Protein AF-A0A2N5TQH8-F1 (afdb_monomer_lite)

Structure (mmCIF, N/CA/C/O backbone):
data_AF-A0A2N5TQH8-F1
#
_entry.id   AF-A0A2N5TQH8-F1
#
loop_
_atom_site.group_PDB
_atom_site.id
_atom_site.type_symbol
_atom_site.label_atom_id
_atom_site.label_alt_id
_atom_site.label_comp_id
_atom_site.label_asym_id
_atom_site.label_entity_id
_atom_site.label_seq_id
_atom_site.pdbx_PDB_ins_code
_atom_site.Cartn_x
_atom_site.Cartn_y
_atom_site.Cartn_z
_atom_site.occupancy
_atom_site.B_iso_or_equiv
_atom_site.auth_seq_id
_atom_site.auth_comp_id
_atom_site.auth_asym_id
_atom_site.auth_atom_id
_atom_site.pdbx_PDB_model_num
ATOM 1 N N . MET A 1 1 ? -12.748 -29.447 11.097 1.00 27.64 1 MET A N 1
ATOM 2 C CA . MET A 1 1 ? -12.271 -29.000 9.772 1.00 27.64 1 MET A CA 1
ATOM 3 C C . MET A 1 1 ? -10.808 -28.635 9.933 1.00 27.64 1 MET A C 1
ATOM 5 O O . MET A 1 1 ? -10.509 -27.628 10.556 1.00 27.64 1 MET A O 1
ATOM 9 N N . THR A 1 2 ? -9.899 -29.509 9.515 1.00 21.77 2 THR A N 1
ATOM 10 C CA . THR A 1 2 ? -8.455 -29.304 9.691 1.00 21.77 2 THR A CA 1
ATOM 11 C C . THR A 1 2 ? -7.932 -28.654 8.417 1.00 21.77 2 THR A C 1
ATOM 13 O O . THR A 1 2 ? -7.816 -29.327 7.395 1.00 21.77 2 THR A O 1
ATOM 16 N N . PHE A 1 3 ? -7.688 -27.345 8.443 1.00 23.92 3 PHE A N 1
ATOM 17 C CA . PHE A 1 3 ? -7.080 -26.640 7.317 1.00 23.92 3 PHE A CA 1
ATOM 18 C C . PHE A 1 3 ? -5.614 -27.075 7.195 1.00 23.92 3 PHE A C 1
ATOM 20 O O . PHE A 1 3 ? -4.804 -26.807 8.079 1.00 23.92 3 PHE A O 1
ATOM 27 N N . LYS A 1 4 ? -5.272 -27.790 6.120 1.00 26.12 4 LYS A N 1
ATOM 28 C CA . LYS A 1 4 ? -3.881 -28.112 5.783 1.00 26.12 4 LYS A CA 1
ATOM 29 C C . LYS A 1 4 ? -3.313 -26.956 4.959 1.00 26.12 4 LYS A C 1
ATOM 31 O O . LYS A 1 4 ? -3.454 -26.944 3.743 1.00 26.12 4 LYS A O 1
ATOM 36 N N . TYR A 1 5 ? -2.706 -25.975 5.620 1.00 29.62 5 TYR A N 1
ATOM 37 C CA . TYR A 1 5 ? -1.911 -24.952 4.942 1.00 29.62 5 TYR A CA 1
ATOM 38 C C . TYR A 1 5 ? -0.502 -25.499 4.688 1.00 29.62 5 TYR A C 1
ATOM 40 O O . TYR A 1 5 ? 0.171 -25.925 5.626 1.00 29.62 5 TYR A O 1
ATOM 48 N N . LEU A 1 6 ? -0.044 -25.480 3.436 1.00 31.73 6 LEU A N 1
ATOM 49 C CA . LEU A 1 6 ? 1.379 -25.583 3.126 1.00 31.73 6 LEU A CA 1
ATOM 50 C C . LEU A 1 6 ? 1.940 -24.158 3.112 1.00 31.73 6 LEU A C 1
ATOM 52 O O . LEU A 1 6 ? 1.889 -23.470 2.098 1.00 31.73 6 LEU A O 1
ATOM 56 N N . VAL A 1 7 ? 2.448 -23.695 4.253 1.00 27.89 7 VAL A N 1
ATOM 57 C CA . VAL A 1 7 ? 3.193 -22.433 4.309 1.00 27.89 7 VAL A CA 1
ATOM 58 C C . VAL A 1 7 ? 4.603 -22.714 3.800 1.00 27.89 7 VAL A C 1
ATOM 60 O O . VAL A 1 7 ? 5.451 -23.210 4.539 1.00 27.89 7 VAL A O 1
ATOM 63 N N . ILE A 1 8 ? 4.860 -22.425 2.524 1.00 30.75 8 ILE A N 1
ATOM 64 C CA . ILE A 1 8 ? 6.228 -22.400 2.004 1.00 30.75 8 ILE A CA 1
ATOM 65 C C . ILE A 1 8 ? 6.832 -21.038 2.366 1.00 30.75 8 ILE A C 1
ATOM 67 O O . ILE A 1 8 ? 6.731 -20.073 1.613 1.00 30.75 8 ILE A O 1
ATOM 71 N N . LEU A 1 9 ? 7.483 -20.957 3.529 1.00 28.28 9 LEU A N 1
ATOM 72 C CA . LEU A 1 9 ? 8.478 -19.913 3.781 1.00 28.28 9 LEU A CA 1
ATOM 73 C C . LEU A 1 9 ? 9.666 -20.189 2.855 1.00 28.28 9 LEU A C 1
ATOM 75 O O . LEU A 1 9 ? 10.501 -21.047 3.141 1.00 28.28 9 LEU A O 1
ATOM 79 N N . ILE A 1 10 ? 9.730 -19.491 1.720 1.00 35.34 10 ILE A N 1
ATOM 80 C CA . ILE A 1 10 ? 10.870 -19.598 0.809 1.00 35.34 10 ILE A CA 1
ATOM 81 C C . ILE A 1 10 ? 12.054 -18.828 1.419 1.00 35.34 10 ILE A C 1
ATOM 83 O O . ILE A 1 10 ? 12.352 -17.697 1.040 1.00 35.34 10 ILE A O 1
ATOM 87 N N . PHE A 1 11 ? 12.769 -19.458 2.353 1.00 25.48 11 PHE A N 1
ATOM 88 C CA . PHE A 1 11 ? 14.185 -19.163 2.552 1.00 25.48 11 PHE A CA 1
ATOM 89 C C . PHE A 1 11 ? 14.932 -19.787 1.371 1.00 25.48 11 PHE A C 1
ATOM 91 O O . PHE A 1 11 ? 15.072 -21.005 1.283 1.00 25.48 11 PHE A O 1
ATOM 98 N N . LEU A 1 12 ? 15.354 -18.963 0.411 1.00 30.89 12 LEU A N 1
ATOM 99 C CA . LEU A 1 12 ? 16.097 -19.430 -0.759 1.00 30.89 12 LEU A CA 1
ATOM 100 C C . LEU A 1 12 ? 17.503 -19.901 -0.355 1.00 30.89 12 LEU A C 1
ATOM 102 O O . LEU A 1 12 ? 18.471 -19.152 -0.438 1.00 30.89 12 LEU A O 1
ATOM 106 N N . SER A 1 13 ? 17.623 -21.175 0.005 1.00 23.22 13 SER A N 1
ATOM 107 C CA . SER A 1 13 ? 18.826 -21.975 -0.228 1.00 23.22 13 SER A CA 1
ATOM 108 C C . SER A 1 13 ? 18.459 -23.174 -1.106 1.00 23.22 13 SER A C 1
ATOM 110 O O . SER A 1 13 ? 18.473 -24.328 -0.687 1.00 23.22 13 SER A O 1
ATOM 112 N N . PHE A 1 14 ? 18.112 -22.919 -2.371 1.00 29.08 14 PHE A N 1
ATOM 113 C CA . PHE A 1 14 ? 17.991 -24.009 -3.338 1.00 29.08 14 PHE A CA 1
ATOM 114 C C . PHE A 1 14 ? 19.387 -24.515 -3.707 1.00 29.08 14 PHE A C 1
ATOM 116 O O . PHE A 1 14 ? 20.001 -24.068 -4.674 1.00 29.08 14 PHE A O 1
ATOM 123 N N . GLN A 1 15 ? 19.871 -25.506 -2.963 1.00 23.19 15 GLN A N 1
ATOM 124 C CA . GLN A 1 15 ? 20.727 -26.516 -3.562 1.00 23.19 15 GLN A CA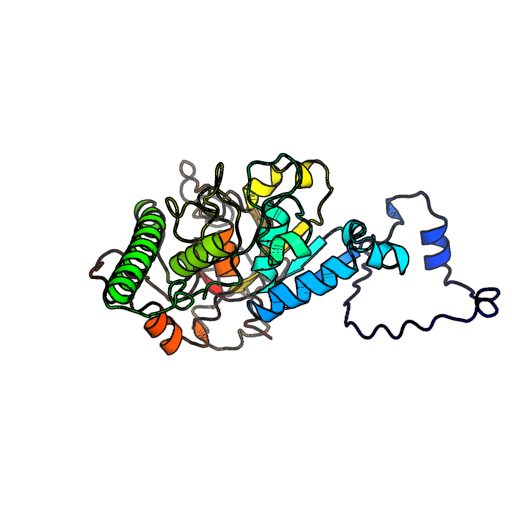 1
ATOM 125 C C . GLN A 1 15 ? 19.797 -27.378 -4.421 1.00 23.19 15 GLN A C 1
ATOM 127 O O . GLN A 1 15 ? 19.126 -28.281 -3.928 1.00 23.19 15 GLN A O 1
ATOM 132 N N . VAL A 1 16 ? 19.684 -27.048 -5.711 1.00 31.41 16 VAL A N 1
ATOM 133 C CA . VAL A 1 16 ? 19.071 -27.959 -6.683 1.00 31.41 16 VAL A CA 1
ATOM 134 C C . VAL A 1 16 ? 20.002 -29.162 -6.774 1.00 31.41 16 VAL A C 1
ATOM 136 O O . VAL A 1 16 ? 20.930 -29.190 -7.581 1.00 31.41 16 VAL A O 1
ATOM 139 N N . ILE A 1 17 ? 19.787 -30.152 -5.912 1.00 29.22 17 ILE A N 1
ATOM 140 C CA . ILE A 1 17 ? 20.290 -31.497 -6.146 1.00 29.22 17 ILE A CA 1
ATOM 141 C C . ILE A 1 17 ? 19.522 -31.954 -7.381 1.00 29.22 17 ILE A C 1
ATOM 143 O O . ILE A 1 17 ? 18.346 -32.281 -7.285 1.00 29.22 17 ILE A O 1
ATOM 147 N N . ARG A 1 18 ? 20.148 -31.882 -8.560 1.00 34.94 18 ARG A N 1
ATOM 148 C CA . ARG A 1 18 ? 19.704 -32.662 -9.717 1.00 34.94 18 ARG A CA 1
ATOM 149 C C . ARG A 1 18 ? 20.084 -34.104 -9.390 1.00 34.94 18 ARG A C 1
ATOM 151 O O . ARG A 1 18 ? 21.279 -34.399 -9.469 1.00 34.94 18 ARG A O 1
ATOM 158 N N . PRO A 1 19 ? 19.149 -34.992 -9.012 1.00 38.59 19 PRO A N 1
ATOM 159 C CA . PRO A 1 19 ? 19.483 -36.401 -8.956 1.00 38.59 19 PRO A CA 1
ATOM 160 C C . PRO A 1 19 ? 19.849 -36.796 -10.386 1.00 38.59 19 PRO A C 1
ATOM 162 O O . PRO A 1 19 ? 19.208 -36.361 -11.351 1.00 38.59 19 PRO A O 1
ATOM 165 N N . SER A 1 20 ? 20.913 -37.572 -10.544 1.00 39.97 20 SER A N 1
ATOM 166 C CA . SER A 1 20 ? 21.200 -38.194 -11.836 1.00 39.97 20 SER A CA 1
ATOM 167 C C . SER A 1 20 ? 19.965 -38.993 -12.288 1.00 39.97 20 SER A C 1
ATOM 169 O O . SER A 1 20 ? 19.213 -39.501 -11.457 1.00 39.97 20 SER A O 1
ATOM 171 N N . SER A 1 21 ? 19.716 -39.106 -13.596 1.00 49.19 21 SER A N 1
ATOM 172 C CA . SER A 1 21 ? 18.522 -39.776 -14.151 1.00 49.19 21 SER A CA 1
ATOM 173 C C . SER A 1 21 ? 18.320 -41.226 -13.674 1.00 49.19 21 SER A C 1
ATOM 175 O O . SER A 1 21 ? 17.241 -41.779 -13.856 1.00 49.19 21 SER A O 1
ATOM 177 N N . SER A 1 22 ? 19.332 -41.835 -13.050 1.00 45.16 22 SER A N 1
ATOM 178 C CA . SER A 1 22 ? 19.292 -43.155 -12.416 1.00 45.16 22 SER A CA 1
ATOM 179 C C . SER A 1 22 ? 18.755 -43.187 -10.974 1.00 45.16 22 SER A C 1
ATOM 181 O O . SER A 1 22 ? 18.489 -44.274 -10.477 1.00 45.16 22 SER A O 1
ATOM 183 N N . GLU A 1 23 ? 18.578 -42.051 -10.289 1.00 48.41 23 GLU A N 1
ATOM 184 C CA . GLU A 1 23 ? 18.057 -42.002 -8.903 1.00 48.41 23 GLU A CA 1
ATOM 185 C C . GLU A 1 23 ? 16.542 -41.735 -8.819 1.00 48.41 23 GLU A C 1
ATOM 187 O O . GLU A 1 23 ? 15.917 -41.993 -7.792 1.00 48.41 23 GLU A O 1
ATOM 192 N N . LEU A 1 24 ? 15.918 -41.268 -9.906 1.00 50.78 24 LEU A N 1
ATOM 193 C CA . LEU A 1 24 ? 14.482 -40.956 -9.953 1.00 50.78 24 LEU A CA 1
ATOM 194 C C . LEU A 1 24 ? 13.570 -42.187 -10.079 1.00 50.78 24 LEU A C 1
ATOM 196 O O . LEU A 1 24 ? 12.367 -42.068 -9.866 1.00 50.78 24 LEU A O 1
ATOM 200 N N . THR A 1 25 ? 14.106 -43.371 -10.385 1.00 53.91 25 THR A N 1
ATOM 201 C CA . THR A 1 25 ? 13.292 -44.587 -10.566 1.00 53.91 25 THR A CA 1
ATOM 202 C C . THR A 1 25 ? 12.786 -45.194 -9.254 1.00 53.91 25 THR A C 1
ATOM 204 O O . THR A 1 25 ? 11.878 -46.016 -9.298 1.00 53.91 25 THR A O 1
ATOM 207 N N . ASN A 1 26 ? 13.320 -44.774 -8.098 1.00 57.69 26 ASN A N 1
ATOM 208 C CA . ASN A 1 26 ? 12.944 -45.290 -6.772 1.00 57.69 26 ASN A CA 1
ATOM 209 C C . ASN A 1 26 ? 12.420 -44.208 -5.810 1.00 57.69 26 ASN A C 1
ATOM 211 O O . ASN A 1 26 ? 12.373 -44.432 -4.598 1.00 57.69 26 ASN A O 1
ATOM 215 N N . LEU A 1 27 ? 12.027 -43.033 -6.314 1.00 70.00 27 LEU A N 1
ATOM 216 C CA . LEU A 1 27 ? 11.471 -41.984 -5.461 1.00 70.00 27 LEU A CA 1
ATOM 217 C C . LEU A 1 27 ? 10.042 -42.358 -5.034 1.00 70.00 27 LEU A C 1
ATOM 219 O O . LEU A 1 27 ? 9.070 -42.078 -5.734 1.00 70.00 27 LEU A O 1
ATOM 223 N N . VAL A 1 28 ? 9.911 -42.994 -3.868 1.00 79.44 28 VAL A N 1
ATOM 224 C CA . VAL A 1 28 ? 8.609 -43.222 -3.230 1.00 79.44 28 VAL A CA 1
ATOM 225 C C . VAL A 1 28 ? 8.129 -41.893 -2.660 1.00 79.44 28 VAL A C 1
ATOM 227 O O . VAL A 1 28 ? 8.574 -41.447 -1.602 1.00 79.44 28 VAL A O 1
ATOM 230 N N . LEU A 1 29 ? 7.234 -41.237 -3.391 1.00 78.56 29 LEU A N 1
ATOM 231 C CA . LEU A 1 29 ? 6.599 -40.014 -2.928 1.00 78.56 29 LEU A CA 1
ATOM 232 C C . LEU A 1 29 ? 5.688 -40.324 -1.730 1.00 78.56 29 LEU A C 1
ATOM 234 O O . LEU A 1 29 ? 4.978 -41.335 -1.744 1.00 78.56 29 LEU A O 1
ATOM 238 N N . PRO A 1 30 ? 5.644 -39.454 -0.704 1.00 84.12 30 PRO A N 1
ATOM 239 C CA . PRO A 1 30 ? 4.644 -39.566 0.348 1.00 84.12 30 PRO A CA 1
ATOM 240 C C . PRO A 1 30 ? 3.230 -39.684 -0.238 1.00 84.12 30 PRO A C 1
ATOM 242 O O . PRO A 1 30 ? 2.920 -39.078 -1.268 1.00 84.12 30 PRO A O 1
ATOM 245 N N . SER A 1 31 ? 2.347 -40.433 0.428 1.00 80.19 31 SER A N 1
ATOM 246 C CA . SER A 1 31 ? 0.983 -40.692 -0.062 1.00 80.19 31 SER A CA 1
ATOM 247 C C . SER A 1 31 ? 0.202 -39.410 -0.357 1.00 80.19 31 SER A C 1
ATOM 249 O O . SER A 1 31 ? -0.517 -39.358 -1.348 1.00 80.19 31 SER A O 1
ATOM 251 N N . TYR A 1 32 ? 0.404 -38.350 0.433 1.00 77.62 32 TYR A N 1
ATOM 252 C CA . TYR A 1 32 ? -0.227 -37.051 0.188 1.00 77.62 32 TYR A CA 1
ATOM 253 C C . TYR A 1 32 ? 0.278 -36.377 -1.100 1.00 77.62 32 TYR A C 1
ATOM 255 O O . TYR A 1 32 ? -0.511 -35.748 -1.793 1.00 77.62 32 TYR A O 1
ATOM 263 N N . VAL A 1 33 ? 1.562 -36.522 -1.452 1.00 77.81 33 VAL A N 1
ATOM 264 C CA . VAL A 1 33 ? 2.118 -35.976 -2.703 1.00 77.81 33 VAL A CA 1
ATOM 265 C C . VAL A 1 33 ? 1.581 -36.767 -3.887 1.00 77.81 33 VAL A C 1
ATOM 267 O O . VAL A 1 33 ? 1.141 -36.181 -4.867 1.00 77.81 33 VAL A O 1
ATOM 270 N N . THR A 1 34 ? 1.549 -38.096 -3.774 1.00 79.75 34 THR A N 1
ATOM 271 C CA . THR A 1 34 ? 0.967 -38.968 -4.804 1.00 79.75 34 THR A CA 1
ATOM 272 C C . THR A 1 34 ? -0.514 -38.658 -5.015 1.00 79.75 34 THR A C 1
ATOM 274 O O . THR A 1 34 ? -0.967 -38.581 -6.154 1.00 79.75 34 THR A O 1
ATOM 277 N N . GLN A 1 35 ? -1.259 -38.416 -3.933 1.00 78.88 35 GLN A N 1
ATOM 278 C CA . GLN A 1 35 ? -2.653 -37.985 -3.989 1.00 78.88 35 GLN A CA 1
ATOM 279 C C . GLN A 1 35 ? -2.788 -36.636 -4.702 1.00 78.88 35 GLN A C 1
ATOM 281 O O . GLN A 1 35 ? -3.540 -36.554 -5.661 1.00 78.88 35 GLN A O 1
ATOM 286 N N . ILE A 1 36 ? -2.022 -35.612 -4.311 1.00 77.12 36 ILE A N 1
ATOM 287 C CA . ILE A 1 36 ? -2.039 -34.295 -4.972 1.00 77.12 36 ILE A CA 1
ATOM 288 C C . ILE A 1 36 ? -1.736 -34.420 -6.472 1.00 77.12 36 ILE A C 1
ATOM 290 O O . ILE A 1 36 ? -2.463 -33.872 -7.291 1.00 77.12 36 ILE A O 1
ATOM 294 N N . LEU A 1 37 ? -0.684 -35.157 -6.841 1.00 77.19 37 LEU A N 1
ATOM 295 C CA . LEU A 1 37 ? -0.236 -35.278 -8.232 1.00 77.19 37 LEU A CA 1
ATOM 296 C C . LEU A 1 37 ? -1.181 -36.105 -9.115 1.00 77.19 37 LEU A C 1
ATOM 298 O O . LEU A 1 37 ? -1.149 -35.960 -10.334 1.00 77.19 37 LEU A O 1
ATOM 302 N N . SER A 1 38 ? -1.988 -36.988 -8.521 1.00 80.88 38 SER A N 1
ATOM 303 C CA . SER A 1 38 ? -2.973 -37.810 -9.240 1.00 80.88 38 SER A CA 1
ATOM 304 C C . SER A 1 38 ? -4.394 -37.251 -9.177 1.00 80.88 38 SER A C 1
ATOM 306 O O . SER A 1 38 ? -5.272 -37.744 -9.887 1.00 80.88 38 SER A O 1
ATOM 308 N N . SER A 1 39 ? -4.635 -36.231 -8.349 1.00 77.50 39 SER A N 1
ATOM 309 C CA . SER A 1 39 ? -5.962 -35.668 -8.152 1.00 77.50 39 SER A CA 1
ATOM 310 C C . SER A 1 39 ? -6.319 -34.675 -9.251 1.00 77.50 39 SER A C 1
ATOM 312 O O . SER A 1 39 ? -5.563 -33.767 -9.581 1.00 77.50 39 SER A O 1
ATOM 314 N N . THR A 1 40 ? -7.526 -34.816 -9.794 1.00 78.06 40 THR A N 1
ATOM 315 C CA . THR A 1 40 ? -8.175 -33.793 -10.627 1.00 78.06 40 THR A CA 1
ATOM 316 C C . THR A 1 40 ? -9.131 -32.925 -9.808 1.00 78.06 40 THR A C 1
ATOM 318 O O . THR A 1 40 ? -9.822 -32.067 -10.359 1.00 78.06 40 THR A O 1
ATOM 321 N N . ASN A 1 41 ? -9.227 -33.176 -8.499 1.00 79.62 41 ASN A N 1
ATOM 322 C CA . ASN A 1 41 ? -10.098 -32.443 -7.602 1.00 79.62 41 ASN A CA 1
ATOM 323 C C . ASN A 1 41 ? -9.415 -31.143 -7.165 1.00 79.62 41 ASN A C 1
ATOM 325 O O . ASN A 1 41 ? -8.433 -31.159 -6.425 1.00 79.62 41 ASN A O 1
ATOM 329 N N . GLN A 1 42 ? -9.969 -30.003 -7.574 1.00 72.25 42 GLN A N 1
ATOM 330 C CA . GLN A 1 42 ? -9.424 -28.687 -7.231 1.00 72.25 42 GLN A CA 1
ATOM 331 C C . GLN A 1 42 ? -9.338 -28.450 -5.715 1.00 72.25 42 GLN A C 1
ATOM 333 O O . GLN A 1 42 ? -8.461 -27.719 -5.271 1.00 72.25 42 GLN A O 1
ATOM 338 N N . THR A 1 43 ? -10.186 -29.094 -4.903 1.00 77.75 43 THR A N 1
ATOM 339 C CA . THR A 1 43 ? -10.127 -28.959 -3.435 1.00 77.75 43 THR A CA 1
ATOM 340 C C . THR A 1 43 ? -8.970 -29.728 -2.795 1.00 77.75 43 THR A C 1
ATOM 342 O O . THR A 1 43 ? -8.689 -29.537 -1.615 1.00 77.75 43 THR A O 1
ATOM 345 N N . GLU A 1 44 ? -8.336 -30.637 -3.536 1.00 75.38 44 GLU A N 1
ATOM 346 C CA . GLU A 1 44 ? -7.169 -31.409 -3.089 1.00 75.38 44 GLU A CA 1
ATOM 347 C C . GLU A 1 44 ? -5.849 -30.778 -3.547 1.00 75.38 44 GLU A C 1
ATOM 349 O O . GLU A 1 44 ? -4.783 -31.190 -3.087 1.00 75.38 44 GLU A O 1
ATOM 354 N N . MET A 1 45 ? -5.915 -29.762 -4.414 1.00 77.38 45 MET A N 1
ATOM 355 C CA . MET A 1 45 ? -4.742 -29.033 -4.878 1.00 77.38 45 MET A CA 1
ATOM 356 C C . MET A 1 45 ? -4.161 -28.172 -3.747 1.00 77.38 45 MET A C 1
ATOM 358 O O . MET A 1 45 ? -4.911 -27.541 -2.995 1.00 77.38 45 MET A O 1
ATOM 362 N N . PRO A 1 46 ? -2.825 -28.129 -3.598 1.00 81.75 46 PRO A N 1
ATOM 363 C CA . PRO A 1 46 ? -2.187 -27.291 -2.598 1.00 81.75 46 PRO A CA 1
ATOM 364 C C . PRO A 1 46 ? -2.424 -25.820 -2.928 1.00 81.75 46 PRO A C 1
ATOM 366 O O . PRO A 1 46 ? -2.327 -25.413 -4.084 1.00 81.75 46 PRO A O 1
ATOM 369 N N . ARG A 1 47 ? -2.675 -25.025 -1.888 1.00 84.94 47 ARG A N 1
ATOM 370 C CA . ARG A 1 47 ? -2.681 -23.568 -1.999 1.00 84.94 47 ARG A CA 1
ATOM 371 C C . ARG A 1 47 ? -1.277 -23.037 -1.782 1.00 84.94 47 ARG A C 1
ATOM 373 O O . ARG A 1 47 ? -0.627 -23.426 -0.807 1.00 84.94 47 ARG A O 1
ATOM 380 N N . LEU A 1 48 ? -0.820 -22.165 -2.672 1.00 89.38 48 LEU A N 1
ATOM 381 C CA . LEU A 1 48 ? 0.493 -21.535 -2.574 1.00 89.38 48 LEU A CA 1
ATOM 382 C C . LEU A 1 48 ? 0.321 -20.070 -2.188 1.00 89.38 48 LEU A C 1
ATOM 384 O O . LEU A 1 48 ? -0.338 -19.306 -2.886 1.00 89.38 48 LEU A O 1
ATOM 388 N N . SER A 1 49 ? 0.987 -19.660 -1.115 1.00 93.69 49 SER A N 1
ATOM 389 C CA . SER A 1 49 ? 1.086 -18.254 -0.729 1.00 93.69 49 SER A CA 1
ATOM 390 C C . SER A 1 49 ? 2.542 -17.820 -0.740 1.00 93.69 49 SER A C 1
ATOM 392 O O . SER A 1 49 ? 3.423 -18.569 -0.315 1.00 93.69 49 SER A O 1
ATOM 394 N N . ILE A 1 50 ? 2.791 -16.596 -1.192 1.00 95.56 50 ILE A N 1
ATOM 395 C CA . ILE A 1 50 ? 4.119 -15.987 -1.203 1.00 95.56 50 ILE A CA 1
ATOM 396 C C . ILE A 1 50 ? 4.153 -14.875 -0.156 1.00 95.56 50 ILE A C 1
ATOM 398 O O . ILE A 1 50 ? 3.304 -13.992 -0.165 1.00 95.56 50 ILE A O 1
ATOM 402 N N . ALA A 1 51 ? 5.149 -14.888 0.726 1.00 96.06 51 ALA A N 1
ATOM 403 C CA . ALA A 1 51 ? 5.392 -13.810 1.680 1.00 96.06 51 ALA A CA 1
ATOM 404 C C . ALA A 1 51 ? 6.739 -13.145 1.384 1.00 96.06 51 ALA A C 1
ATOM 406 O O . ALA A 1 51 ? 7.748 -13.826 1.192 1.00 96.06 51 ALA A O 1
ATOM 407 N N . VAL A 1 52 ? 6.756 -11.815 1.349 1.00 94.62 52 VAL A N 1
ATOM 408 C CA . VAL A 1 52 ? 7.920 -11.027 0.950 1.00 94.62 52 VAL A CA 1
ATOM 409 C C . VAL A 1 52 ? 8.300 -10.048 2.056 1.00 94.62 52 VAL A C 1
ATOM 411 O O . VAL A 1 52 ? 7.527 -9.158 2.408 1.00 94.62 52 VAL A O 1
ATOM 414 N N . GLY A 1 53 ? 9.522 -10.174 2.572 1.00 91.88 53 GLY A N 1
ATOM 415 C CA . GLY A 1 53 ? 10.050 -9.282 3.606 1.00 91.88 53 GLY A CA 1
ATOM 416 C C . GLY A 1 53 ? 10.235 -7.830 3.149 1.00 91.88 53 GLY A C 1
ATOM 417 O O . GLY A 1 53 ? 10.308 -7.529 1.957 1.00 91.88 53 GLY A O 1
ATOM 418 N N . GLY A 1 54 ? 10.339 -6.930 4.128 1.00 91.81 54 GLY A N 1
ATOM 419 C CA . GLY A 1 54 ? 10.567 -5.503 3.913 1.00 91.81 54 GLY A CA 1
ATOM 420 C C . GLY A 1 54 ? 11.994 -5.126 3.504 1.00 91.81 54 GLY A C 1
ATOM 421 O O . GLY A 1 54 ? 12.823 -5.961 3.149 1.00 91.81 54 GLY A O 1
ATOM 422 N N . GLY A 1 55 ? 12.302 -3.827 3.588 1.00 90.50 55 GLY A N 1
ATOM 423 C CA . GLY A 1 55 ? 13.645 -3.300 3.306 1.00 90.50 55 GLY A CA 1
ATOM 424 C C . GLY A 1 55 ? 13.707 -2.244 2.205 1.00 90.50 55 GLY A C 1
ATOM 425 O O . GLY A 1 55 ? 14.680 -2.222 1.446 1.00 90.50 55 GLY A O 1
ATOM 426 N N . ALA A 1 56 ? 12.694 -1.376 2.116 1.00 90.56 56 ALA A N 1
ATOM 427 C CA . ALA A 1 56 ? 12.625 -0.282 1.143 1.00 90.56 56 ALA A CA 1
ATOM 428 C C . ALA A 1 56 ? 12.947 -0.751 -0.298 1.00 90.56 56 ALA A C 1
ATOM 430 O O . ALA A 1 56 ? 12.558 -1.852 -0.693 1.00 90.56 56 ALA A O 1
ATOM 431 N N . TYR A 1 57 ? 13.701 0.040 -1.075 1.00 90.19 57 TYR A N 1
ATOM 432 C CA . TYR A 1 57 ? 14.100 -0.313 -2.444 1.00 90.19 57 TYR A CA 1
ATOM 433 C C . TYR A 1 57 ? 14.804 -1.666 -2.538 1.00 90.19 57 TYR A C 1
ATOM 435 O O . TYR A 1 57 ? 14.565 -2.412 -3.483 1.00 90.19 57 TYR A O 1
ATOM 443 N N . ARG A 1 58 ? 15.666 -1.994 -1.566 1.00 92.38 58 ARG A N 1
ATOM 444 C CA . ARG A 1 58 ? 16.398 -3.265 -1.569 1.00 92.38 58 ARG A CA 1
ATOM 445 C C . ARG A 1 58 ? 15.424 -4.434 -1.488 1.00 92.38 58 ARG A C 1
ATOM 447 O O . ARG A 1 58 ? 15.534 -5.347 -2.294 1.00 92.38 58 ARG A O 1
ATOM 454 N N . GLY A 1 59 ? 14.478 -4.380 -0.550 1.00 92.38 59 GLY A N 1
ATOM 455 C CA . GLY A 1 59 ? 13.437 -5.397 -0.396 1.00 92.38 59 GLY A CA 1
ATOM 456 C C . GLY A 1 59 ? 12.578 -5.517 -1.653 1.00 92.38 59 GLY A C 1
ATOM 457 O O . GLY A 1 59 ? 12.431 -6.613 -2.185 1.00 92.38 59 GLY A O 1
ATOM 458 N N . ALA A 1 60 ? 12.105 -4.386 -2.186 1.00 94.75 60 ALA A N 1
ATOM 459 C CA . ALA A 1 60 ? 11.283 -4.341 -3.395 1.00 94.75 60 ALA A CA 1
ATOM 460 C C . ALA A 1 60 ? 11.986 -4.964 -4.617 1.00 94.75 60 ALA A C 1
ATOM 462 O O . ALA A 1 60 ? 11.447 -5.864 -5.255 1.00 94.75 60 ALA A O 1
ATOM 463 N N . ILE A 1 61 ? 13.208 -4.523 -4.933 1.00 94.50 61 ILE A N 1
ATOM 464 C CA . ILE A 1 61 ? 13.952 -4.973 -6.122 1.00 94.50 61 ILE A CA 1
ATOM 465 C C . ILE A 1 61 ? 14.416 -6.425 -5.964 1.00 94.50 61 ILE A C 1
ATOM 467 O O . ILE A 1 61 ? 14.326 -7.210 -6.908 1.00 94.50 61 ILE A O 1
ATOM 471 N N . PHE A 1 62 ? 14.889 -6.804 -4.773 1.00 95.06 62 PHE A N 1
ATOM 472 C CA . PHE A 1 62 ? 15.310 -8.178 -4.499 1.00 95.06 62 PHE A CA 1
ATOM 473 C C . PHE A 1 62 ? 14.143 -9.155 -4.659 1.00 95.06 62 PHE A C 1
ATOM 475 O O . PHE A 1 62 ? 14.267 -10.164 -5.354 1.00 95.06 62 PHE A O 1
ATOM 482 N N . ALA A 1 63 ? 12.989 -8.815 -4.086 1.00 95.88 63 ALA A N 1
ATOM 483 C CA . ALA A 1 63 ? 11.776 -9.595 -4.243 1.00 95.88 63 ALA A CA 1
ATOM 484 C C . ALA A 1 63 ? 11.329 -9.686 -5.703 1.00 95.88 63 ALA A C 1
ATOM 486 O O . ALA A 1 63 ? 11.035 -10.781 -6.173 1.00 95.88 63 ALA A O 1
ATOM 487 N N . ALA A 1 64 ? 11.349 -8.579 -6.450 1.00 95.75 64 ALA A N 1
ATOM 488 C CA . ALA A 1 64 ? 11.006 -8.585 -7.869 1.00 95.75 64 ALA A CA 1
ATOM 489 C C . ALA A 1 64 ? 11.908 -9.537 -8.675 1.00 95.75 64 ALA A C 1
ATOM 491 O O . ALA A 1 64 ? 11.416 -10.276 -9.524 1.00 95.75 64 ALA A O 1
ATOM 492 N N . GLY A 1 65 ? 13.211 -9.585 -8.375 1.00 95.06 65 GLY A N 1
ATOM 493 C CA . GLY A 1 65 ? 14.141 -10.534 -8.996 1.00 95.06 65 GLY A CA 1
ATOM 494 C C . GLY A 1 65 ? 13.812 -12.000 -8.685 1.00 95.06 65 GLY A C 1
ATOM 495 O O . GLY A 1 65 ? 13.840 -12.847 -9.584 1.00 95.06 65 GLY A O 1
ATOM 496 N N . ILE A 1 66 ? 13.444 -12.301 -7.435 1.00 95.19 66 ILE A N 1
ATOM 497 C CA . ILE A 1 66 ? 12.996 -13.643 -7.031 1.00 95.19 66 ILE A CA 1
ATOM 498 C C . ILE A 1 66 ? 11.709 -14.014 -7.763 1.00 95.19 66 ILE A C 1
ATOM 500 O O . ILE A 1 66 ? 11.641 -15.066 -8.393 1.00 95.19 66 ILE A O 1
ATOM 504 N N . LEU A 1 67 ? 10.700 -13.146 -7.733 1.00 96.00 67 LEU A N 1
ATOM 505 C CA . LEU A 1 67 ? 9.423 -13.407 -8.389 1.00 96.00 67 LEU A CA 1
ATOM 506 C C . LEU A 1 67 ? 9.596 -13.551 -9.911 1.00 96.00 67 LEU A C 1
ATOM 508 O O . LEU A 1 67 ? 8.998 -14.440 -10.506 1.00 96.00 67 LEU A O 1
ATOM 512 N N . ASN A 1 68 ? 10.498 -12.786 -10.536 1.00 95.31 68 ASN A N 1
ATOM 513 C CA . ASN A 1 68 ? 10.842 -12.925 -11.956 1.00 95.31 68 ASN A CA 1
ATOM 514 C C . ASN A 1 68 ? 11.491 -14.283 -12.280 1.00 95.31 68 ASN A C 1
ATOM 516 O O . ASN A 1 68 ? 11.430 -14.764 -13.413 1.00 95.31 68 ASN A O 1
ATOM 520 N N . THR A 1 69 ? 12.124 -14.911 -11.288 1.00 94.81 69 THR A N 1
ATOM 521 C CA . THR A 1 69 ? 12.663 -16.270 -11.401 1.00 94.81 69 THR A CA 1
ATOM 522 C C . THR A 1 69 ? 11.548 -17.319 -11.336 1.00 94.81 69 THR A C 1
ATOM 524 O O . THR A 1 69 ? 11.654 -18.356 -11.977 1.00 94.81 69 THR A O 1
ATOM 527 N N . LEU A 1 70 ? 10.455 -17.044 -10.623 1.00 95.25 70 LEU A N 1
ATOM 528 C CA . LEU A 1 70 ? 9.284 -17.925 -10.530 1.00 95.25 70 LEU A CA 1
ATOM 529 C C . LEU A 1 70 ? 8.263 -17.695 -11.659 1.00 95.25 70 LEU A C 1
ATOM 531 O O . LEU A 1 70 ? 7.366 -18.514 -11.861 1.00 95.25 70 LEU A O 1
ATOM 535 N N . ASP A 1 71 ? 8.379 -16.591 -12.396 1.00 94.44 71 ASP A N 1
ATOM 536 C CA . ASP A 1 71 ? 7.457 -16.210 -13.464 1.00 94.44 71 ASP A CA 1
ATOM 537 C C . ASP A 1 71 ? 7.613 -17.111 -14.702 1.00 94.44 71 ASP A C 1
ATOM 539 O O . ASP A 1 71 ? 8.683 -17.199 -15.306 1.00 94.44 71 ASP A O 1
ATOM 543 N N . GLY A 1 72 ? 6.527 -17.769 -15.116 1.00 93.94 72 GLY A N 1
ATOM 544 C CA . GLY A 1 72 ? 6.488 -18.615 -16.314 1.00 93.94 72 GLY A CA 1
ATOM 545 C C . GLY A 1 72 ? 6.674 -17.861 -17.633 1.00 93.94 72 GLY A C 1
ATOM 546 O O . GLY A 1 72 ? 7.032 -18.470 -18.640 1.00 93.94 72 GLY A O 1
ATOM 547 N N . ARG A 1 73 ? 6.491 -16.536 -17.637 1.00 92.31 73 ARG A N 1
ATOM 548 C CA . ARG A 1 73 ? 6.753 -15.676 -18.804 1.00 92.31 73 ARG A CA 1
ATOM 549 C C . ARG A 1 73 ? 8.248 -15.445 -19.027 1.00 92.31 73 ARG A C 1
ATOM 551 O O . ARG A 1 73 ? 8.655 -15.066 -20.121 1.00 92.31 73 ARG A O 1
ATOM 558 N N . ASN A 1 74 ? 9.082 -15.712 -18.021 1.00 92.75 74 ASN A N 1
ATOM 559 C CA . ASN A 1 74 ? 10.528 -15.708 -18.171 1.00 92.75 74 ASN A CA 1
ATOM 560 C C . ASN A 1 74 ? 10.990 -17.023 -18.818 1.00 92.75 74 ASN A C 1
ATOM 562 O O . ASN A 1 74 ? 11.045 -18.077 -18.182 1.00 92.75 74 ASN A O 1
ATOM 566 N N . HIS A 1 75 ? 11.379 -16.955 -20.093 1.00 92.38 75 HIS A N 1
ATOM 567 C CA . HIS A 1 75 ? 11.804 -18.126 -20.862 1.00 92.38 75 HIS A CA 1
ATOM 568 C C . HIS A 1 75 ? 12.999 -18.877 -20.263 1.00 92.38 75 HIS A C 1
ATOM 570 O O . HIS A 1 75 ? 13.095 -20.092 -20.442 1.00 92.38 75 HIS A O 1
ATOM 576 N N . THR A 1 76 ? 13.909 -18.183 -19.574 1.00 92.62 76 THR A N 1
ATOM 577 C CA . THR A 1 76 ? 15.057 -18.821 -18.916 1.00 92.62 76 THR A CA 1
ATOM 578 C C . THR A 1 76 ? 14.588 -19.635 -17.715 1.00 92.62 76 THR A C 1
ATOM 580 O O . THR A 1 76 ? 14.971 -20.795 -17.588 1.00 92.62 76 THR A O 1
ATOM 583 N N . SER A 1 77 ? 13.698 -19.069 -16.895 1.00 93.31 77 SER A N 1
ATOM 584 C CA . SER A 1 77 ? 13.087 -19.747 -15.745 1.00 93.31 77 SER A CA 1
ATOM 585 C C . SER A 1 77 ? 12.219 -20.938 -16.149 1.00 93.31 77 SER A C 1
ATOM 587 O O . SER A 1 77 ? 12.265 -21.996 -15.522 1.00 93.31 77 SER A O 1
ATOM 589 N N . ALA A 1 78 ? 11.439 -20.794 -17.223 1.00 92.12 78 ALA A N 1
ATOM 590 C CA . ALA A 1 78 ? 10.637 -21.886 -17.765 1.00 92.12 78 ALA A CA 1
ATOM 591 C C . ALA A 1 78 ? 11.532 -23.051 -18.228 1.00 92.12 78 ALA A C 1
ATOM 593 O O . ALA A 1 78 ? 11.253 -24.209 -17.927 1.00 92.12 78 ALA A O 1
ATOM 594 N N . ARG A 1 79 ? 12.664 -22.756 -18.888 1.00 93.12 79 ARG A N 1
ATOM 595 C CA . ARG A 1 79 ? 13.636 -23.775 -19.325 1.00 93.12 79 ARG A CA 1
ATOM 596 C C . ARG A 1 79 ? 14.322 -24.508 -18.173 1.00 93.12 79 ARG A C 1
ATOM 598 O O . ARG A 1 79 ? 14.734 -25.650 -18.357 1.00 93.12 79 ARG A O 1
ATOM 605 N N . THR A 1 80 ? 14.476 -23.870 -17.015 1.00 90.94 80 THR A N 1
ATOM 606 C CA . THR A 1 80 ? 15.057 -24.497 -15.818 1.00 90.94 80 THR A CA 1
ATOM 607 C C . THR A 1 80 ? 14.025 -25.230 -14.958 1.00 90.94 80 THR A C 1
ATOM 609 O O . THR A 1 80 ? 14.418 -25.883 -13.994 1.00 90.94 80 THR A O 1
ATOM 612 N N . GLY A 1 81 ? 12.736 -25.170 -15.318 1.00 88.44 81 GLY A N 1
ATOM 613 C CA . GLY A 1 81 ? 11.649 -25.903 -14.662 1.00 88.44 81 GLY A CA 1
ATOM 614 C C . GLY A 1 81 ? 11.059 -25.228 -13.422 1.00 88.44 81 GLY A C 1
ATOM 615 O O . GLY A 1 81 ? 10.245 -25.842 -12.743 1.00 88.44 81 GLY A O 1
ATOM 616 N N . ILE A 1 82 ? 11.457 -23.988 -13.117 1.00 88.00 82 ILE A N 1
ATOM 617 C CA . ILE A 1 82 ? 10.947 -23.220 -11.960 1.00 88.00 82 ILE A CA 1
ATOM 618 C C . ILE A 1 82 ? 10.011 -22.074 -12.367 1.00 88.00 82 ILE A C 1
ATOM 620 O O . ILE A 1 82 ? 9.264 -21.561 -11.535 1.00 88.00 82 ILE A O 1
ATOM 624 N N . GLY A 1 83 ? 10.035 -21.677 -13.642 1.00 92.50 83 GLY A N 1
ATOM 625 C CA . GLY A 1 83 ? 9.073 -20.730 -14.196 1.00 92.50 83 GLY A CA 1
ATOM 626 C C . GLY A 1 83 ? 7.672 -21.339 -14.217 1.00 92.50 83 GLY A C 1
ATOM 627 O O . GLY A 1 83 ? 7.496 -22.479 -14.638 1.00 92.50 83 GLY A O 1
ATOM 628 N N . GLY A 1 84 ? 6.681 -20.574 -13.769 1.00 90.81 84 GLY A N 1
ATOM 629 C CA . GLY A 1 84 ? 5.286 -21.002 -13.651 1.00 90.81 84 GLY A CA 1
ATOM 630 C C . GLY A 1 84 ? 4.816 -21.072 -12.201 1.00 90.81 84 GLY A C 1
ATOM 631 O O . GLY A 1 84 ? 3.621 -20.963 -11.948 1.00 90.81 84 GLY A O 1
ATOM 632 N N . LEU A 1 85 ? 5.741 -21.183 -11.238 1.00 91.38 85 LEU A N 1
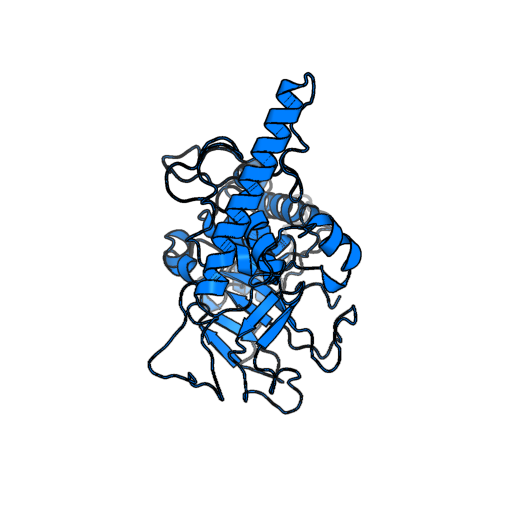ATOM 633 C CA . LEU A 1 85 ? 5.407 -21.213 -9.811 1.00 91.38 85 LEU A CA 1
ATOM 634 C C . LEU A 1 85 ? 4.692 -19.933 -9.362 1.00 91.38 85 LEU A C 1
ATOM 636 O O . LEU A 1 85 ? 3.762 -20.008 -8.563 1.00 91.38 85 LEU A O 1
ATOM 640 N N . LEU A 1 86 ? 5.055 -18.770 -9.913 1.00 93.00 86 LEU A N 1
ATOM 641 C CA . LEU A 1 86 ? 4.366 -17.515 -9.599 1.00 93.00 86 LEU A CA 1
ATOM 642 C C . LEU A 1 86 ? 2.883 -17.557 -9.999 1.00 93.00 86 LEU A C 1
ATOM 644 O O . LEU A 1 86 ? 2.035 -17.094 -9.246 1.00 93.00 86 LEU A O 1
ATOM 648 N N . GLN A 1 87 ? 2.567 -18.149 -11.154 1.00 92.06 87 GLN A N 1
ATOM 649 C CA . GLN A 1 87 ? 1.196 -18.297 -11.650 1.00 92.06 87 GLN A CA 1
ATOM 650 C C . GLN A 1 87 ? 0.350 -19.264 -10.809 1.00 92.06 87 GLN A C 1
ATOM 652 O O . GLN A 1 87 ? -0.869 -19.260 -10.933 1.00 92.06 87 GLN A O 1
ATOM 657 N N . THR A 1 88 ? 0.979 -20.087 -9.964 1.00 90.62 88 THR A N 1
ATOM 658 C CA . THR A 1 88 ? 0.270 -20.998 -9.048 1.00 90.62 88 THR A CA 1
ATOM 659 C C . THR A 1 88 ? -0.059 -20.371 -7.694 1.00 90.62 88 THR A C 1
ATOM 661 O O . THR A 1 88 ? -0.729 -21.007 -6.889 1.00 90.62 88 THR A O 1
ATOM 664 N N . ALA A 1 89 ? 0.415 -19.152 -7.413 1.00 93.62 89 ALA A N 1
ATOM 665 C CA . ALA A 1 89 ? 0.191 -18.507 -6.126 1.00 93.62 89 ALA A CA 1
ATOM 666 C C . ALA A 1 89 ? -1.239 -17.955 -6.001 1.00 93.62 89 ALA A C 1
ATOM 668 O O . ALA A 1 89 ? -1.682 -17.144 -6.810 1.00 93.62 89 ALA A O 1
ATOM 669 N N . ASP A 1 90 ? -1.928 -18.351 -4.933 1.00 93.19 90 ASP A N 1
ATOM 670 C CA . ASP A 1 90 ? -3.230 -17.826 -4.527 1.00 93.19 90 ASP A CA 1
ATOM 671 C C . ASP A 1 90 ? -3.115 -16.435 -3.895 1.00 93.19 90 ASP A C 1
ATOM 673 O O . ASP A 1 90 ? -3.973 -15.579 -4.101 1.00 93.19 90 ASP A O 1
ATOM 677 N N . TYR A 1 91 ? -2.068 -16.222 -3.093 1.00 96.25 91 TYR A N 1
ATOM 678 C CA . TYR A 1 91 ? -1.870 -15.015 -2.291 1.00 96.25 91 TYR A CA 1
ATOM 679 C C . TYR A 1 91 ? -0.435 -14.522 -2.380 1.00 96.25 91 TYR A C 1
ATOM 681 O O . TYR A 1 91 ? 0.512 -15.312 -2.450 1.00 96.25 91 TYR A O 1
ATOM 689 N N . ILE A 1 92 ? -0.273 -13.208 -2.275 1.00 97.56 92 ILE A N 1
ATOM 690 C CA . ILE A 1 92 ? 1.020 -12.574 -2.061 1.00 97.56 92 ILE A CA 1
ATOM 691 C C . ILE A 1 92 ? 0.914 -11.531 -0.950 1.00 97.56 92 ILE A C 1
ATOM 693 O O . ILE A 1 92 ? 0.093 -10.623 -1.014 1.00 97.56 92 ILE A O 1
ATOM 697 N N . ALA A 1 93 ? 1.746 -11.670 0.079 1.00 97.56 93 ALA A N 1
ATOM 698 C CA . ALA A 1 93 ? 1.769 -10.793 1.239 1.00 97.56 93 ALA A CA 1
ATOM 699 C C . ALA A 1 93 ? 3.120 -10.087 1.376 1.00 97.56 93 ALA A C 1
ATOM 701 O O . ALA A 1 93 ? 4.173 -10.680 1.122 1.00 97.56 93 ALA A O 1
ATOM 702 N N . GLY A 1 94 ? 3.112 -8.830 1.811 1.00 96.12 94 GLY A N 1
ATOM 703 C CA . GLY A 1 94 ? 4.339 -8.082 2.061 1.00 96.12 94 GLY A CA 1
ATOM 704 C C . GLY A 1 94 ? 4.149 -6.882 2.974 1.00 96.12 94 GLY A C 1
ATOM 705 O O . GLY A 1 94 ? 3.041 -6.522 3.356 1.00 96.12 94 GLY A O 1
ATOM 706 N N . LEU A 1 95 ? 5.261 -6.267 3.346 1.00 94.56 95 LEU A N 1
ATOM 707 C CA . LEU A 1 95 ? 5.311 -5.126 4.249 1.00 94.56 95 LEU A CA 1
ATOM 708 C C . LEU A 1 95 ? 6.459 -4.208 3.851 1.00 94.56 95 LEU A C 1
ATOM 710 O O . LEU A 1 95 ? 7.410 -4.628 3.183 1.00 94.56 95 LEU A O 1
ATOM 714 N N . SER A 1 96 ? 6.420 -2.951 4.280 1.00 95.00 96 SER A N 1
ATOM 715 C CA . SER A 1 96 ? 7.493 -2.003 3.995 1.00 95.00 96 SER A CA 1
ATOM 716 C C . SER A 1 96 ? 7.775 -1.897 2.486 1.00 95.00 96 SER A C 1
ATOM 718 O O . SER A 1 96 ? 6.864 -1.779 1.674 1.00 95.00 96 SER A O 1
ATOM 720 N N . GLY A 1 97 ? 9.043 -1.975 2.080 1.00 94.12 97 GLY A N 1
ATOM 721 C CA . GLY A 1 97 ? 9.455 -1.965 0.676 1.00 94.12 97 GLY A CA 1
ATOM 722 C C . GLY A 1 97 ? 8.743 -2.981 -0.226 1.00 94.12 97 GLY A C 1
ATOM 723 O O . GLY A 1 97 ? 8.466 -2.665 -1.381 1.00 94.12 97 GLY A O 1
ATOM 724 N N . SER A 1 98 ? 8.402 -4.180 0.264 1.00 95.12 98 SER A N 1
ATOM 725 C CA . SER A 1 98 ? 7.696 -5.162 -0.571 1.00 95.12 98 SER A CA 1
ATOM 726 C C . SER A 1 98 ? 6.224 -4.810 -0.788 1.00 95.12 98 SER A C 1
ATOM 728 O O . SER A 1 98 ? 5.668 -5.212 -1.807 1.00 95.12 98 SER A O 1
ATOM 730 N N . ALA A 1 99 ? 5.618 -3.979 0.068 1.00 97.06 99 ALA A N 1
ATOM 731 C CA . ALA A 1 99 ? 4.303 -3.402 -0.205 1.00 97.06 99 ALA A CA 1
ATOM 732 C C . ALA A 1 99 ? 4.332 -2.528 -1.469 1.00 97.06 99 ALA A C 1
ATOM 734 O O . ALA A 1 99 ? 3.375 -2.531 -2.239 1.00 97.06 99 ALA A O 1
ATOM 735 N N . TRP A 1 100 ? 5.446 -1.835 -1.743 1.00 96.19 100 TRP A N 1
ATOM 736 C CA . TRP A 1 100 ? 5.588 -1.041 -2.968 1.00 96.19 100 TRP A CA 1
ATOM 737 C C . TRP A 1 100 ? 5.562 -1.926 -4.208 1.00 96.19 100 TRP A C 1
ATOM 739 O O . TRP A 1 100 ? 4.889 -1.605 -5.187 1.00 96.19 100 TRP A O 1
ATOM 749 N N . LEU A 1 101 ? 6.264 -3.061 -4.137 1.00 96.25 101 LEU A N 1
ATOM 750 C CA . LEU A 1 101 ? 6.268 -4.065 -5.190 1.00 96.25 101 LEU A CA 1
ATOM 751 C C . LEU A 1 101 ? 4.876 -4.648 -5.407 1.00 96.25 101 LEU A C 1
ATOM 753 O O . LEU A 1 101 ? 4.381 -4.619 -6.524 1.00 96.25 101 LEU A O 1
ATOM 757 N N . ILE A 1 102 ? 4.251 -5.163 -4.351 1.00 96.38 102 ILE A N 1
ATOM 758 C CA . ILE A 1 102 ? 2.974 -5.872 -4.454 1.00 96.38 102 ILE A CA 1
ATOM 759 C C . ILE A 1 102 ? 1.886 -4.950 -5.000 1.00 96.38 102 ILE A C 1
ATOM 761 O O . ILE A 1 102 ? 1.186 -5.327 -5.936 1.00 96.38 102 ILE A O 1
ATOM 765 N N . VAL A 1 103 ? 1.774 -3.731 -4.464 1.00 96.38 103 VAL A N 1
ATOM 766 C CA . VAL A 1 103 ? 0.741 -2.781 -4.892 1.00 96.38 103 VAL A CA 1
ATOM 767 C C . VAL A 1 103 ? 0.972 -2.335 -6.338 1.00 96.38 103 VAL A C 1
ATOM 769 O O . VAL A 1 103 ? 0.032 -2.366 -7.125 1.00 96.38 103 VAL A O 1
ATOM 772 N N . SER A 1 104 ? 2.202 -1.974 -6.722 1.00 94.50 104 SER A N 1
ATOM 773 C CA . SER A 1 104 ? 2.491 -1.555 -8.107 1.00 94.50 104 SER A CA 1
ATOM 774 C C . SER A 1 104 ? 2.362 -2.689 -9.126 1.00 94.50 104 SER A C 1
ATOM 776 O O . SER A 1 104 ? 1.874 -2.486 -10.236 1.00 94.50 104 SER A O 1
ATOM 778 N N . TRP A 1 105 ? 2.768 -3.904 -8.763 1.00 93.31 105 TRP A N 1
ATOM 779 C CA . TRP A 1 105 ? 2.655 -5.070 -9.632 1.00 93.31 105 TRP A CA 1
ATOM 780 C C . TRP A 1 105 ? 1.195 -5.482 -9.848 1.00 93.31 105 TRP A C 1
ATOM 782 O O . TRP A 1 105 ? 0.803 -5.777 -10.976 1.00 93.31 105 TRP A O 1
ATOM 792 N N . ALA A 1 106 ? 0.380 -5.432 -8.791 1.00 94.00 106 ALA A N 1
ATOM 793 C CA . ALA A 1 106 ? -1.052 -5.690 -8.880 1.00 94.00 106 ALA A CA 1
ATOM 794 C C . ALA A 1 106 ? -1.787 -4.620 -9.708 1.00 94.00 106 ALA A C 1
ATOM 796 O O . ALA A 1 106 ? -2.604 -4.966 -10.563 1.00 94.00 106 ALA A O 1
ATOM 797 N N . GLU A 1 107 ? -1.461 -3.339 -9.492 1.00 92.06 107 GLU A N 1
ATOM 798 C CA . GLU A 1 107 ? -2.020 -2.195 -10.232 1.00 92.06 107 GLU A CA 1
ATOM 799 C C . GLU A 1 107 ? -1.695 -2.261 -11.726 1.00 92.06 107 GLU A C 1
ATOM 801 O O . GLU A 1 107 ? -2.564 -2.053 -12.568 1.00 92.06 107 GLU A O 1
ATOM 806 N N . SER A 1 108 ? -0.456 -2.627 -12.059 1.00 89.56 108 SER A N 1
ATOM 807 C CA . SER A 1 108 ? 0.025 -2.744 -13.440 1.00 89.56 108 SER A CA 1
ATOM 808 C C . SER A 1 108 ? -0.485 -3.975 -14.199 1.00 89.56 108 SER A C 1
ATOM 810 O O . SER A 1 108 ? 0.029 -4.289 -15.273 1.00 89.56 108 SER A O 1
ATOM 812 N N . GLU A 1 109 ? -1.472 -4.689 -13.651 1.00 89.69 109 GLU A N 1
ATOM 813 C CA . GLU A 1 109 ? -2.028 -5.919 -14.216 1.00 89.69 109 GLU A CA 1
ATOM 814 C C . GLU A 1 109 ? -0.963 -6.986 -14.495 1.00 89.69 109 GLU A C 1
ATOM 816 O O . GLU A 1 109 ? -0.941 -7.634 -15.544 1.00 89.69 109 GLU A O 1
ATOM 821 N N . LEU A 1 110 ? -0.082 -7.183 -13.510 1.00 88.75 110 LEU A N 1
ATOM 822 C CA . LEU A 1 110 ? 1.013 -8.142 -13.551 1.00 88.75 110 LEU A CA 1
ATOM 823 C C . LEU A 1 110 ? 2.039 -7.863 -14.638 1.00 88.75 110 LEU A C 1
ATOM 825 O O . LEU A 1 110 ? 2.529 -8.815 -15.254 1.00 88.75 110 LEU A O 1
ATOM 829 N N . ALA A 1 111 ? 2.417 -6.608 -14.873 1.00 88.75 111 ALA A N 1
ATOM 830 C CA . ALA A 1 111 ? 3.521 -6.306 -15.778 1.00 88.75 111 ALA A CA 1
ATOM 831 C C . ALA A 1 111 ? 4.734 -7.227 -15.507 1.00 88.75 111 ALA A C 1
ATOM 833 O O . ALA A 1 111 ? 5.002 -7.568 -14.342 1.00 88.75 111 ALA A O 1
ATOM 834 N N . PRO A 1 112 ? 5.449 -7.701 -16.550 1.00 89.94 112 PRO A N 1
ATOM 835 C CA . PRO A 1 112 ? 6.657 -8.489 -16.351 1.00 89.94 112 PRO A CA 1
ATOM 836 C C . PRO A 1 112 ? 7.589 -7.765 -15.380 1.00 89.94 112 PRO A C 1
ATOM 838 O O . PRO A 1 112 ? 7.925 -6.602 -15.584 1.00 89.94 112 PRO A O 1
ATOM 841 N N . LEU A 1 113 ? 7.996 -8.441 -14.307 1.00 91.19 113 LEU A N 1
ATOM 842 C CA . LEU A 1 113 ? 8.681 -7.799 -13.178 1.00 91.19 113 LEU A CA 1
ATOM 843 C C . LEU A 1 113 ? 9.970 -7.084 -13.589 1.00 91.19 113 LEU A C 1
ATOM 845 O O . LEU A 1 113 ? 10.307 -6.039 -13.042 1.00 91.19 113 LEU A O 1
ATOM 849 N N . PHE A 1 114 ? 10.673 -7.627 -14.582 1.00 88.12 114 PHE A N 1
ATOM 850 C CA . PHE A 1 114 ? 11.838 -6.984 -15.177 1.00 88.12 114 PHE A CA 1
ATOM 851 C C . PHE A 1 114 ? 11.495 -5.639 -15.843 1.00 88.12 114 PHE A C 1
ATOM 853 O O . PHE A 1 114 ? 12.198 -4.655 -15.625 1.00 88.12 114 PHE A O 1
ATOM 860 N N . GLU A 1 115 ? 10.405 -5.572 -16.611 1.00 86.31 115 GLU A N 1
ATOM 861 C CA . GLU A 1 115 ? 9.940 -4.335 -17.254 1.00 86.31 115 GLU A CA 1
ATOM 862 C C . GLU A 1 115 ? 9.427 -3.326 -16.223 1.00 86.31 115 GLU A C 1
ATOM 864 O O . GLU A 1 115 ? 9.761 -2.141 -16.308 1.00 86.31 115 GLU A O 1
ATOM 869 N N . LEU A 1 116 ? 8.692 -3.819 -15.217 1.00 89.25 116 LEU A N 1
ATOM 870 C CA . LEU A 1 116 ? 8.190 -3.029 -14.097 1.00 89.25 116 LEU A CA 1
ATOM 871 C C . LEU A 1 116 ? 9.337 -2.328 -13.369 1.00 89.25 116 LEU A C 1
ATOM 873 O O . LEU A 1 116 ? 9.313 -1.112 -13.216 1.00 89.25 116 LEU A O 1
ATOM 877 N N . VAL A 1 117 ? 10.378 -3.063 -12.975 1.00 90.50 117 VAL A N 1
ATOM 878 C CA . VAL A 1 117 ? 11.514 -2.489 -12.238 1.00 90.50 117 VAL A CA 1
ATOM 879 C C . VAL A 1 117 ? 12.342 -1.535 -13.102 1.00 90.50 117 VAL A C 1
ATOM 881 O O . VAL A 1 117 ? 12.800 -0.513 -12.598 1.00 90.50 117 VAL A O 1
ATOM 884 N N . LEU A 1 118 ? 12.549 -1.845 -14.387 1.00 86.19 118 LEU A N 1
ATOM 885 C CA . LEU A 1 118 ? 13.395 -1.032 -15.270 1.00 86.19 118 LEU A CA 1
ATOM 886 C C . LEU A 1 118 ? 12.695 0.184 -15.886 1.00 86.19 118 LEU A C 1
ATOM 888 O O . LEU A 1 118 ? 13.356 0.986 -16.547 1.00 86.19 118 LEU A O 1
ATOM 892 N N . GLY A 1 119 ? 11.385 0.336 -15.701 1.00 78.00 119 GLY A N 1
ATOM 893 C CA . GLY A 1 119 ? 10.682 1.523 -16.178 1.00 78.00 119 GLY A CA 1
ATOM 894 C C . GLY A 1 119 ? 10.364 1.516 -17.677 1.00 78.00 119 GLY A C 1
ATOM 895 O O . GLY A 1 119 ? 10.175 2.587 -18.261 1.00 78.00 119 GLY A O 1
ATOM 896 N N . GLN A 1 120 ? 10.334 0.348 -18.332 1.00 65.06 120 GLN A N 1
ATOM 897 C CA . GLN A 1 120 ? 10.106 0.284 -19.780 1.00 65.06 120 GLN A CA 1
ATOM 898 C C . GLN A 1 120 ? 8.645 0.595 -20.145 1.00 65.06 120 GLN A C 1
ATOM 900 O O . GLN A 1 120 ? 7.703 0.278 -19.421 1.00 65.06 120 GLN A O 1
ATOM 905 N N . VAL A 1 121 ? 8.454 1.272 -21.282 1.00 55.75 121 VAL A N 1
ATOM 906 C CA . VAL A 1 121 ? 7.124 1.509 -21.861 1.00 55.75 121 VAL A CA 1
ATOM 907 C C . VAL A 1 121 ? 6.598 0.166 -22.352 1.00 55.75 121 VAL A C 1
ATOM 909 O O . VAL A 1 121 ? 7.308 -0.512 -23.092 1.00 55.75 121 VAL A O 1
ATOM 912 N N . GLY A 1 122 ? 5.383 -0.206 -21.938 1.00 51.97 122 GLY A N 1
ATOM 913 C CA . GLY A 1 122 ? 4.772 -1.485 -22.293 1.00 51.97 122 GLY A CA 1
ATOM 914 C C . GLY A 1 122 ? 4.903 -1.766 -23.790 1.00 51.97 122 GLY A C 1
ATOM 915 O O . GLY A 1 122 ? 4.508 -0.956 -24.628 1.00 51.97 122 GLY A O 1
ATOM 916 N N . THR A 1 123 ? 5.484 -2.913 -24.129 1.00 44.22 123 THR A N 1
ATOM 917 C CA . THR A 1 123 ? 5.740 -3.321 -25.520 1.00 44.22 123 THR A CA 1
ATOM 918 C C . THR A 1 123 ? 4.479 -3.818 -26.240 1.00 44.22 123 THR A C 1
ATOM 920 O O . THR A 1 123 ? 4.523 -4.114 -27.433 1.00 44.22 123 THR A O 1
ATOM 923 N N . GLY A 1 124 ? 3.332 -3.869 -25.553 1.00 44.41 124 GLY A N 1
ATOM 924 C CA . GLY A 1 124 ? 2.076 -4.390 -26.084 1.00 44.41 124 GLY A CA 1
ATOM 925 C C . GLY A 1 124 ? 0.905 -3.439 -25.886 1.00 44.41 124 GLY A C 1
ATOM 926 O O . GLY A 1 124 ? 0.220 -3.543 -24.880 1.00 44.41 124 GLY A O 1
ATOM 927 N N . GLY A 1 125 ? 0.656 -2.550 -26.854 1.00 42.88 125 GLY A N 1
ATOM 928 C CA . GLY A 1 125 ? -0.641 -1.899 -27.129 1.00 42.88 125 GLY A CA 1
ATOM 929 C C . GLY A 1 125 ? -1.334 -1.081 -26.024 1.00 42.88 125 GLY A C 1
ATOM 930 O O . GLY A 1 125 ? -2.303 -0.389 -26.330 1.00 42.88 125 GLY A O 1
ATOM 931 N N . SER A 1 126 ? -0.879 -1.121 -24.771 1.00 49.19 126 SER A N 1
ATOM 932 C CA . SER A 1 126 ? -1.450 -0.388 -23.649 1.00 49.19 126 SER A CA 1
ATOM 933 C C . SER A 1 126 ? -0.815 0.999 -23.556 1.00 49.19 126 SER A C 1
ATOM 935 O O . SER A 1 126 ? 0.398 1.183 -23.617 1.00 49.19 126 SER A O 1
ATOM 937 N N . SER A 1 127 ? -1.655 2.023 -23.420 1.00 51.09 127 SER A N 1
ATOM 938 C CA . SER A 1 127 ? -1.230 3.416 -23.235 1.00 51.09 127 SER A CA 1
ATOM 939 C C . SER A 1 127 ? -0.833 3.746 -21.789 1.00 51.09 127 SER A C 1
ATOM 941 O O . SER A 1 127 ? -0.506 4.901 -21.502 1.00 51.09 127 SER A O 1
ATOM 943 N N . ARG A 1 128 ? -0.880 2.765 -20.875 1.00 57.72 128 ARG A N 1
ATOM 944 C CA . ARG A 1 128 ? -0.448 2.892 -19.477 1.00 57.72 128 ARG A CA 1
ATOM 945 C C . ARG A 1 128 ? 1.004 2.438 -19.346 1.00 57.72 128 ARG A C 1
ATOM 947 O O . ARG A 1 128 ? 1.343 1.305 -19.667 1.00 57.72 128 ARG A O 1
ATOM 954 N N . ARG A 1 129 ? 1.866 3.329 -18.853 1.00 64.19 129 ARG A N 1
ATOM 955 C CA . ARG A 1 129 ? 3.212 2.959 -18.397 1.00 64.19 129 ARG A CA 1
ATOM 956 C C . ARG A 1 129 ? 3.076 2.144 -17.120 1.00 64.19 129 ARG A C 1
ATOM 958 O O . ARG A 1 129 ? 2.512 2.657 -16.165 1.00 64.19 129 ARG A O 1
ATOM 965 N N . ALA A 1 130 ? 3.689 0.972 -17.103 1.00 64.75 130 ALA A N 1
ATOM 966 C CA . ALA A 1 130 ? 3.721 0.057 -15.971 1.00 64.75 130 ALA A CA 1
ATOM 967 C C . ALA A 1 130 ? 5.135 -0.044 -15.371 1.00 64.75 130 ALA A C 1
ATOM 969 O O . ALA A 1 130 ? 5.615 -1.139 -15.123 1.00 64.75 130 ALA A O 1
ATOM 970 N N . GLY A 1 131 ? 5.854 1.075 -15.235 1.00 79.75 131 GLY A N 1
ATOM 971 C CA . GLY A 1 131 ? 7.295 1.073 -14.980 1.00 79.75 131 GLY A CA 1
ATOM 972 C C . GLY A 1 131 ? 7.724 2.023 -13.865 1.00 79.75 131 GLY A C 1
ATOM 973 O O . GLY A 1 131 ? 7.234 3.150 -13.791 1.00 79.75 131 GLY A O 1
ATOM 974 N N . TRP A 1 132 ? 8.657 1.570 -13.029 1.00 89.81 132 TRP A N 1
ATOM 975 C CA . TRP A 1 132 ? 9.207 2.313 -11.902 1.00 89.81 132 TRP A CA 1
ATOM 976 C C . TRP A 1 132 ? 10.252 3.344 -12.325 1.00 89.81 132 TRP A C 1
ATOM 978 O O . TRP A 1 132 ? 10.926 3.218 -13.346 1.00 89.81 132 TRP A O 1
ATOM 988 N N . PHE A 1 133 ? 10.441 4.340 -11.466 1.00 87.50 133 PHE A N 1
ATOM 989 C CA . PHE A 1 133 ? 11.442 5.392 -11.619 1.00 87.50 133 PHE A CA 1
ATOM 990 C C . PHE A 1 133 ? 12.623 5.216 -10.656 1.00 87.50 133 PHE A C 1
ATOM 992 O O . PHE A 1 133 ? 12.987 6.122 -9.905 1.00 87.50 133 PHE A O 1
ATOM 999 N N . THR A 1 134 ? 13.238 4.032 -10.664 1.00 88.19 134 THR A N 1
ATOM 1000 C CA . THR A 1 134 ? 14.310 3.668 -9.719 1.00 88.19 134 THR A CA 1
ATOM 1001 C C . THR A 1 134 ? 15.595 4.481 -9.897 1.00 88.19 134 THR A C 1
ATOM 1003 O O . THR A 1 134 ? 16.434 4.510 -9.000 1.00 88.19 134 THR A O 1
ATOM 1006 N N . GLN A 1 135 ? 15.773 5.135 -11.048 1.00 85.25 135 GLN A N 1
ATOM 1007 C CA . GLN A 1 135 ? 16.902 6.023 -11.335 1.00 85.25 135 GLN A CA 1
ATOM 1008 C C . GLN A 1 135 ? 16.802 7.384 -10.628 1.00 85.25 135 GLN A C 1
ATOM 1010 O O . GLN A 1 135 ? 17.785 8.128 -10.582 1.00 85.25 135 GLN A O 1
ATOM 1015 N N . TYR A 1 136 ? 15.632 7.726 -10.084 1.00 87.75 136 TYR A N 1
ATOM 1016 C CA . TYR A 1 136 ? 15.410 8.961 -9.342 1.00 87.75 136 TYR A CA 1
ATOM 1017 C C . TYR A 1 136 ? 15.413 8.693 -7.834 1.00 87.75 136 TYR A C 1
ATOM 1019 O O . TYR A 1 136 ? 14.932 7.673 -7.339 1.00 87.75 136 TYR A O 1
ATOM 1027 N N . ASN A 1 137 ? 16.001 9.621 -7.081 1.00 88.69 137 ASN A N 1
ATOM 1028 C CA . ASN A 1 137 ? 16.005 9.545 -5.626 1.00 88.69 137 ASN A CA 1
ATOM 1029 C C . ASN A 1 137 ? 14.613 9.906 -5.080 1.00 88.69 137 ASN A C 1
ATOM 1031 O O . ASN A 1 137 ? 14.022 10.899 -5.492 1.00 88.69 137 ASN A O 1
ATOM 1035 N N . LEU A 1 138 ? 14.131 9.130 -4.106 1.00 88.00 138 LEU A N 1
ATOM 1036 C CA . LEU A 1 138 ? 12.796 9.301 -3.521 1.00 88.00 138 LEU A CA 1
ATOM 1037 C C . LEU A 1 138 ? 12.589 10.673 -2.859 1.00 88.00 138 LEU A C 1
ATOM 1039 O O . LEU A 1 138 ? 11.498 11.233 -2.929 1.00 88.00 138 LEU A O 1
ATOM 1043 N N . PHE A 1 139 ? 13.620 11.222 -2.214 1.00 81.69 139 PHE A N 1
ATOM 1044 C CA . PHE A 1 139 ? 13.531 12.477 -1.459 1.00 81.69 139 PHE A CA 1
ATOM 1045 C C . PHE A 1 139 ? 13.910 13.701 -2.301 1.00 81.69 139 PHE A C 1
ATOM 1047 O O . PHE A 1 139 ? 13.275 14.749 -2.194 1.00 81.69 139 PHE A O 1
ATOM 1054 N N . ASP A 1 140 ? 14.927 13.576 -3.156 1.00 84.50 140 ASP A N 1
ATOM 1055 C CA . ASP A 1 140 ? 15.309 14.611 -4.119 1.00 84.50 140 ASP A CA 1
ATOM 1056 C C . ASP A 1 140 ? 15.462 14.007 -5.519 1.00 84.50 140 ASP A C 1
ATOM 1058 O O . ASP A 1 140 ? 16.581 13.698 -5.938 1.00 84.50 140 ASP A O 1
ATOM 1062 N N . PRO A 1 141 ? 14.373 13.878 -6.295 1.00 85.50 141 PRO A N 1
ATOM 1063 C CA . PRO A 1 141 ? 14.453 13.301 -7.632 1.00 85.50 141 PRO A CA 1
ATOM 1064 C C . PRO A 1 141 ? 15.337 14.138 -8.564 1.00 85.50 141 PRO A C 1
ATOM 1066 O O . PRO A 1 141 ? 15.809 13.650 -9.580 1.00 85.50 141 PRO A O 1
ATOM 1069 N N . THR A 1 142 ? 15.628 15.400 -8.233 1.00 86.19 142 THR A N 1
ATOM 1070 C CA . THR A 1 142 ? 16.527 16.226 -9.043 1.00 86.19 142 THR A CA 1
ATOM 1071 C C . THR A 1 142 ? 18.009 15.942 -8.776 1.00 86.19 142 THR A C 1
ATOM 1073 O O . THR A 1 142 ? 18.876 16.457 -9.485 1.00 86.19 142 THR A O 1
ATOM 1076 N N . ALA A 1 143 ? 18.332 15.122 -7.767 1.00 85.62 143 ALA A N 1
ATOM 1077 C CA . ALA A 1 143 ? 19.699 14.756 -7.406 1.00 85.62 143 ALA A CA 1
ATOM 1078 C C . ALA A 1 143 ? 20.454 14.066 -8.550 1.00 85.62 143 ALA A C 1
ATOM 1080 O O . ALA A 1 143 ? 21.648 14.307 -8.701 1.00 85.62 143 ALA A O 1
ATOM 1081 N N . SER A 1 144 ? 19.754 13.280 -9.375 1.00 79.06 144 SER A N 1
ATOM 1082 C CA . SER A 1 144 ? 20.315 12.581 -10.539 1.00 79.06 144 SER A CA 1
ATOM 1083 C C . SER A 1 144 ? 20.621 13.500 -11.727 1.00 79.06 144 SER A C 1
ATOM 1085 O O . SER A 1 144 ? 21.324 13.094 -12.650 1.00 79.06 144 SER A O 1
ATOM 1087 N N . LEU A 1 145 ? 20.125 14.743 -11.718 1.00 84.12 145 LEU A N 1
ATOM 1088 C CA . LEU A 1 145 ? 20.401 15.714 -12.773 1.00 84.12 145 LEU A CA 1
ATOM 1089 C C . LEU A 1 145 ? 21.811 16.293 -12.594 1.00 84.12 145 LEU A C 1
ATOM 1091 O O . LEU A 1 145 ? 22.122 16.880 -11.550 1.00 84.12 145 LEU A O 1
ATOM 1095 N N . GLY A 1 146 ? 22.641 16.136 -13.628 1.00 81.44 146 GLY A N 1
ATOM 1096 C CA . GLY A 1 146 ? 23.985 16.704 -13.697 1.00 81.44 146 GLY A CA 1
ATOM 1097 C C . GLY A 1 146 ? 23.975 18.231 -13.628 1.00 81.44 146 GLY A C 1
ATOM 1098 O O . GLY A 1 146 ? 23.030 18.888 -14.065 1.00 81.44 146 GLY A O 1
ATOM 1099 N N . ILE A 1 147 ? 25.036 18.794 -13.055 1.00 83.38 147 ILE A N 1
ATOM 1100 C CA . ILE A 1 147 ? 25.204 20.234 -12.880 1.00 83.38 147 ILE A CA 1
ATOM 1101 C C . ILE A 1 147 ? 26.480 20.651 -13.607 1.00 83.38 147 ILE A C 1
ATOM 1103 O O . ILE A 1 147 ? 27.581 20.364 -13.138 1.00 83.38 147 ILE A O 1
ATOM 1107 N N . HIS A 1 148 ? 26.330 21.337 -14.740 1.00 90.62 148 HIS A N 1
ATOM 1108 C CA . HIS A 1 148 ? 27.459 21.806 -15.550 1.00 90.62 148 HIS A CA 1
ATOM 1109 C C . HIS A 1 148 ? 27.448 23.327 -15.754 1.00 90.62 148 HIS A C 1
ATOM 1111 O O . HIS A 1 148 ? 28.450 23.907 -16.164 1.00 90.62 148 HIS A O 1
ATOM 1117 N N . SER A 1 149 ? 26.335 23.990 -15.432 1.00 92.12 149 SER A N 1
ATOM 1118 C CA . SER A 1 149 ? 26.143 25.428 -15.600 1.00 92.12 149 SER A CA 1
ATOM 1119 C C . SER A 1 149 ? 25.261 26.043 -14.501 1.00 92.12 149 SER A C 1
ATOM 1121 O O . SER A 1 149 ? 24.611 25.351 -13.711 1.00 92.12 149 SER A O 1
ATOM 1123 N N . PHE A 1 150 ? 25.199 27.377 -14.454 1.00 90.81 150 PHE A N 1
ATOM 1124 C CA . PHE A 1 150 ? 24.224 28.095 -13.623 1.00 90.81 150 PHE A CA 1
ATOM 1125 C C . PHE A 1 150 ? 22.774 27.813 -14.058 1.00 90.81 150 PHE A C 1
ATOM 1127 O O . PHE A 1 150 ? 21.885 27.688 -13.217 1.00 90.81 150 PHE A O 1
ATOM 1134 N N . ALA A 1 151 ? 22.536 27.654 -15.365 1.00 91.38 151 ALA A N 1
ATOM 1135 C CA . ALA A 1 151 ? 21.217 27.307 -15.886 1.00 91.38 151 ALA A CA 1
ATOM 1136 C C . ALA A 1 151 ? 20.735 25.947 -15.349 1.00 91.38 151 ALA A C 1
ATOM 1138 O O . ALA A 1 151 ? 19.564 25.816 -14.991 1.00 91.38 151 ALA A O 1
ATOM 1139 N N . ASP A 1 152 ? 21.639 24.973 -15.194 1.00 89.81 152 ASP A N 1
ATOM 1140 C CA . ASP A 1 152 ? 21.311 23.665 -14.609 1.00 89.81 152 ASP A CA 1
ATOM 1141 C C . ASP A 1 152 ? 20.922 23.781 -13.133 1.00 89.81 152 ASP A C 1
ATOM 1143 O O . ASP A 1 152 ? 19.959 23.148 -12.699 1.00 89.81 152 ASP A O 1
ATOM 1147 N N . HIS A 1 153 ? 21.606 24.639 -12.366 1.00 87.75 153 HIS A N 1
ATOM 1148 C CA . HIS A 1 153 ? 21.230 24.921 -10.977 1.00 87.75 153 HIS A CA 1
ATOM 1149 C C . HIS A 1 153 ? 19.817 25.505 -10.883 1.00 87.75 153 HIS A C 1
ATOM 1151 O O . HIS A 1 153 ? 19.015 25.054 -10.061 1.00 87.75 153 HIS A O 1
ATOM 1157 N N . LEU A 1 154 ? 19.495 26.483 -11.736 1.00 89.81 154 LEU A N 1
ATOM 1158 C CA . LEU A 1 154 ? 18.172 27.099 -11.758 1.00 89.81 154 LEU A CA 1
ATOM 1159 C C . LEU A 1 154 ? 17.097 26.092 -12.185 1.00 89.81 154 LEU A C 1
ATOM 1161 O O . LEU A 1 154 ? 16.060 25.988 -11.531 1.00 89.81 154 LEU A O 1
ATOM 1165 N N . LYS A 1 155 ? 17.360 25.290 -13.225 1.00 89.19 155 LYS A N 1
ATOM 1166 C CA . LYS A 1 155 ? 16.463 24.215 -13.671 1.00 89.19 155 LYS A CA 1
ATOM 1167 C C . LYS A 1 155 ? 16.201 23.214 -12.545 1.00 89.19 155 LYS A C 1
ATOM 1169 O O . LYS A 1 155 ? 15.045 22.903 -12.268 1.00 89.19 155 LYS A O 1
ATOM 1174 N N . LYS A 1 156 ? 17.251 22.759 -11.855 1.00 88.69 156 LYS A N 1
ATOM 1175 C CA . LYS A 1 156 ? 17.161 21.844 -10.709 1.00 88.69 156 LYS A CA 1
ATOM 1176 C C . LYS A 1 156 ? 16.292 22.424 -9.591 1.00 88.69 156 LYS A C 1
ATOM 1178 O O . LYS A 1 156 ? 15.381 21.756 -9.104 1.00 88.69 156 LYS A O 1
ATOM 1183 N N . PHE A 1 157 ? 16.517 23.688 -9.232 1.00 86.75 157 PHE A N 1
ATOM 1184 C CA . PHE A 1 157 ? 15.721 24.392 -8.228 1.00 86.75 157 PHE A CA 1
ATOM 1185 C C . PHE A 1 157 ? 14.236 24.494 -8.619 1.00 86.75 157 PHE A C 1
ATOM 1187 O O . PHE A 1 157 ? 13.364 24.180 -7.802 1.00 86.75 157 PHE A O 1
ATOM 1194 N N . LEU A 1 158 ? 13.939 24.875 -9.866 1.00 88.50 158 LEU A N 1
ATOM 1195 C CA . LEU A 1 158 ? 12.569 25.019 -10.369 1.00 88.50 158 LEU A CA 1
ATOM 1196 C C . LEU A 1 158 ? 11.833 23.675 -10.426 1.00 88.50 158 LEU A C 1
ATOM 1198 O O . LEU A 1 158 ? 10.691 23.593 -9.979 1.00 88.50 158 LEU A O 1
ATOM 1202 N N . LEU A 1 159 ? 12.485 22.614 -10.912 1.00 88.69 159 LEU A N 1
ATOM 1203 C CA . LEU A 1 159 ? 11.904 21.268 -10.963 1.00 88.69 159 LEU A CA 1
ATOM 1204 C C . LEU A 1 159 ? 11.587 20.733 -9.566 1.00 88.69 159 LEU A C 1
ATOM 1206 O O . LEU A 1 159 ? 10.481 20.245 -9.336 1.00 88.69 159 LEU A O 1
ATOM 1210 N N . ARG A 1 160 ? 12.518 20.888 -8.617 1.00 86.31 160 ARG A N 1
ATOM 1211 C CA . ARG A 1 160 ? 12.307 20.481 -7.222 1.00 86.31 160 ARG A CA 1
ATOM 1212 C C . ARG A 1 160 ? 11.148 21.244 -6.586 1.00 86.31 160 ARG A C 1
ATOM 1214 O O . ARG A 1 160 ? 10.308 20.644 -5.921 1.00 86.31 160 ARG A O 1
ATOM 1221 N N . THR A 1 161 ? 11.081 22.554 -6.819 1.00 85.19 161 THR A N 1
ATOM 1222 C CA . THR A 1 161 ? 9.997 23.407 -6.310 1.00 85.19 161 THR A CA 1
ATOM 1223 C C . THR A 1 161 ? 8.649 23.006 -6.907 1.00 85.19 161 THR A C 1
ATOM 1225 O O . THR A 1 161 ? 7.681 22.841 -6.170 1.00 85.19 161 THR A O 1
ATOM 1228 N N . LYS A 1 162 ? 8.590 22.778 -8.227 1.00 86.69 162 LYS A N 1
ATOM 1229 C CA . LYS A 1 162 ? 7.383 22.314 -8.925 1.00 86.69 162 LYS A CA 1
ATOM 1230 C C . LYS A 1 162 ? 6.903 20.968 -8.367 1.00 86.69 162 LYS A C 1
ATOM 1232 O O . LYS A 1 162 ? 5.719 20.833 -8.076 1.00 86.69 162 LYS A O 1
ATOM 1237 N N . TYR A 1 163 ? 7.812 20.007 -8.192 1.00 86.12 163 TYR A N 1
ATOM 1238 C CA . TYR A 1 163 ? 7.512 18.670 -7.667 1.00 86.12 163 TYR A CA 1
ATOM 1239 C C . TYR A 1 163 ? 6.879 18.730 -6.270 1.00 86.12 163 TYR A C 1
ATOM 1241 O O . TYR A 1 163 ? 5.765 18.245 -6.067 1.00 86.12 163 TYR A O 1
ATOM 1249 N N . TRP A 1 164 ? 7.541 19.399 -5.322 1.00 85.25 164 TRP A N 1
ATOM 1250 C CA . TRP A 1 164 ? 7.038 19.496 -3.951 1.00 85.25 164 TRP A CA 1
ATOM 1251 C C . TRP A 1 164 ? 5.772 20.345 -3.838 1.00 85.25 164 TRP A C 1
ATOM 1253 O O . TRP A 1 164 ? 4.861 19.962 -3.109 1.00 85.25 164 TRP A O 1
ATOM 1263 N N . SER A 1 165 ? 5.659 21.438 -4.601 1.00 86.44 165 SER A N 1
ATOM 1264 C CA . SER A 1 165 ? 4.422 22.229 -4.661 1.00 86.44 165 SER A CA 1
ATOM 1265 C C . SER A 1 165 ? 3.232 21.369 -5.087 1.00 86.44 165 SER A C 1
ATOM 1267 O O . SER A 1 165 ? 2.169 21.464 -4.483 1.00 86.44 165 SER A O 1
ATOM 1269 N N . LYS A 1 166 ? 3.406 20.490 -6.083 1.00 87.81 166 LYS A N 1
ATOM 1270 C CA . LYS A 1 166 ? 2.328 19.611 -6.554 1.00 87.81 166 LYS A CA 1
ATOM 1271 C C . LYS A 1 166 ? 1.966 18.515 -5.560 1.00 87.81 166 LYS A C 1
ATOM 1273 O O . LYS A 1 166 ? 0.781 18.249 -5.384 1.00 87.81 166 LYS A O 1
ATOM 1278 N N . ILE A 1 167 ? 2.948 17.927 -4.877 1.00 88.25 167 ILE A N 1
ATOM 1279 C CA . ILE A 1 167 ? 2.688 16.999 -3.765 1.00 88.25 167 ILE A CA 1
ATOM 1280 C C . ILE A 1 167 ? 1.830 17.670 -2.688 1.00 88.25 167 ILE A C 1
ATOM 1282 O O . ILE A 1 167 ? 0.839 17.093 -2.242 1.00 88.25 167 ILE A O 1
ATOM 1286 N N . LEU A 1 168 ? 2.189 18.891 -2.289 1.00 87.56 168 LEU A N 1
ATOM 1287 C CA . LEU A 1 168 ? 1.472 19.626 -1.248 1.00 87.56 168 LEU A CA 1
ATOM 1288 C C . LEU A 1 168 ? 0.041 19.953 -1.671 1.00 87.56 168 LEU A C 1
ATOM 1290 O O . LEU A 1 168 ? -0.882 19.671 -0.910 1.00 87.56 168 LEU A O 1
ATOM 1294 N N . ASP A 1 169 ? -0.155 20.475 -2.887 1.00 88.81 169 ASP A N 1
ATOM 1295 C CA . ASP A 1 169 ? -1.484 20.793 -3.428 1.00 88.81 169 ASP A CA 1
ATOM 1296 C C . ASP A 1 169 ? -2.432 19.582 -3.371 1.00 88.81 169 ASP A C 1
ATOM 1298 O O . ASP A 1 169 ? -3.615 19.718 -3.051 1.00 88.81 169 ASP A O 1
ATOM 1302 N N . GLN A 1 170 ? -1.907 18.389 -3.665 1.00 91.06 170 GLN A N 1
ATOM 1303 C CA . GLN A 1 170 ? -2.665 17.136 -3.657 1.00 91.06 170 GLN A CA 1
ATOM 1304 C C . GLN A 1 170 ? -2.987 16.662 -2.243 1.00 91.06 170 GLN A C 1
ATOM 1306 O O . GLN A 1 170 ? -4.123 16.291 -1.962 1.00 91.06 170 GLN A O 1
ATOM 1311 N N . VAL A 1 171 ? -2.012 16.702 -1.334 1.00 91.06 171 VAL A N 1
ATOM 1312 C CA . VAL A 1 171 ? -2.213 16.281 0.059 1.00 91.06 171 VAL A CA 1
ATOM 1313 C C . VAL A 1 171 ? -3.165 17.225 0.799 1.00 91.06 171 VAL A C 1
ATOM 1315 O O . VAL A 1 171 ? -3.973 16.773 1.610 1.00 91.06 171 VAL A O 1
ATOM 1318 N N . ILE A 1 172 ? -3.160 18.522 0.472 1.00 90.56 172 ILE A N 1
ATOM 1319 C CA . ILE A 1 172 ? -4.115 19.494 1.025 1.00 90.56 172 ILE A CA 1
ATOM 1320 C C . ILE A 1 172 ? -5.570 19.088 0.741 1.00 90.56 172 ILE A C 1
ATOM 1322 O O . ILE A 1 172 ? -6.430 19.341 1.584 1.00 90.56 172 ILE A O 1
ATOM 1326 N N . GLN A 1 173 ? -5.860 18.391 -0.367 1.00 91.75 173 GLN A N 1
ATOM 1327 C CA . GLN A 1 173 ? -7.218 17.912 -0.668 1.00 91.75 173 GLN A CA 1
ATOM 1328 C C . GLN A 1 173 ? -7.757 16.956 0.406 1.00 91.75 173 GLN A C 1
ATOM 1330 O O . GLN A 1 173 ? -8.938 17.027 0.743 1.00 91.75 173 GLN A O 1
ATOM 1335 N N . LYS A 1 174 ? -6.899 16.129 1.021 1.00 93.06 174 LYS A N 1
ATOM 1336 C CA . LYS A 1 174 ? -7.277 15.281 2.166 1.00 93.06 174 LYS A CA 1
ATOM 1337 C C . LYS A 1 174 ? -7.691 16.128 3.376 1.00 93.06 174 LYS A C 1
ATOM 1339 O O . LYS A 1 174 ? -8.709 15.849 4.009 1.00 93.06 174 LYS A O 1
ATOM 1344 N N . GLY A 1 175 ? -6.945 17.201 3.648 1.00 91.12 175 GLY A N 1
ATOM 1345 C CA . GLY A 1 175 ? -7.275 18.186 4.683 1.00 91.12 175 GLY A CA 1
ATOM 1346 C C . GLY A 1 175 ? -8.598 18.905 4.424 1.00 91.12 175 GLY A C 1
ATOM 1347 O O . GLY A 1 175 ? -9.412 19.050 5.334 1.00 91.12 175 GLY A O 1
ATOM 1348 N N . LEU A 1 176 ? -8.841 19.311 3.175 1.00 92.31 176 LEU A N 1
ATOM 1349 C CA . LEU A 1 176 ? -10.101 19.929 2.749 1.00 92.31 176 LEU A CA 1
ATOM 1350 C C . LEU A 1 176 ? -11.293 18.964 2.852 1.00 92.31 176 LEU A C 1
ATOM 1352 O O . LEU A 1 176 ? -12.401 19.405 3.144 1.00 92.31 176 LEU A O 1
ATOM 1356 N N . ALA A 1 177 ? -11.061 17.659 2.688 1.00 92.88 177 ALA A N 1
ATOM 1357 C CA . ALA A 1 177 ? -12.056 16.610 2.913 1.00 92.88 177 ALA A CA 1
ATOM 1358 C C . ALA A 1 177 ? -12.325 16.312 4.406 1.00 92.88 177 ALA A C 1
ATOM 1360 O O . ALA A 1 177 ? -13.192 15.499 4.720 1.00 92.88 177 ALA A O 1
ATOM 1361 N N . GLY A 1 178 ? -11.623 16.976 5.334 1.00 92.06 178 GLY A N 1
ATOM 1362 C CA . GLY A 1 178 ? -11.839 16.852 6.780 1.00 92.06 178 GLY A CA 1
ATOM 1363 C C . GLY A 1 178 ? -10.982 15.791 7.475 1.00 92.06 178 GLY A C 1
ATOM 1364 O O . GLY A 1 178 ? -11.228 15.481 8.642 1.00 92.06 178 GLY A O 1
ATOM 1365 N N . PHE A 1 179 ? -9.974 15.246 6.791 1.00 93.00 179 PHE A N 1
ATOM 1366 C CA . PHE A 1 179 ? -9.045 14.270 7.360 1.00 93.00 179 PHE A CA 1
ATOM 1367 C C . PHE A 1 179 ? -7.715 14.921 7.759 1.00 93.00 179 PHE A C 1
ATOM 1369 O O . PHE A 1 179 ? -7.274 15.880 7.123 1.00 93.00 179 PHE A O 1
ATOM 1376 N N . PRO A 1 180 ? -7.035 14.418 8.801 1.00 90.19 180 PRO A N 1
ATOM 1377 C CA . PRO A 1 180 ? -5.722 14.921 9.169 1.00 90.19 180 PRO A CA 1
ATOM 1378 C C . PRO A 1 180 ? -4.692 14.622 8.075 1.00 90.19 180 PRO A C 1
ATOM 1380 O O . PRO A 1 180 ? -4.646 13.526 7.515 1.00 90.19 180 PRO A O 1
ATOM 1383 N N . ILE A 1 181 ? -3.847 15.615 7.808 1.00 89.88 181 ILE A N 1
ATOM 1384 C CA . ILE A 1 181 ? -2.662 15.471 6.965 1.00 89.88 181 ILE A CA 1
ATOM 1385 C C . ILE A 1 181 ? -1.490 15.061 7.853 1.00 89.88 181 ILE A C 1
ATOM 1387 O O . ILE A 1 181 ? -1.292 15.628 8.934 1.00 89.88 181 ILE A O 1
ATOM 1391 N N . THR A 1 182 ? -0.697 14.103 7.390 1.00 88.75 182 THR A N 1
ATOM 1392 C CA . THR A 1 182 ? 0.521 13.634 8.048 1.00 88.75 182 THR A CA 1
ATOM 1393 C C . THR A 1 182 ? 1.692 13.569 7.070 1.00 88.75 182 THR A C 1
ATOM 1395 O O . THR A 1 182 ? 1.542 13.773 5.863 1.00 88.75 182 THR A O 1
ATOM 1398 N N . LEU A 1 183 ? 2.894 13.289 7.582 1.00 87.81 183 LEU A N 1
ATOM 1399 C CA . LEU A 1 183 ? 4.069 13.090 6.728 1.00 87.81 183 LEU A CA 1
ATOM 1400 C C . LEU A 1 183 ? 3.883 11.914 5.759 1.00 87.81 183 LEU A C 1
ATOM 1402 O O . LEU A 1 183 ? 4.422 11.924 4.654 1.00 87.81 183 LEU A O 1
ATOM 1406 N N . VAL A 1 184 ? 3.083 10.924 6.157 1.00 92.44 184 VAL A N 1
ATOM 1407 C CA . VAL A 1 184 ? 2.801 9.743 5.340 1.00 92.44 184 VAL A CA 1
ATOM 1408 C C . VAL A 1 184 ? 1.962 10.083 4.120 1.00 92.44 184 VAL A C 1
ATOM 1410 O O . VAL A 1 184 ? 2.110 9.429 3.097 1.00 92.44 184 VAL A O 1
ATOM 1413 N N . ASP A 1 185 ? 1.154 11.141 4.165 1.00 93.88 185 ASP A N 1
ATOM 1414 C CA . ASP A 1 185 ? 0.448 11.605 2.973 1.00 93.88 185 ASP A CA 1
ATOM 1415 C C . ASP A 1 185 ? 1.432 12.117 1.911 1.00 93.88 185 ASP A C 1
ATOM 1417 O O . ASP A 1 185 ? 1.330 11.754 0.740 1.00 93.88 185 ASP A O 1
ATOM 1421 N N . LEU A 1 186 ? 2.446 12.890 2.320 1.00 91.12 186 LEU A N 1
ATOM 1422 C CA . LEU A 1 186 ? 3.512 13.347 1.418 1.00 91.12 186 LEU A CA 1
ATOM 1423 C C . LEU A 1 186 ? 4.322 12.161 0.890 1.00 91.12 186 LEU A C 1
ATOM 1425 O O . LEU A 1 186 ? 4.587 12.063 -0.307 1.00 91.12 186 LEU A O 1
ATOM 1429 N N . TRP A 1 187 ? 4.677 11.239 1.784 1.00 93.06 187 TRP A N 1
ATOM 1430 C CA . TRP A 1 187 ? 5.396 10.017 1.449 1.00 93.06 187 TRP A CA 1
ATOM 1431 C C . TRP A 1 187 ? 4.624 9.121 0.473 1.00 93.06 187 TRP A C 1
ATOM 1433 O O . TRP A 1 187 ? 5.188 8.659 -0.513 1.00 93.06 187 TRP A O 1
ATOM 1443 N N . GLY A 1 188 ? 3.322 8.937 0.679 1.00 95.12 188 GLY A N 1
ATOM 1444 C CA . GLY A 1 188 ? 2.467 8.159 -0.210 1.00 95.12 188 GLY A CA 1
ATOM 1445 C C . GLY A 1 188 ? 2.377 8.764 -1.609 1.00 95.12 188 GLY A C 1
ATOM 1446 O O . GLY A 1 188 ? 2.356 8.032 -2.600 1.00 95.12 188 GLY A O 1
ATOM 1447 N N . ARG A 1 189 ? 2.418 10.101 -1.731 1.00 93.31 189 ARG A N 1
ATOM 1448 C CA . ARG A 1 189 ? 2.541 10.767 -3.039 1.00 93.31 189 ARG A CA 1
ATOM 1449 C C . ARG A 1 189 ? 3.912 10.547 -3.671 1.00 93.31 189 ARG A C 1
ATOM 1451 O O . ARG A 1 189 ? 3.962 10.217 -4.851 1.00 93.31 189 ARG A O 1
ATOM 1458 N N . VAL A 1 190 ? 5.002 10.653 -2.904 1.00 92.25 190 VAL A N 1
ATOM 1459 C CA . VAL A 1 190 ? 6.355 10.302 -3.381 1.00 92.25 190 VAL A CA 1
ATOM 1460 C C . VAL A 1 190 ? 6.376 8.875 -3.938 1.00 92.25 190 VAL A C 1
ATOM 1462 O O . VAL A 1 190 ? 6.844 8.667 -5.056 1.00 92.25 190 VAL A O 1
ATOM 1465 N N . LEU A 1 191 ? 5.820 7.910 -3.202 1.00 94.75 191 LEU A N 1
ATOM 1466 C CA . LEU A 1 191 ? 5.711 6.518 -3.638 1.00 94.75 191 LEU A CA 1
ATOM 1467 C C . LEU A 1 191 ? 4.845 6.369 -4.892 1.00 94.75 191 LEU A C 1
ATOM 1469 O O . LEU A 1 191 ? 5.247 5.688 -5.831 1.00 94.75 191 LEU A O 1
ATOM 1473 N N . SER A 1 192 ? 3.702 7.057 -4.949 1.00 92.81 192 SER A N 1
ATOM 1474 C CA . SER A 1 192 ? 2.830 7.045 -6.131 1.00 92.81 192 SER A CA 1
ATOM 1475 C C . SER A 1 192 ? 3.589 7.444 -7.394 1.00 92.81 192 SER A C 1
ATOM 1477 O O . SER A 1 192 ? 3.452 6.783 -8.416 1.00 92.81 192 SER A O 1
ATOM 1479 N N . TYR A 1 193 ? 4.431 8.482 -7.321 1.00 89.25 193 TYR A N 1
ATOM 1480 C CA . TYR A 1 193 ? 5.225 8.922 -8.471 1.00 89.25 193 TYR A CA 1
ATOM 1481 C C . TYR A 1 193 ? 6.254 7.920 -8.934 1.00 89.25 193 TYR A C 1
ATOM 1483 O O . TYR A 1 193 ? 6.520 7.858 -10.128 1.00 89.25 193 TYR A O 1
ATOM 1491 N N . HIS A 1 194 ? 6.850 7.180 -8.006 1.00 90.25 194 HIS A N 1
ATOM 1492 C CA . HIS A 1 194 ? 7.933 6.268 -8.339 1.00 90.25 194 HIS A CA 1
ATOM 1493 C C . HIS A 1 194 ? 7.436 4.909 -8.812 1.00 90.25 194 HIS A C 1
ATOM 1495 O O . HIS A 1 194 ? 8.143 4.273 -9.588 1.00 90.25 194 HIS A O 1
ATOM 1501 N N . PHE A 1 195 ? 6.269 4.466 -8.339 1.00 91.75 195 PHE A N 1
ATOM 1502 C CA . PHE A 1 195 ? 5.866 3.066 -8.446 1.00 91.75 195 PHE A CA 1
ATOM 1503 C C . PHE A 1 195 ? 4.525 2.832 -9.138 1.00 91.75 195 PHE A C 1
ATOM 1505 O O . PHE A 1 195 ? 4.338 1.747 -9.677 1.00 91.75 195 PHE A O 1
ATOM 1512 N N . LEU A 1 196 ? 3.594 3.791 -9.119 1.00 89.94 196 LEU A N 1
ATOM 1513 C CA . LEU A 1 196 ? 2.250 3.577 -9.658 1.00 89.94 196 LEU A CA 1
ATOM 1514 C C . LEU A 1 196 ? 2.105 4.140 -11.064 1.00 89.94 196 LEU A C 1
ATOM 1516 O O . LEU A 1 196 ? 2.649 5.197 -11.403 1.00 89.94 196 LEU A O 1
ATOM 1520 N N . SER A 1 197 ? 1.295 3.456 -11.864 1.00 76.62 197 SER A N 1
ATOM 1521 C CA . SER A 1 197 ? 0.904 3.948 -13.173 1.00 76.62 197 SER A CA 1
ATOM 1522 C C . SER A 1 197 ? 0.022 5.193 -12.993 1.00 76.62 197 SER A C 1
ATOM 1524 O O . SER A 1 197 ? -0.785 5.317 -12.069 1.00 76.62 197 SER A O 1
ATOM 1526 N N . GLY A 1 198 ? 0.232 6.206 -13.832 1.00 62.84 198 GLY A N 1
ATOM 1527 C CA . GLY A 1 198 ? -0.661 7.363 -13.900 1.00 62.84 198 GLY A CA 1
ATOM 1528 C C . GLY A 1 198 ? -1.806 7.148 -14.877 1.00 62.84 198 GLY A C 1
ATOM 1529 O O . GLY A 1 198 ? -1.778 6.233 -15.698 1.00 62.84 198 GLY A O 1
ATOM 1530 N N . LEU A 1 199 ? -2.788 8.048 -14.828 1.00 52.94 199 LEU A N 1
ATOM 1531 C CA . LEU A 1 199 ? -3.818 8.137 -15.862 1.00 52.94 199 LEU A CA 1
ATOM 1532 C C . LEU A 1 199 ? -3.194 8.512 -17.216 1.00 52.94 199 LEU A C 1
ATOM 1534 O O . LEU A 1 199 ? -2.221 9.262 -17.251 1.00 52.94 199 LEU A O 1
ATOM 1538 N N . ASP A 1 200 ? -3.788 7.982 -18.288 1.00 52.31 200 ASP A N 1
ATOM 1539 C CA . ASP A 1 200 ? -3.631 8.299 -19.716 1.00 52.31 200 ASP A CA 1
ATOM 1540 C C . ASP A 1 200 ? -2.309 8.919 -20.189 1.00 52.31 200 ASP A C 1
ATOM 1542 O O . ASP A 1 200 ? -2.014 10.089 -19.951 1.00 52.31 200 ASP A O 1
ATOM 1546 N N . LYS A 1 201 ? -1.567 8.131 -20.986 1.00 55.84 201 LYS A N 1
ATOM 1547 C CA . LYS A 1 201 ? -0.301 8.506 -21.642 1.00 55.84 201 LYS A CA 1
ATOM 1548 C C . LYS A 1 201 ? 0.624 9.262 -20.682 1.00 55.84 201 LYS A C 1
ATOM 1550 O O . LYS A 1 201 ? 0.979 10.414 -20.958 1.00 55.84 201 LYS A O 1
ATOM 1555 N N . PRO A 1 202 ? 0.997 8.639 -19.548 1.00 55.22 202 PRO A N 1
ATOM 1556 C CA . PRO A 1 202 ? 1.892 9.270 -18.605 1.00 55.22 202 PRO A CA 1
ATOM 1557 C C . PRO A 1 202 ? 3.168 9.702 -19.342 1.00 55.22 202 PRO A C 1
ATOM 1559 O O . PRO A 1 202 ? 3.669 8.975 -20.206 1.00 55.22 202 PRO A O 1
ATOM 1562 N N . PRO A 1 203 ? 3.671 10.901 -19.039 1.00 57.38 203 PRO A N 1
ATOM 1563 C CA . PRO A 1 203 ? 4.852 11.455 -19.679 1.00 57.38 203 PRO A CA 1
ATOM 1564 C C . PRO A 1 203 ? 6.019 10.483 -19.538 1.00 57.38 203 PRO A C 1
ATOM 1566 O O . PRO A 1 203 ? 6.202 9.866 -18.487 1.00 57.38 203 PRO A O 1
ATOM 1569 N N . LEU A 1 204 ? 6.794 10.337 -20.616 1.00 60.38 204 LEU A N 1
ATOM 1570 C CA . LEU A 1 204 ? 7.917 9.403 -20.662 1.00 60.38 204 LEU A CA 1
ATOM 1571 C C . LEU A 1 204 ? 9.015 9.762 -19.646 1.00 60.38 204 LEU A C 1
ATOM 1573 O O . LEU A 1 204 ? 9.737 8.886 -19.179 1.00 60.38 204 LEU A O 1
ATOM 1577 N N . GLU A 1 205 ? 9.078 11.010 -19.208 1.00 70.88 205 GLU A N 1
ATOM 1578 C CA . GLU A 1 205 ? 10.066 11.493 -18.248 1.00 70.88 205 GLU A CA 1
ATOM 1579 C C . GLU A 1 205 ? 9.419 11.823 -16.898 1.00 70.88 205 GLU A C 1
ATOM 1581 O O . GLU A 1 205 ? 8.279 12.281 -16.835 1.00 70.88 205 GLU A O 1
ATOM 1586 N N . PHE A 1 206 ? 10.166 11.632 -15.807 1.00 78.19 206 PHE A N 1
ATOM 1587 C CA . PHE A 1 206 ? 9.687 11.823 -14.428 1.00 78.19 206 PHE A CA 1
ATOM 1588 C C . PHE A 1 206 ? 9.151 13.239 -14.147 1.00 78.19 206 PHE A C 1
ATOM 1590 O O . PHE A 1 206 ? 8.224 13.420 -13.360 1.00 78.19 206 PHE A O 1
ATOM 1597 N N . PHE A 1 207 ? 9.750 14.254 -14.776 1.00 80.25 207 PHE A N 1
ATOM 1598 C CA . PHE A 1 207 ? 9.430 15.668 -14.544 1.00 80.25 207 PHE A CA 1
ATOM 1599 C C . PHE A 1 207 ? 8.494 16.288 -15.580 1.00 80.25 207 PHE A C 1
ATOM 1601 O O . PHE A 1 207 ? 7.997 17.407 -15.372 1.00 80.25 207 PHE A O 1
ATOM 1608 N N . ASP A 1 208 ? 8.266 15.585 -16.685 1.00 69.62 208 ASP A N 1
ATOM 1609 C CA . ASP A 1 208 ? 7.333 16.032 -17.701 1.00 69.62 208 ASP A CA 1
ATOM 1610 C C . ASP A 1 208 ? 5.913 15.742 -17.192 1.00 69.62 208 ASP A C 1
ATOM 1612 O O . ASP A 1 208 ? 5.685 14.791 -16.457 1.00 69.62 208 ASP A O 1
ATOM 1616 N N . GLY A 1 209 ? 4.953 16.623 -17.475 1.00 67.31 209 GLY A N 1
ATOM 1617 C CA . GLY A 1 209 ? 3.554 16.505 -17.039 1.00 67.31 209 GLY A CA 1
ATOM 1618 C C . GLY A 1 209 ? 3.188 17.056 -15.651 1.00 67.31 209 GLY A C 1
ATOM 1619 O O . GLY A 1 209 ? 3.851 17.941 -15.092 1.00 67.31 209 GLY A O 1
ATOM 1620 N N . ASN A 1 210 ? 2.027 16.597 -15.166 1.00 71.00 210 ASN A N 1
ATOM 1621 C CA . ASN A 1 210 ? 1.268 17.204 -14.063 1.00 71.00 210 ASN A CA 1
ATOM 1622 C C . ASN A 1 210 ? 1.423 16.493 -12.718 1.00 71.00 210 ASN A C 1
ATOM 1624 O O . ASN A 1 210 ? 0.745 16.883 -11.768 1.00 71.00 210 ASN A O 1
ATOM 1628 N N . PHE A 1 211 ? 2.302 15.489 -12.631 1.00 77.56 211 PHE A N 1
ATOM 1629 C CA . PHE A 1 211 ? 2.459 14.672 -11.432 1.00 77.56 211 PHE A CA 1
ATOM 1630 C C . PHE A 1 211 ? 1.103 14.058 -11.023 1.00 77.56 211 PHE A C 1
ATOM 1632 O O . PHE A 1 211 ? 0.591 14.297 -9.939 1.00 77.56 211 PHE A O 1
ATOM 1639 N N . SER A 1 212 ? 0.470 13.283 -11.903 1.00 79.81 212 SER A N 1
ATOM 1640 C CA . SER A 1 212 ? -0.846 12.666 -11.650 1.00 79.81 212 SER A CA 1
ATOM 1641 C C . SER A 1 212 ? -0.790 11.177 -11.292 1.00 79.81 212 SER A C 1
ATOM 1643 O O . SER A 1 212 ? -1.833 10.567 -11.057 1.00 79.81 212 SER A O 1
ATOM 1645 N N . GLN A 1 213 ? 0.405 10.585 -11.250 1.00 84.00 213 GLN A N 1
ATOM 1646 C CA . GLN A 1 213 ? 0.619 9.157 -11.017 1.00 84.00 213 GLN A CA 1
ATOM 1647 C C . GLN A 1 213 ? -0.049 8.697 -9.720 1.00 84.00 213 GLN A C 1
ATOM 1649 O O . GLN A 1 213 ? 0.093 9.349 -8.681 1.00 84.00 213 GLN A O 1
ATOM 1654 N N . GLY A 1 214 ? -0.825 7.614 -9.785 1.00 87.38 214 GLY A N 1
ATOM 1655 C CA . GLY A 1 214 ? -1.520 7.063 -8.626 1.00 87.38 214 GLY A CA 1
ATOM 1656 C C . GLY A 1 214 ? -2.526 7.995 -7.937 1.00 87.38 214 GLY A C 1
ATOM 1657 O O . GLY A 1 214 ? -2.839 7.746 -6.781 1.00 87.38 214 GLY A O 1
ATOM 1658 N N . LEU A 1 215 ? -2.991 9.103 -8.540 1.00 88.38 215 LEU A N 1
ATOM 1659 C CA . LEU A 1 215 ? -3.980 9.988 -7.886 1.00 88.38 215 LEU A CA 1
ATOM 1660 C C . LEU A 1 215 ? -5.348 9.322 -7.722 1.00 88.38 215 LEU A C 1
ATOM 1662 O O . LEU A 1 215 ? -5.957 9.421 -6.660 1.00 88.38 215 LEU A O 1
ATOM 1666 N N . ASN A 1 216 ? -5.804 8.642 -8.771 1.00 88.00 216 ASN A N 1
ATOM 1667 C CA . ASN A 1 216 ? -7.119 8.002 -8.815 1.00 88.00 216 ASN A CA 1
ATOM 1668 C C . ASN A 1 216 ? -7.039 6.484 -8.613 1.00 88.00 216 ASN A C 1
ATOM 1670 O O . ASN A 1 216 ? -8.052 5.804 -8.738 1.00 88.00 216 ASN A O 1
ATOM 1674 N N . GLU A 1 217 ? -5.854 5.965 -8.295 1.00 91.31 217 GLU A N 1
ATOM 1675 C CA . GLU A 1 217 ? -5.657 4.545 -8.035 1.00 91.31 217 GLU A CA 1
ATOM 1676 C C . GLU A 1 217 ? -5.933 4.274 -6.553 1.00 91.31 217 GLU A C 1
ATOM 1678 O O . GLU A 1 217 ? -5.187 4.711 -5.670 1.00 91.31 217 GLU A O 1
ATOM 1683 N N . SER A 1 218 ? -7.042 3.592 -6.276 1.00 95.06 218 SER A N 1
ATOM 1684 C CA . SER A 1 218 ? -7.400 3.100 -4.946 1.00 95.06 218 SER A CA 1
ATOM 1685 C C . SER A 1 218 ? -7.151 1.599 -4.861 1.00 95.06 218 SER A C 1
ATOM 1687 O O . SER A 1 218 ? -7.282 0.881 -5.852 1.00 95.06 218 SER A O 1
ATOM 1689 N N . PHE A 1 219 ? -6.801 1.103 -3.676 1.00 96.75 219 PHE A N 1
ATOM 1690 C CA . PHE A 1 219 ? -6.500 -0.317 -3.514 1.00 96.75 219 PHE A CA 1
ATOM 1691 C C . PHE A 1 219 ? -7.755 -1.184 -3.674 1.00 96.75 219 PHE A C 1
ATOM 1693 O O . PHE A 1 219 ? -7.696 -2.245 -4.289 1.00 96.75 219 PHE A O 1
ATOM 1700 N N . SER A 1 220 ? -8.919 -0.700 -3.224 1.00 97.44 220 SER A N 1
ATOM 1701 C CA . SER A 1 220 ? -10.211 -1.343 -3.507 1.00 97.44 220 SER A CA 1
ATOM 1702 C C . SER A 1 220 ? -10.618 -1.275 -4.980 1.00 97.44 220 SER A C 1
ATOM 1704 O O . SER A 1 220 ? -11.356 -2.139 -5.452 1.00 97.44 220 SER A O 1
ATOM 1706 N N . GLY A 1 221 ? -10.103 -0.299 -5.733 1.00 95.56 221 GLY A N 1
ATOM 1707 C CA . GLY A 1 221 ? -10.303 -0.193 -7.177 1.00 95.56 221 GLY A CA 1
ATOM 1708 C C . GLY A 1 221 ? -9.673 -1.346 -7.957 1.00 95.56 221 GLY A C 1
ATOM 1709 O O . GLY A 1 221 ? -10.102 -1.632 -9.072 1.00 95.56 221 GLY A O 1
ATOM 1710 N N . PHE A 1 222 ? -8.718 -2.070 -7.363 1.00 94.94 222 PHE A N 1
ATOM 1711 C CA . PHE A 1 222 ? -8.060 -3.194 -8.027 1.00 94.94 222 PHE A CA 1
ATOM 1712 C C . PHE A 1 222 ? -9.032 -4.328 -8.367 1.00 94.94 222 PHE A C 1
ATOM 1714 O O . PHE A 1 222 ? -8.814 -5.043 -9.338 1.00 94.94 222 PHE A O 1
ATOM 1721 N N . LEU A 1 223 ? -10.150 -4.440 -7.643 1.00 95.50 223 LEU A N 1
ATOM 1722 C CA . LEU A 1 223 ? -11.225 -5.395 -7.937 1.00 95.50 223 LEU A CA 1
ATOM 1723 C C . LEU A 1 223 ? -11.836 -5.209 -9.335 1.00 95.50 223 LEU A C 1
ATOM 1725 O O . LEU A 1 223 ? -12.419 -6.139 -9.891 1.00 95.50 223 LEU A O 1
ATOM 1729 N N . GLU A 1 224 ? -11.697 -4.018 -9.915 1.00 94.19 224 GLU A N 1
ATOM 1730 C CA . GLU A 1 224 ? -12.193 -3.696 -11.251 1.00 94.19 224 GLU A CA 1
ATOM 1731 C C . GLU A 1 224 ? -11.184 -4.031 -12.360 1.00 94.19 224 GLU A C 1
ATOM 1733 O O . GLU A 1 224 ? -11.552 -4.038 -13.538 1.00 94.19 224 GLU A O 1
ATOM 1738 N N . LEU A 1 225 ? -9.930 -4.339 -12.007 1.00 91.50 225 LEU A N 1
ATOM 1739 C CA . LEU A 1 225 ? -8.896 -4.686 -12.977 1.00 91.50 225 LEU A CA 1
ATOM 1740 C C . LEU A 1 225 ? -9.210 -6.042 -13.633 1.00 91.50 225 LEU A C 1
ATOM 1742 O O . LEU A 1 225 ? -9.562 -7.000 -12.932 1.00 91.50 225 LEU A O 1
ATOM 1746 N N . PRO A 1 226 ? -9.050 -6.173 -14.963 1.00 92.94 226 PRO A N 1
ATOM 1747 C CA . PRO A 1 226 ? -9.202 -7.443 -15.671 1.00 92.94 226 PRO A CA 1
ATOM 1748 C C . PRO A 1 226 ? -8.428 -8.596 -15.030 1.00 92.94 226 PRO A C 1
ATOM 1750 O O . PRO A 1 226 ? -8.967 -9.692 -14.878 1.00 92.94 226 PRO A O 1
ATOM 1753 N N . SER A 1 227 ? -7.191 -8.343 -14.606 1.00 91.50 227 SER A N 1
ATOM 1754 C CA . SER A 1 227 ? -6.353 -9.344 -13.937 1.00 91.50 227 SER A CA 1
ATOM 1755 C C . SER A 1 227 ? -6.939 -9.873 -12.614 1.00 91.50 227 SER A C 1
ATOM 1757 O O . SER A 1 227 ? -6.802 -11.059 -12.313 1.00 91.50 227 SER A O 1
ATOM 1759 N N . PHE A 1 228 ? -7.651 -9.041 -11.846 1.00 93.75 228 PHE A N 1
ATOM 1760 C CA . PHE A 1 228 ? -8.390 -9.477 -10.652 1.00 93.75 228 PHE A CA 1
ATOM 1761 C C . PHE A 1 228 ? -9.673 -10.218 -11.002 1.00 93.75 228 PHE A C 1
ATOM 1763 O O . PHE A 1 228 ? -9.921 -11.303 -10.480 1.00 93.75 228 PHE A O 1
ATOM 1770 N N . ARG A 1 229 ? -10.482 -9.652 -11.904 1.00 94.12 229 ARG A N 1
ATOM 1771 C CA . ARG A 1 229 ? -11.766 -10.240 -12.319 1.00 94.12 229 ARG A CA 1
ATOM 1772 C C . ARG A 1 229 ? -11.604 -11.629 -12.932 1.00 94.12 229 ARG A C 1
ATOM 1774 O O . ARG A 1 229 ? -12.478 -12.473 -12.774 1.00 94.12 229 ARG A O 1
ATOM 1781 N N . ASN A 1 230 ? -10.481 -11.859 -13.608 1.00 94.75 230 ASN A N 1
ATOM 1782 C CA . ASN A 1 230 ? -10.144 -13.137 -14.225 1.00 94.75 230 ASN A CA 1
ATOM 1783 C C . ASN A 1 230 ? -9.347 -14.072 -13.303 1.00 94.75 230 ASN A C 1
ATOM 1785 O O . ASN A 1 230 ? -8.917 -15.125 -13.768 1.00 94.75 230 ASN A O 1
ATOM 1789 N N . TYR A 1 231 ? -9.125 -13.706 -12.033 1.00 91.69 231 TYR A N 1
ATOM 1790 C CA . TYR A 1 231 ? -8.328 -14.482 -11.074 1.00 91.69 231 TYR A CA 1
ATOM 1791 C C . TYR A 1 231 ? -6.921 -14.824 -11.592 1.00 91.69 231 TYR A C 1
ATOM 1793 O O 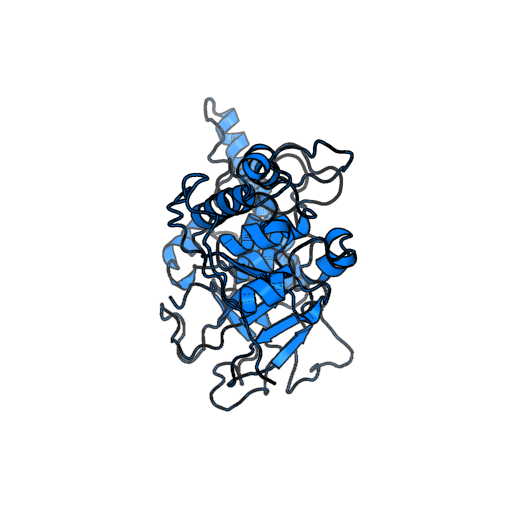. TYR A 1 231 ? -6.369 -15.875 -11.279 1.00 91.69 231 TYR A O 1
ATOM 1801 N N . SER A 1 232 ? -6.342 -13.955 -12.427 1.00 90.88 232 SER A N 1
ATOM 1802 C CA . SER A 1 232 ? -5.047 -14.214 -13.057 1.00 90.88 232 SER A CA 1
ATOM 1803 C C . SER A 1 232 ? -3.871 -13.734 -12.213 1.00 90.88 232 SER A C 1
ATOM 1805 O O . SER A 1 232 ? -2.731 -14.042 -12.555 1.00 90.88 232 SER A O 1
ATOM 1807 N N . GLN A 1 233 ? -4.134 -12.954 -11.158 1.00 91.38 233 GLN A N 1
ATOM 1808 C CA . GLN A 1 233 ? -3.130 -12.488 -10.209 1.00 91.38 233 GLN A CA 1
ATOM 1809 C C . GLN A 1 233 ? -3.316 -13.068 -8.806 1.00 91.38 233 GLN A C 1
ATOM 1811 O O . GLN A 1 233 ? -4.461 -13.209 -8.372 1.00 91.38 233 GLN A O 1
ATOM 1816 N N . PRO A 1 234 ? -2.215 -13.346 -8.076 1.00 94.94 234 PRO A N 1
ATOM 1817 C CA . PRO A 1 234 ? -2.290 -13.682 -6.661 1.00 94.94 234 PRO A CA 1
ATOM 1818 C C . PRO A 1 234 ? -2.940 -12.541 -5.881 1.00 94.94 234 PRO A C 1
ATOM 1820 O O . PRO A 1 234 ? -2.683 -11.369 -6.153 1.00 94.94 234 PRO A O 1
ATOM 1823 N N . TYR A 1 235 ? -3.747 -12.875 -4.879 1.00 96.75 235 TYR A N 1
ATOM 1824 C CA . TYR A 1 235 ? -4.438 -11.892 -4.058 1.00 96.75 235 TYR A CA 1
ATOM 1825 C C . TYR A 1 235 ? -3.437 -11.088 -3.204 1.00 96.75 235 TYR A C 1
ATOM 1827 O O . TYR A 1 235 ? -2.753 -11.687 -2.364 1.00 96.75 235 TYR A O 1
ATOM 1835 N N . PRO A 1 236 ? -3.316 -9.760 -3.400 1.00 97.62 236 PRO A N 1
ATOM 1836 C CA . PRO A 1 236 ? -2.317 -8.954 -2.722 1.00 97.62 236 PRO A CA 1
ATOM 1837 C C . PRO A 1 236 ? -2.781 -8.539 -1.330 1.00 97.62 236 PRO A C 1
ATOM 1839 O O . PRO A 1 236 ? -3.886 -8.027 -1.137 1.00 97.62 236 PRO A O 1
ATOM 1842 N N . ILE A 1 237 ? -1.880 -8.708 -0.371 1.00 98.44 237 ILE A N 1
ATOM 1843 C CA . ILE A 1 237 ? -2.048 -8.320 1.023 1.00 98.44 237 ILE A CA 1
ATOM 1844 C C . ILE A 1 237 ? -0.822 -7.498 1.420 1.00 98.44 237 ILE A C 1
ATOM 1846 O O . ILE A 1 237 ? 0.319 -7.890 1.171 1.00 98.44 237 ILE A O 1
ATOM 1850 N N . ILE A 1 238 ? -1.044 -6.349 2.046 1.00 98.25 238 ILE A N 1
ATOM 1851 C CA . ILE A 1 238 ? 0.020 -5.592 2.708 1.00 98.25 238 ILE A CA 1
ATOM 1852 C C . ILE A 1 238 ? -0.294 -5.459 4.189 1.00 98.25 238 ILE A C 1
ATOM 1854 O O . ILE A 1 238 ? -1.460 -5.483 4.574 1.00 98.25 238 ILE A O 1
ATOM 1858 N N . THR A 1 239 ? 0.727 -5.327 5.030 1.00 96.88 239 THR A N 1
ATOM 1859 C CA . THR A 1 239 ? 0.524 -5.291 6.483 1.00 96.88 239 THR A CA 1
ATOM 1860 C C . THR A 1 239 ? 1.006 -3.985 7.111 1.00 96.88 239 THR A C 1
ATOM 1862 O O . THR A 1 239 ? 1.868 -3.285 6.573 1.00 96.88 239 THR A O 1
ATOM 1865 N N . THR A 1 240 ? 0.417 -3.622 8.247 1.00 95.44 240 THR A N 1
ATOM 1866 C CA . THR A 1 240 ? 0.780 -2.435 9.038 1.00 95.44 240 THR A CA 1
ATOM 1867 C C . THR A 1 240 ? 0.510 -2.688 10.516 1.00 95.44 240 THR A C 1
ATOM 1869 O O . THR A 1 240 ? -0.360 -3.488 10.864 1.00 95.44 240 THR A O 1
ATOM 1872 N N . LEU A 1 241 ? 1.265 -2.025 11.385 1.00 92.31 241 LEU A N 1
ATOM 1873 C CA . LEU A 1 241 ? 1.116 -2.134 12.833 1.00 92.31 241 LEU A CA 1
ATOM 1874 C C . LEU A 1 241 ? 0.582 -0.822 13.411 1.00 92.31 241 LEU A C 1
ATOM 1876 O O . LEU A 1 241 ? 0.921 0.244 12.900 1.00 92.31 241 LEU A O 1
ATOM 1880 N N . PRO A 1 242 ? -0.227 -0.854 14.477 1.00 88.81 242 PRO A N 1
ATOM 1881 C CA . PRO A 1 242 ? -0.561 0.348 15.214 1.00 88.81 242 PRO A CA 1
ATOM 1882 C C . PRO A 1 242 ? 0.574 0.770 16.146 1.00 88.81 242 PRO A C 1
ATOM 1884 O O . PRO A 1 242 ? 1.331 -0.050 16.667 1.00 88.81 242 PRO A O 1
ATOM 1887 N N . LEU A 1 243 ? 0.606 2.064 16.438 1.00 81.69 243 LEU A N 1
ATOM 1888 C CA . LEU A 1 243 ? 1.124 2.585 17.693 1.00 81.69 243 LEU A CA 1
ATOM 1889 C C . LEU A 1 243 ? -0.057 2.786 18.642 1.00 81.69 243 LEU A C 1
ATOM 1891 O O . LEU A 1 243 ? -1.103 3.298 18.249 1.00 81.69 243 LEU A O 1
ATOM 1895 N N . SER A 1 244 ? 0.093 2.366 19.896 1.00 66.00 244 SER A N 1
ATOM 1896 C CA . SER A 1 244 ? -0.886 2.696 20.932 1.00 66.00 244 SER A CA 1
ATOM 1897 C C . SER A 1 244 ? -0.498 3.993 21.629 1.00 66.00 244 SER A C 1
ATOM 1899 O O . SER A 1 244 ? 0.684 4.248 21.858 1.00 66.00 244 SER A O 1
ATOM 1901 N N . VAL A 1 245 ? -1.499 4.769 22.048 1.00 59.81 245 VAL A N 1
ATOM 1902 C CA . VAL A 1 245 ? -1.325 5.926 22.938 1.00 59.81 245 VAL A CA 1
ATOM 1903 C C . VAL A 1 245 ? -0.698 5.517 24.279 1.00 59.81 245 VAL A C 1
ATOM 1905 O O . VAL A 1 245 ? -0.053 6.345 24.919 1.00 59.81 245 VAL A O 1
ATOM 1908 N N . SER A 1 246 ? -0.831 4.248 24.693 1.00 54.44 246 SER A N 1
ATOM 1909 C CA . SER A 1 246 ? -0.162 3.725 25.889 1.00 54.44 246 SER A CA 1
ATOM 1910 C C . SER A 1 246 ? 1.330 3.442 25.677 1.00 54.44 246 SER A C 1
ATOM 1912 O O . SER A 1 246 ? 2.079 3.524 26.643 1.00 54.44 246 SER A O 1
ATOM 1914 N N . ASN A 1 247 ? 1.765 3.187 24.432 1.00 55.59 247 ASN A N 1
ATOM 1915 C CA . ASN A 1 247 ? 3.170 2.980 24.038 1.00 55.59 247 ASN A CA 1
ATOM 1916 C C . ASN A 1 247 ? 3.554 3.883 22.841 1.00 55.59 247 ASN A C 1
ATOM 1918 O O . ASN A 1 247 ? 3.888 3.386 21.757 1.00 55.59 247 ASN A O 1
ATOM 1922 N N . PRO A 1 248 ? 3.483 5.220 22.979 1.00 57.91 248 PRO A N 1
ATOM 1923 C CA . PRO A 1 248 ? 3.690 6.116 21.855 1.00 57.91 248 PRO A CA 1
ATOM 1924 C C . PRO A 1 248 ? 5.173 6.148 21.470 1.00 57.91 248 PRO A C 1
ATOM 1926 O O . PRO A 1 248 ? 6.004 6.739 22.157 1.00 57.91 248 PRO A O 1
ATOM 1929 N N . GLY A 1 249 ? 5.499 5.561 20.317 1.00 56.81 249 GLY A N 1
ATOM 1930 C CA . GLY A 1 249 ? 6.819 5.686 19.697 1.00 56.81 249 GLY A CA 1
ATOM 1931 C C . GLY A 1 249 ? 7.915 4.779 20.262 1.00 56.81 249 GLY A C 1
ATOM 1932 O O . GLY A 1 249 ? 9.088 5.059 20.014 1.00 56.81 249 GLY A O 1
ATOM 1933 N N . GLU A 1 250 ? 7.567 3.705 20.976 1.00 61.19 250 GLU A N 1
ATOM 1934 C CA . GLU A 1 250 ? 8.528 2.643 21.288 1.00 61.19 250 GLU A CA 1
ATOM 1935 C C . GLU A 1 250 ? 8.736 1.746 20.058 1.00 61.19 250 GLU A C 1
ATOM 1937 O O . GLU A 1 250 ? 7.787 1.204 19.497 1.00 61.19 250 GLU A O 1
ATOM 1942 N N . PHE A 1 251 ? 9.991 1.645 19.611 1.00 64.56 251 PHE A N 1
ATOM 1943 C CA . PHE A 1 251 ? 10.444 0.675 18.614 1.00 64.56 251 PHE A CA 1
ATOM 1944 C C . PHE A 1 251 ? 11.271 -0.407 19.321 1.00 64.56 251 PHE A C 1
ATOM 1946 O O . PHE A 1 251 ? 12.200 -0.042 20.052 1.00 64.56 251 PHE A O 1
ATOM 1953 N N . PRO A 1 252 ? 11.021 -1.701 19.067 1.00 70.00 252 PRO A N 1
ATOM 1954 C CA . PRO A 1 252 ? 9.954 -2.242 18.218 1.00 70.00 252 PRO A CA 1
ATOM 1955 C C . PRO A 1 252 ? 8.562 -2.113 18.858 1.00 70.00 252 PRO A C 1
ATOM 1957 O O . PRO A 1 252 ? 8.448 -2.002 20.079 1.00 70.00 252 PRO A O 1
ATOM 1960 N N . SER A 1 253 ? 7.502 -2.162 18.039 1.00 73.38 253 SER A N 1
ATOM 1961 C CA . SER A 1 253 ? 6.135 -2.331 18.562 1.00 73.38 253 SER A CA 1
ATOM 1962 C C . SER A 1 253 ? 6.063 -3.606 19.417 1.00 73.38 253 SER A C 1
ATOM 1964 O O . SER A 1 253 ? 6.670 -4.614 19.042 1.00 73.38 253 SER A O 1
ATOM 1966 N N . PRO A 1 254 ? 5.327 -3.617 20.545 1.00 76.88 254 PRO A N 1
ATOM 1967 C CA . PRO A 1 254 ? 5.258 -4.800 21.393 1.00 76.88 254 PRO A CA 1
ATOM 1968 C C . PRO A 1 254 ? 4.606 -5.973 20.639 1.00 76.88 254 PRO A C 1
ATOM 1970 O O . PRO A 1 254 ? 3.701 -5.734 19.834 1.00 76.88 254 PRO A O 1
ATOM 1973 N N . PRO A 1 255 ? 4.972 -7.235 20.943 1.00 78.56 255 PRO A N 1
ATOM 1974 C CA . PRO A 1 255 ? 4.389 -8.421 20.302 1.00 78.56 255 PRO A CA 1
ATOM 1975 C C . PRO A 1 255 ? 2.872 -8.562 20.479 1.00 78.56 255 PRO A C 1
ATOM 1977 O O . PRO A 1 255 ? 2.234 -9.313 19.754 1.00 78.56 255 PRO A O 1
ATOM 1980 N N . THR A 1 256 ? 2.297 -7.854 21.452 1.00 79.88 256 THR A N 1
ATOM 1981 C CA . THR A 1 256 ? 0.854 -7.787 21.713 1.00 79.88 256 THR A CA 1
ATOM 1982 C C . THR A 1 256 ? 0.120 -6.800 20.802 1.00 79.88 256 THR A C 1
ATOM 1984 O O . THR A 1 256 ? -1.086 -6.618 20.943 1.00 79.88 256 THR A O 1
ATOM 1987 N N . SER A 1 257 ? 0.827 -6.110 19.903 1.00 85.56 257 SER A N 1
ATOM 1988 C CA . SER A 1 257 ? 0.207 -5.176 18.964 1.00 85.56 257 SER A CA 1
ATOM 1989 C C . SER A 1 257 ? -0.615 -5.935 17.931 1.00 85.56 257 SER A C 1
ATOM 1991 O O . SER A 1 257 ? -0.097 -6.809 17.240 1.00 85.56 257 SER A O 1
ATOM 1993 N N . THR A 1 258 ? -1.873 -5.536 17.766 1.00 90.62 258 THR A N 1
ATOM 1994 C CA . THR A 1 258 ? -2.763 -6.094 16.748 1.00 90.62 258 THR A CA 1
ATOM 1995 C C . THR A 1 258 ? -2.209 -5.836 15.347 1.00 90.62 258 THR A C 1
ATOM 1997 O O . THR A 1 258 ? -2.180 -4.699 14.879 1.00 90.62 258 THR A O 1
ATOM 2000 N N . GLN A 1 259 ? -1.781 -6.891 14.656 1.00 92.19 259 GLN A N 1
ATOM 2001 C CA . GLN A 1 259 ? -1.333 -6.806 13.267 1.00 92.19 259 GLN A CA 1
ATOM 2002 C C . GLN A 1 259 ? -2.526 -6.557 12.345 1.00 92.19 259 GLN A C 1
ATOM 2004 O O . GLN A 1 259 ? -3.464 -7.354 12.325 1.00 92.19 259 GLN A O 1
ATOM 2009 N N . TYR A 1 260 ? -2.476 -5.494 11.540 1.00 96.62 260 TYR A N 1
ATOM 2010 C CA . TYR A 1 260 ? -3.478 -5.264 10.503 1.00 96.62 260 TYR A CA 1
ATOM 2011 C C . TYR A 1 260 ? -3.025 -5.805 9.153 1.00 96.62 260 TYR A C 1
ATOM 2013 O O . TYR A 1 260 ? -1.861 -5.655 8.760 1.00 96.62 260 TYR A O 1
ATOM 2021 N N . GLU A 1 261 ? -3.988 -6.364 8.430 1.00 97.62 261 GLU A N 1
ATOM 2022 C CA . GLU A 1 261 ? -3.912 -6.702 7.018 1.00 97.62 261 GLU A CA 1
ATOM 2023 C C . GLU A 1 261 ? -4.733 -5.694 6.213 1.00 97.62 261 GLU A C 1
ATOM 2025 O O . GLU A 1 261 ? -5.830 -5.287 6.606 1.00 97.62 261 GLU A O 1
ATOM 2030 N N . ILE A 1 262 ? -4.186 -5.286 5.073 1.00 98.50 262 ILE A N 1
ATOM 2031 C CA . ILE A 1 262 ? -4.842 -4.435 4.092 1.00 98.50 262 ILE A CA 1
ATOM 2032 C C . ILE A 1 262 ? -4.868 -5.197 2.775 1.00 98.50 262 ILE A C 1
ATOM 2034 O O . ILE A 1 262 ? -3.828 -5.612 2.262 1.00 98.50 262 ILE A O 1
ATOM 2038 N N . SER A 1 263 ? -6.055 -5.350 2.208 1.00 98.19 263 SER A N 1
ATOM 2039 C CA . SER A 1 263 ? -6.274 -5.989 0.914 1.00 98.19 263 SER A CA 1
ATOM 2040 C C . SER A 1 263 ? -7.285 -5.186 0.086 1.00 98.19 263 SER A C 1
ATOM 2042 O O . SER A 1 263 ? -7.929 -4.282 0.628 1.00 98.19 263 SER A O 1
ATOM 2044 N N . PRO A 1 264 ? -7.484 -5.489 -1.209 1.00 98.06 264 PRO A N 1
ATOM 2045 C CA . PRO A 1 264 ? -8.496 -4.807 -2.015 1.00 98.06 264 PRO A CA 1
ATOM 2046 C C . PRO A 1 264 ? -9.919 -4.902 -1.442 1.00 98.06 264 PRO A C 1
ATOM 2048 O O . PRO A 1 264 ? -10.680 -3.938 -1.527 1.00 98.06 264 PRO A O 1
ATOM 2051 N N . HIS A 1 265 ? -10.291 -6.031 -0.827 1.00 98.06 265 HIS A N 1
ATOM 2052 C CA . HIS A 1 265 ? -11.629 -6.186 -0.246 1.00 98.06 265 HIS A CA 1
ATOM 2053 C C . HIS A 1 265 ? -11.749 -5.533 1.127 1.00 98.06 265 HIS A C 1
ATOM 2055 O O . HIS A 1 265 ? -12.733 -4.834 1.385 1.00 98.06 265 HIS A O 1
ATOM 2061 N N . GLU A 1 266 ? -10.773 -5.764 2.002 1.00 98.12 266 GLU A N 1
ATOM 2062 C CA . GLU A 1 266 ? -10.915 -5.486 3.427 1.00 98.12 266 GLU A CA 1
ATOM 2063 C C . GLU A 1 266 ? -9.622 -5.053 4.120 1.00 98.12 266 GLU A C 1
ATOM 2065 O O . GLU A 1 266 ? -8.510 -5.416 3.723 1.00 98.12 266 GLU A O 1
ATOM 2070 N N . PHE A 1 267 ? -9.821 -4.274 5.178 1.00 98.56 267 PHE A N 1
ATOM 2071 C CA . PHE A 1 267 ? -8.833 -3.834 6.146 1.00 98.56 267 PHE A CA 1
ATOM 2072 C C . PHE A 1 267 ? -9.264 -4.326 7.525 1.00 98.56 267 PHE A C 1
ATOM 2074 O O . PHE A 1 267 ? -10.421 -4.135 7.909 1.00 98.56 267 PHE A O 1
ATOM 2081 N N . GLY A 1 268 ? -8.356 -4.934 8.283 1.00 97.94 268 GLY A N 1
ATOM 2082 C CA . GLY A 1 268 ? -8.671 -5.422 9.622 1.00 97.94 268 GLY A CA 1
ATOM 2083 C C . GLY A 1 268 ? -7.652 -6.398 10.163 1.00 97.94 268 GLY A C 1
ATOM 2084 O O . GLY A 1 268 ? -6.494 -6.378 9.754 1.00 97.94 268 GLY A O 1
ATOM 2085 N N . SER A 1 269 ? -8.071 -7.210 11.127 1.00 97.00 269 SER A N 1
ATOM 2086 C CA . SER A 1 269 ? -7.184 -8.162 11.784 1.00 97.00 269 SER A CA 1
ATOM 2087 C C . SER A 1 269 ? -7.899 -9.453 12.154 1.00 97.00 269 SER A C 1
ATOM 2089 O O . SER A 1 269 ? -9.015 -9.434 12.677 1.00 97.00 269 SER A O 1
ATOM 2091 N N . TYR A 1 270 ? -7.198 -10.566 11.937 1.00 95.19 270 TYR A N 1
ATOM 2092 C CA . TYR A 1 270 ? -7.557 -11.885 12.455 1.00 95.19 270 TYR A CA 1
ATOM 2093 C C . TYR A 1 270 ? -7.124 -12.093 13.913 1.00 95.19 270 TYR A C 1
ATOM 2095 O O . TYR A 1 270 ? -7.451 -13.126 14.494 1.00 95.19 270 TYR A O 1
ATOM 2103 N N . ASP A 1 271 ? -6.388 -11.147 14.505 1.00 93.81 271 ASP A N 1
ATOM 2104 C CA . ASP A 1 271 ? -5.982 -11.213 15.907 1.00 93.81 271 ASP A CA 1
ATOM 2105 C C . ASP A 1 271 ? -7.221 -11.381 16.812 1.00 93.81 271 ASP A C 1
ATOM 2107 O O . ASP A 1 271 ? -8.195 -10.631 16.649 1.00 93.81 271 ASP A O 1
ATOM 2111 N N . PRO A 1 272 ? -7.224 -12.335 17.764 1.00 94.00 272 PRO A N 1
ATOM 2112 C CA . PRO A 1 272 ? -8.331 -12.533 18.699 1.00 94.00 272 PRO A CA 1
ATOM 2113 C C . PRO A 1 272 ? -8.760 -11.268 19.448 1.00 94.00 272 PRO A C 1
ATOM 2115 O O . PRO A 1 272 ? -9.940 -11.126 19.771 1.00 94.00 272 PRO A O 1
ATOM 2118 N N . ALA A 1 273 ? -7.837 -10.333 19.696 1.00 93.12 273 ALA A N 1
ATOM 2119 C CA . ALA A 1 273 ? -8.146 -9.088 20.380 1.00 93.12 273 ALA A CA 1
ATOM 2120 C C . ALA A 1 273 ? -9.158 -8.233 19.597 1.00 93.12 273 ALA A C 1
ATOM 2122 O O . ALA A 1 273 ? -10.011 -7.600 20.221 1.00 93.12 273 ALA A O 1
ATOM 2123 N N . LEU A 1 274 ? -9.111 -8.250 18.257 1.00 95.62 274 LEU A N 1
ATOM 2124 C CA . LEU A 1 274 ? -9.980 -7.452 17.384 1.00 95.62 274 LEU A CA 1
ATOM 2125 C C . LEU A 1 274 ? -10.964 -8.298 16.557 1.00 95.62 274 LEU A C 1
ATOM 2127 O O . LEU A 1 274 ? -12.165 -8.019 16.570 1.00 95.62 274 LEU A O 1
ATOM 2131 N N . SER A 1 275 ? -10.465 -9.296 15.818 1.00 96.62 275 SER A N 1
ATOM 2132 C CA . SER A 1 275 ? -11.236 -10.239 14.984 1.00 96.62 275 SER A CA 1
ATOM 2133 C C . SER A 1 275 ? -12.319 -9.575 14.124 1.00 96.62 275 SER A C 1
ATOM 2135 O O . SER A 1 275 ? -13.460 -10.034 14.061 1.00 96.62 275 SER A O 1
ATOM 2137 N N . SER A 1 276 ? -11.980 -8.443 13.508 1.00 97.44 276 SER A N 1
ATOM 2138 C CA . SER A 1 276 ? -12.931 -7.582 12.804 1.00 97.44 276 SER A CA 1
ATOM 2139 C C . SER A 1 276 ? -12.297 -6.961 11.566 1.00 97.44 276 SER A C 1
ATOM 2141 O O . SER A 1 276 ? -11.107 -6.642 11.553 1.00 97.44 276 SER A O 1
ATOM 2143 N N . PHE A 1 277 ? -13.129 -6.750 10.546 1.00 98.25 277 PHE A N 1
ATOM 2144 C CA . PHE A 1 277 ? -12.745 -6.186 9.256 1.00 98.25 277 PHE A CA 1
ATOM 2145 C C . PHE A 1 277 ? -13.764 -5.147 8.783 1.00 98.25 277 PHE A C 1
ATOM 2147 O O . PHE A 1 277 ? -14.959 -5.242 9.070 1.00 98.25 277 PHE A O 1
ATOM 2154 N N . ILE A 1 278 ? -13.282 -4.154 8.039 1.00 97.88 278 ILE A N 1
ATOM 2155 C CA . ILE A 1 278 ? -14.088 -3.201 7.274 1.00 97.88 278 ILE A CA 1
ATOM 2156 C C . ILE A 1 278 ? -13.719 -3.320 5.798 1.00 97.88 278 ILE A C 1
ATOM 2158 O O . ILE A 1 278 ? -12.573 -3.607 5.462 1.00 97.88 278 ILE A O 1
ATOM 2162 N N . SER A 1 279 ? -14.662 -3.044 4.896 1.00 97.94 279 SER A N 1
ATOM 2163 C CA . SER A 1 279 ? -14.319 -2.924 3.480 1.00 97.94 279 SER A CA 1
ATOM 2164 C C . SER A 1 279 ? -13.297 -1.804 3.258 1.00 97.94 279 SER A C 1
ATOM 2166 O O . SER A 1 279 ? -13.525 -0.667 3.679 1.00 97.94 279 SER A O 1
ATOM 2168 N N . THR A 1 280 ? -12.213 -2.096 2.534 1.00 98.19 280 THR A N 1
ATOM 2169 C CA . THR A 1 280 ? -11.147 -1.127 2.218 1.00 98.19 280 THR A CA 1
ATOM 2170 C C . THR A 1 280 ? -11.693 0.109 1.504 1.00 98.19 280 THR A C 1
ATOM 2172 O O . THR A 1 280 ? -11.279 1.230 1.793 1.00 98.19 280 THR A O 1
ATOM 2175 N N . LYS A 1 281 ? -12.731 -0.061 0.676 1.00 97.81 281 LYS A N 1
ATOM 2176 C CA . LYS A 1 281 ? -13.456 1.032 0.009 1.00 97.81 281 LYS A CA 1
ATOM 2177 C C . LYS A 1 281 ? -14.005 2.089 0.979 1.00 97.81 281 LYS A C 1
ATOM 2179 O O . LYS A 1 281 ? -14.170 3.248 0.601 1.00 97.81 281 LYS A O 1
ATOM 2184 N N . HIS A 1 282 ? -14.304 1.690 2.215 1.00 97.44 282 HIS A N 1
ATOM 2185 C CA . HIS A 1 282 ? -14.904 2.526 3.255 1.00 97.44 282 HIS A CA 1
ATOM 2186 C C . HIS A 1 282 ? -13.934 2.904 4.380 1.00 97.44 282 HIS A C 1
ATOM 2188 O O . HIS A 1 282 ? -14.379 3.466 5.381 1.00 97.44 282 HIS A O 1
ATOM 2194 N N . LEU A 1 283 ? -12.630 2.660 4.211 1.00 96.94 283 LEU A N 1
ATOM 2195 C CA . LEU A 1 283 ? -11.595 2.802 5.241 1.00 96.94 283 LEU A CA 1
ATOM 2196 C C . LEU A 1 283 ? -11.581 4.161 5.964 1.00 96.94 283 LEU A C 1
ATOM 2198 O O . LEU A 1 283 ? -11.311 4.224 7.155 1.00 96.94 283 LEU A O 1
ATOM 2202 N N . GLY A 1 284 ? -11.902 5.256 5.270 1.00 95.81 284 GLY A N 1
ATOM 2203 C CA . GLY A 1 284 ? -11.950 6.595 5.874 1.00 95.81 284 GLY A CA 1
ATOM 2204 C C . GLY A 1 284 ? -13.244 6.915 6.635 1.00 95.81 284 GLY A C 1
ATOM 2205 O O . GLY A 1 284 ? -13.420 8.041 7.097 1.00 95.81 284 GLY A O 1
ATOM 2206 N N . THR A 1 285 ? -14.209 5.996 6.700 1.00 96.81 285 THR A N 1
ATOM 2207 C CA . THR A 1 285 ? -15.508 6.258 7.332 1.00 96.81 285 THR A CA 1
ATOM 2208 C C . THR A 1 285 ? -15.361 6.203 8.847 1.00 96.81 285 THR A C 1
ATOM 2210 O O . THR A 1 285 ? -14.801 5.258 9.389 1.00 96.81 285 THR A O 1
ATOM 2213 N N . ARG A 1 286 ? -15.885 7.213 9.549 1.00 95.62 286 ARG A N 1
ATOM 2214 C CA . ARG A 1 286 ? -15.905 7.225 11.016 1.00 95.62 286 ARG A CA 1
ATOM 2215 C C . ARG A 1 286 ? -16.964 6.248 11.524 1.00 95.62 286 ARG A C 1
ATOM 2217 O O . ARG A 1 286 ? -18.153 6.428 11.246 1.00 95.62 286 ARG A O 1
ATOM 2224 N N . MET A 1 287 ? -16.528 5.244 12.275 1.00 96.12 287 MET A N 1
ATOM 2225 C CA . MET A 1 287 ? -17.372 4.169 12.792 1.00 96.12 287 MET A CA 1
ATOM 2226 C C . MET A 1 287 ? -17.408 4.199 14.321 1.00 96.12 287 MET A C 1
ATOM 2228 O O . MET A 1 287 ? -16.497 4.712 14.961 1.00 96.12 287 MET A O 1
ATOM 2232 N N . TYR A 1 288 ? -18.459 3.632 14.903 1.00 97.19 288 TYR A N 1
ATOM 2233 C CA . TYR A 1 288 ? -18.551 3.312 16.322 1.00 97.19 288 TYR A CA 1
ATOM 2234 C C . TYR A 1 288 ? -19.327 2.005 16.485 1.00 97.19 288 TYR A C 1
ATOM 2236 O O . TYR A 1 288 ? -20.452 1.879 15.996 1.00 97.19 288 TYR A O 1
ATOM 2244 N N . SER A 1 289 ? -18.721 1.023 17.152 1.00 96.00 289 SER A N 1
ATOM 2245 C CA . SER A 1 289 ? -19.300 -0.297 17.417 1.00 96.00 289 SER A CA 1
ATOM 2246 C C . SER A 1 289 ? -19.895 -0.950 16.153 1.00 96.00 289 SER A C 1
ATOM 2248 O O . SER A 1 289 ? -21.046 -1.386 16.112 1.00 96.00 289 SER A O 1
ATOM 2250 N N . GLY A 1 290 ? -19.113 -0.944 15.066 1.00 94.81 290 GLY A N 1
ATOM 2251 C CA . GLY A 1 290 ? -19.476 -1.565 13.786 1.00 94.81 290 GLY A CA 1
ATOM 2252 C C . GLY A 1 290 ? -20.505 -0.802 12.943 1.00 94.81 290 GLY A C 1
ATOM 2253 O O . GLY A 1 290 ? -20.952 -1.320 11.921 1.00 94.81 290 GLY A O 1
ATOM 2254 N N . LYS A 1 291 ? -20.890 0.423 13.326 1.00 96.00 291 LYS A N 1
ATOM 2255 C CA . LYS A 1 291 ? -21.841 1.259 12.572 1.00 96.00 291 LYS A CA 1
ATOM 2256 C C . LYS A 1 291 ? -21.242 2.626 12.228 1.00 96.00 291 LYS A C 1
ATOM 2258 O O . LYS A 1 291 ? -20.482 3.155 13.035 1.00 96.00 291 LYS A O 1
ATOM 2263 N N . PRO A 1 292 ? -21.590 3.236 11.080 1.00 96.12 292 PRO A N 1
ATOM 2264 C CA . PRO A 1 292 ? -21.185 4.608 10.782 1.00 96.12 292 PRO A CA 1
ATOM 2265 C C . PRO A 1 292 ? -21.737 5.583 11.826 1.00 96.12 292 PRO A C 1
ATOM 2267 O O . PRO A 1 292 ? -22.923 5.525 12.152 1.00 96.12 292 PRO A O 1
ATOM 2270 N N . ILE A 1 293 ? -20.894 6.496 12.316 1.00 95.50 293 ILE A N 1
ATOM 2271 C CA . ILE A 1 293 ? -21.316 7.542 13.266 1.00 95.50 293 ILE A CA 1
ATOM 2272 C C . ILE A 1 293 ? -22.350 8.476 12.620 1.00 95.50 293 ILE A C 1
ATOM 2274 O O . ILE A 1 293 ? -23.320 8.870 13.264 1.00 95.50 293 ILE A O 1
ATOM 2278 N N . ASP A 1 294 ? -22.170 8.801 11.337 1.00 94.75 294 ASP A N 1
ATOM 2279 C CA . ASP A 1 294 ? -23.154 9.524 10.530 1.00 94.75 294 ASP A CA 1
ATOM 2280 C C . ASP A 1 294 ? -23.692 8.597 9.425 1.00 94.75 294 ASP A C 1
ATOM 2282 O O . ASP A 1 294 ? -23.009 8.380 8.423 1.00 94.75 294 ASP A O 1
ATOM 2286 N N . PRO A 1 295 ? -24.924 8.070 9.550 1.00 91.62 295 PRO A N 1
ATOM 2287 C CA . PRO A 1 295 ? -25.515 7.176 8.552 1.00 91.62 295 PRO A CA 1
ATOM 2288 C C . PRO A 1 295 ? -25.672 7.788 7.152 1.00 91.62 295 PRO A C 1
ATOM 2290 O O . PRO A 1 295 ? -25.924 7.058 6.196 1.00 91.62 295 PRO A O 1
ATOM 2293 N N . LYS A 1 296 ? -25.571 9.118 7.013 1.00 94.00 296 LYS A N 1
ATOM 2294 C CA . LYS A 1 296 ? -25.707 9.830 5.733 1.00 94.00 296 LYS A CA 1
ATOM 2295 C C . LYS A 1 296 ? -24.362 10.154 5.085 1.00 94.00 296 LYS A C 1
ATOM 2297 O O . LYS A 1 296 ? -24.350 10.672 3.968 1.00 94.00 296 LYS A O 1
ATOM 2302 N N . ARG A 1 297 ? -23.239 9.894 5.762 1.00 91.00 297 ARG A N 1
ATOM 2303 C CA . ARG A 1 297 ? -21.895 10.210 5.267 1.00 91.00 297 ARG A CA 1
ATOM 2304 C C . ARG A 1 297 ? -20.998 8.983 5.328 1.00 91.00 297 ARG A C 1
ATOM 2306 O O . ARG A 1 297 ? -20.791 8.400 6.383 1.00 91.00 297 ARG A O 1
ATOM 2313 N N . CYS A 1 298 ? -20.400 8.642 4.193 1.00 93.19 298 CYS A N 1
ATOM 2314 C CA . CYS A 1 298 ? -19.326 7.660 4.113 1.00 93.19 298 CYS A CA 1
ATOM 2315 C C . CYS A 1 298 ? -18.134 8.264 3.371 1.00 93.19 298 CYS A C 1
ATOM 2317 O O . CYS A 1 298 ? -18.298 9.148 2.527 1.00 93.19 298 CYS A O 1
ATOM 2319 N N . ALA A 1 299 ? -16.935 7.800 3.710 1.00 95.31 299 ALA A N 1
ATOM 2320 C CA . ALA A 1 299 ? -15.733 8.146 2.973 1.00 95.31 299 ALA A CA 1
ATOM 2321 C C . ALA A 1 299 ? -15.487 7.095 1.891 1.00 95.31 299 ALA A C 1
ATOM 2323 O O . ALA A 1 299 ? -15.614 5.897 2.145 1.00 95.31 299 ALA A O 1
ATOM 2324 N N . LEU A 1 300 ? -15.116 7.561 0.704 1.00 95.44 300 LEU A N 1
ATOM 2325 C CA . LEU A 1 300 ? -14.702 6.740 -0.429 1.00 95.44 300 LEU A CA 1
ATOM 2326 C C . LEU A 1 300 ? -13.336 7.231 -0.906 1.00 95.44 300 LEU A C 1
ATOM 2328 O O . LEU A 1 300 ? -13.006 8.402 -0.710 1.00 95.44 300 LEU A O 1
ATOM 2332 N N . ASN A 1 301 ? -12.565 6.351 -1.546 1.00 94.50 301 ASN A N 1
ATOM 2333 C CA . ASN A 1 301 ? -11.244 6.652 -2.117 1.00 94.50 301 ASN A CA 1
ATOM 2334 C C . ASN A 1 301 ? -10.206 7.148 -1.092 1.00 94.50 301 ASN A C 1
ATOM 2336 O O . ASN A 1 301 ? -9.186 7.728 -1.463 1.00 94.50 301 ASN A O 1
ATOM 2340 N N . PHE A 1 302 ? -10.455 6.934 0.205 1.00 96.62 302 PHE A N 1
ATOM 2341 C CA . PHE A 1 302 ? -9.466 7.180 1.257 1.00 96.62 302 PHE A CA 1
ATOM 2342 C C . PHE A 1 302 ? -8.300 6.179 1.160 1.00 96.62 302 PHE A C 1
ATOM 2344 O O . PHE A 1 302 ? -7.171 6.470 1.542 1.00 96.62 302 PHE A O 1
ATOM 2351 N N . ASP A 1 303 ? -8.574 5.009 0.592 1.00 97.19 303 ASP A N 1
ATOM 2352 C CA . ASP A 1 303 ? -7.675 3.892 0.328 1.00 97.19 303 ASP A CA 1
ATOM 2353 C C . ASP A 1 303 ? -6.798 4.097 -0.920 1.00 97.19 303 ASP A C 1
ATOM 2355 O O . ASP A 1 303 ? -6.553 3.157 -1.678 1.00 97.19 303 ASP A O 1
ATOM 2359 N N . ASN A 1 304 ? -6.321 5.323 -1.159 1.00 97.12 304 ASN A N 1
ATOM 2360 C CA . ASN A 1 304 ? -5.373 5.597 -2.237 1.00 97.12 304 ASN A CA 1
ATOM 2361 C C . ASN A 1 304 ? -4.182 4.623 -2.152 1.00 97.12 304 ASN A C 1
ATOM 2363 O O . ASN A 1 304 ? -3.549 4.500 -1.101 1.00 97.12 304 ASN A O 1
ATOM 2367 N N . ALA A 1 305 ? -3.871 3.944 -3.255 1.00 96.56 305 ALA A N 1
ATOM 2368 C CA . ALA A 1 305 ? -2.894 2.860 -3.279 1.00 96.56 305 ALA A CA 1
ATOM 2369 C C . ALA A 1 305 ? -1.507 3.330 -2.808 1.00 96.56 305 ALA A C 1
ATOM 2371 O O . ALA A 1 305 ? -0.860 2.662 -2.003 1.00 96.56 305 ALA A O 1
ATOM 2372 N N . GLY A 1 306 ? -1.082 4.528 -3.221 1.00 96.25 306 GLY A N 1
ATOM 2373 C CA . GLY A 1 306 ? 0.186 5.110 -2.785 1.00 96.25 306 GLY A CA 1
ATOM 2374 C C . GLY A 1 306 ? 0.189 5.531 -1.318 1.00 96.25 306 GLY A C 1
ATOM 2375 O O . GLY A 1 306 ? 1.191 5.341 -0.629 1.00 96.25 306 GLY A O 1
ATOM 2376 N N . PHE A 1 307 ? -0.933 6.048 -0.803 1.00 97.56 307 PHE A N 1
ATOM 2377 C CA . PHE A 1 307 ? -1.088 6.293 0.633 1.00 97.56 307 PHE A CA 1
ATOM 2378 C C . PHE A 1 307 ? -0.950 4.994 1.434 1.00 97.56 307 PHE A C 1
ATOM 2380 O O . PHE A 1 307 ? -0.176 4.965 2.386 1.00 97.56 307 PHE A O 1
ATOM 2387 N N . LEU A 1 308 ? -1.608 3.907 1.020 1.00 97.94 308 LEU A N 1
ATOM 2388 C CA . LEU A 1 308 ? -1.533 2.612 1.707 1.00 97.94 308 LEU A CA 1
ATOM 2389 C C . LEU A 1 308 ? -0.152 1.944 1.599 1.00 97.94 308 LEU A C 1
ATOM 2391 O O . LEU A 1 308 ? 0.319 1.369 2.581 1.00 97.94 308 LEU A O 1
ATOM 2395 N N . MET A 1 309 ? 0.558 2.103 0.473 1.00 97.38 309 MET A N 1
ATOM 2396 C CA . MET A 1 309 ? 1.989 1.769 0.396 1.00 97.38 309 MET A CA 1
ATOM 2397 C C . MET A 1 309 ? 2.789 2.539 1.455 1.00 97.38 309 MET A C 1
ATOM 2399 O O . MET A 1 309 ? 3.661 1.971 2.108 1.00 97.38 309 MET A O 1
ATOM 2403 N N . GLY A 1 310 ? 2.473 3.825 1.643 1.00 96.44 310 GLY A N 1
ATOM 2404 C CA . GLY A 1 310 ? 3.087 4.672 2.659 1.00 96.44 310 GLY A CA 1
ATOM 2405 C C . GLY A 1 310 ? 2.761 4.237 4.087 1.00 96.44 310 GLY A C 1
ATOM 2406 O O . GLY A 1 310 ? 3.662 4.218 4.919 1.00 96.44 310 GLY A O 1
ATOM 2407 N N . VAL A 1 311 ? 1.512 3.849 4.365 1.00 96.56 311 VAL A N 1
ATOM 2408 C CA . VAL A 1 311 ? 1.065 3.296 5.659 1.00 96.56 311 VAL A CA 1
ATOM 2409 C C . VAL A 1 311 ? 1.872 2.049 6.024 1.00 96.56 311 VAL A C 1
ATOM 2411 O O . VAL A 1 311 ? 2.354 1.936 7.143 1.00 96.56 311 VAL A O 1
ATOM 2414 N N . SER A 1 312 ? 2.082 1.145 5.065 1.00 96.62 312 SER A N 1
ATOM 2415 C CA . SER A 1 312 ? 2.840 -0.093 5.279 1.00 96.62 312 SER A CA 1
ATOM 2416 C C . SER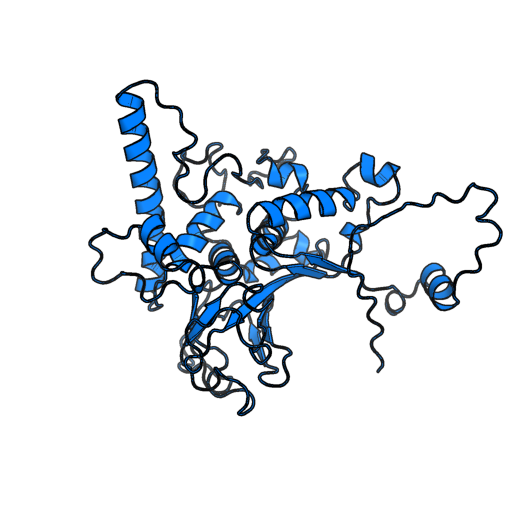 A 1 312 ? 4.360 0.120 5.379 1.00 96.62 312 SER A C 1
ATOM 2418 O O . SER A 1 312 ? 5.069 -0.802 5.780 1.00 96.62 312 SER A O 1
ATOM 2420 N N . SER A 1 313 ? 4.882 1.308 5.032 1.00 94.50 313 SER A N 1
ATOM 2421 C CA . SER A 1 313 ? 6.326 1.541 4.860 1.00 94.50 313 SER A CA 1
ATOM 2422 C C . SER A 1 313 ? 6.900 2.790 5.546 1.00 94.50 313 SER A C 1
ATOM 2424 O O . SER A 1 313 ? 7.928 3.331 5.119 1.00 94.50 313 SER A O 1
ATOM 2426 N N . ASN A 1 314 ? 6.219 3.323 6.551 1.00 89.31 314 ASN A N 1
ATOM 2427 C CA . ASN A 1 314 ? 6.573 4.573 7.225 1.00 89.31 314 ASN A CA 1
ATOM 2428 C C . ASN A 1 314 ? 7.417 4.330 8.498 1.00 89.31 314 ASN A C 1
ATOM 2430 O O . ASN A 1 314 ? 6.986 4.573 9.622 1.00 89.31 314 ASN A O 1
ATOM 2434 N N . LEU A 1 315 ? 8.698 3.983 8.338 1.00 83.44 315 LEU A N 1
ATOM 2435 C CA . LEU A 1 315 ? 9.677 3.877 9.444 1.00 83.44 315 LEU A CA 1
ATOM 2436 C C . LEU A 1 315 ? 10.020 5.227 10.127 1.00 83.44 315 LEU A C 1
ATOM 2438 O O . LEU A 1 315 ? 11.039 5.364 10.807 1.00 83.44 315 LEU A O 1
ATOM 2442 N N . PHE A 1 316 ? 9.196 6.258 9.947 1.00 76.56 316 PHE A N 1
ATOM 2443 C CA . PHE A 1 316 ? 9.421 7.602 10.468 1.00 76.56 316 PHE A CA 1
ATOM 2444 C C . PHE A 1 316 ? 9.539 7.702 11.994 1.00 76.56 316 PHE A C 1
ATOM 2446 O O . PHE A 1 316 ? 10.338 8.539 12.422 1.00 76.56 316 PHE A O 1
ATOM 2453 N N . PRO A 1 317 ? 8.862 6.882 12.828 1.00 70.62 317 PRO A N 1
ATOM 2454 C CA . PRO A 1 317 ? 9.126 6.887 14.265 1.00 70.62 317 PRO A CA 1
ATOM 2455 C C . PRO A 1 317 ? 10.587 6.568 14.607 1.00 70.62 317 PRO A C 1
ATOM 2457 O O . PRO A 1 317 ? 11.184 7.279 15.412 1.00 70.62 317 PRO A O 1
ATOM 2460 N N . ALA A 1 318 ? 11.193 5.572 13.945 1.00 69.94 318 ALA A N 1
ATOM 2461 C CA . ALA A 1 318 ? 12.589 5.179 14.173 1.00 69.94 318 ALA A CA 1
ATOM 2462 C C . ALA A 1 318 ? 13.591 6.252 13.705 1.00 69.94 318 ALA A C 1
ATOM 2464 O O . ALA A 1 318 ? 14.706 6.342 14.213 1.00 69.94 318 ALA A O 1
ATOM 2465 N N . TYR A 1 319 ? 13.183 7.113 12.764 1.00 72.75 319 TYR A N 1
ATOM 2466 C CA . TYR A 1 319 ? 14.030 8.141 12.153 1.00 72.75 319 TYR A CA 1
ATOM 2467 C C . TYR A 1 319 ? 13.393 9.536 12.222 1.00 72.75 319 TYR A C 1
ATOM 2469 O O . TYR A 1 319 ? 13.401 10.293 11.249 1.00 72.75 319 TYR A O 1
ATOM 2477 N N . ARG A 1 320 ? 12.822 9.911 13.372 1.00 69.81 320 ARG A N 1
ATOM 2478 C CA . ARG A 1 320 ? 11.990 11.124 13.512 1.00 69.81 320 ARG A CA 1
ATOM 2479 C C . ARG A 1 320 ? 12.713 12.436 13.183 1.00 69.81 320 ARG A C 1
ATOM 2481 O O . ARG A 1 320 ? 12.129 13.329 12.574 1.00 69.81 320 ARG A O 1
ATOM 2488 N N . LEU A 1 321 ? 13.982 12.563 13.576 1.00 65.94 321 LEU A N 1
ATOM 2489 C CA . LEU A 1 321 ? 14.794 13.751 13.272 1.00 65.94 321 LEU A CA 1
ATOM 2490 C C . LEU A 1 321 ? 15.130 13.832 11.780 1.00 65.94 321 LEU A C 1
ATOM 2492 O O . LEU A 1 321 ? 14.944 14.878 11.163 1.00 65.94 321 LEU A O 1
ATOM 2496 N N . LEU A 1 322 ? 15.566 12.713 11.198 1.00 66.12 322 LEU A N 1
ATOM 2497 C CA . LEU A 1 322 ? 15.908 12.627 9.780 1.00 66.12 322 LEU A CA 1
ATOM 2498 C C . LEU A 1 322 ? 14.680 12.862 8.903 1.00 66.12 322 LEU A C 1
ATOM 2500 O O . LEU A 1 322 ? 14.736 13.673 7.992 1.00 66.12 322 LEU A O 1
ATOM 2504 N N . SER A 1 323 ? 13.552 12.224 9.208 1.00 65.62 323 SER A N 1
ATOM 2505 C CA . SER A 1 323 ? 12.303 12.400 8.462 1.00 65.62 323 SER A CA 1
ATOM 2506 C C . SER A 1 323 ? 11.845 13.862 8.462 1.00 65.62 323 SER A C 1
ATOM 2508 O O . SER A 1 323 ? 11.599 14.427 7.401 1.00 65.62 323 SER A O 1
ATOM 2510 N N . ARG A 1 324 ? 11.844 14.544 9.612 1.00 66.69 324 ARG A N 1
ATOM 2511 C CA . ARG A 1 324 ? 11.526 15.983 9.663 1.00 66.69 324 ARG A CA 1
ATOM 2512 C C . ARG A 1 324 ? 12.512 16.847 8.875 1.00 66.69 324 ARG A C 1
ATOM 2514 O O . ARG A 1 324 ? 12.083 17.796 8.224 1.00 66.69 324 ARG A O 1
ATOM 2521 N N . ALA A 1 325 ? 13.803 16.522 8.920 1.00 60.19 325 ALA A N 1
ATOM 2522 C CA . ALA A 1 325 ? 14.831 17.244 8.177 1.00 60.19 325 ALA A CA 1
ATOM 2523 C C . ALA A 1 325 ? 14.730 17.017 6.659 1.00 60.19 325 ALA A C 1
ATOM 2525 O O . ALA A 1 325 ? 14.897 17.960 5.894 1.00 60.19 325 ALA A O 1
ATOM 2526 N N . PHE A 1 326 ? 14.422 15.799 6.208 1.00 63.56 326 PHE A N 1
ATOM 2527 C CA . PHE A 1 326 ? 14.302 15.470 4.784 1.00 63.56 326 PHE A CA 1
ATOM 2528 C C . PHE A 1 326 ? 13.073 16.097 4.142 1.00 63.56 326 PHE A C 1
ATOM 2530 O O . PHE A 1 326 ? 13.149 16.597 3.024 1.00 63.56 326 PHE A O 1
ATOM 2537 N N . PHE A 1 327 ? 11.958 16.124 4.865 1.00 63.78 327 PHE A N 1
ATOM 2538 C CA . PHE A 1 327 ? 10.742 16.771 4.393 1.00 63.78 327 PHE A CA 1
ATOM 2539 C C . PHE A 1 327 ? 10.700 18.273 4.707 1.00 63.78 327 PHE A C 1
ATOM 2541 O O . PHE A 1 327 ? 9.628 18.847 4.552 1.00 63.78 327 PHE A O 1
ATOM 2548 N N . ASN A 1 328 ? 11.826 18.876 5.148 1.00 54.47 328 ASN A N 1
ATOM 2549 C CA . ASN A 1 328 ? 12.002 20.247 5.662 1.00 54.47 328 ASN A CA 1
ATOM 2550 C C . ASN A 1 328 ? 10.818 21.175 5.352 1.00 54.47 328 ASN A C 1
ATOM 2552 O O . ASN A 1 328 ? 10.827 21.951 4.396 1.00 54.47 328 ASN A O 1
ATOM 2556 N N . LEU A 1 329 ? 9.775 21.050 6.174 1.00 52.56 329 LEU A N 1
ATOM 2557 C CA . LEU A 1 329 ? 8.488 21.719 6.016 1.00 52.56 329 LEU A CA 1
ATOM 2558 C C . LEU A 1 329 ? 8.571 23.150 6.561 1.00 52.56 329 LEU A C 1
ATOM 2560 O O . LEU A 1 329 ? 7.668 23.623 7.244 1.00 52.56 329 LEU A O 1
ATOM 2564 N N . THR A 1 330 ? 9.626 23.891 6.219 1.00 44.38 330 THR A N 1
ATOM 2565 C CA . THR A 1 330 ? 9.655 25.362 6.316 1.00 44.38 330 THR A CA 1
ATOM 2566 C C . THR A 1 330 ? 8.787 25.996 5.222 1.00 44.38 330 THR A C 1
ATOM 2568 O O . THR A 1 330 ? 9.114 27.021 4.633 1.00 44.38 330 THR A O 1
ATOM 2571 N N . LEU A 1 331 ? 7.644 25.374 4.941 1.00 46.25 331 LEU A N 1
ATOM 2572 C CA . LEU A 1 331 ? 6.576 25.930 4.136 1.00 46.25 331 LEU A CA 1
ATOM 2573 C C . LEU A 1 331 ? 5.595 26.599 5.102 1.00 46.25 331 LEU A C 1
ATOM 2575 O O . LEU A 1 331 ? 5.143 25.950 6.049 1.00 46.25 331 LEU A O 1
ATOM 2579 N N . PRO A 1 332 ? 5.247 27.879 4.899 1.00 40.16 332 PRO A N 1
ATOM 2580 C CA . PRO A 1 332 ? 4.326 28.598 5.763 1.00 40.16 332 PRO A CA 1
ATOM 2581 C C . PRO A 1 332 ? 2.892 28.140 5.466 1.00 40.16 332 PRO A C 1
ATOM 2583 O O . PRO A 1 332 ? 2.113 28.832 4.823 1.00 40.16 332 PRO A O 1
ATOM 2586 N N . LEU A 1 333 ? 2.538 26.939 5.914 1.00 45.97 333 LEU A N 1
ATOM 2587 C CA . LEU A 1 333 ? 1.190 26.379 5.834 1.00 45.97 333 LEU A CA 1
ATOM 2588 C C . LEU A 1 333 ? 0.682 26.145 7.255 1.00 45.97 333 LEU A C 1
ATOM 2590 O O . LEU A 1 333 ? 0.407 25.017 7.643 1.00 45.97 333 LEU A O 1
ATOM 2594 N N . SER A 1 334 ? 0.551 27.214 8.046 1.00 53.16 334 SER A N 1
ATOM 2595 C CA . SER A 1 334 ? 0.187 27.158 9.476 1.00 53.16 334 SER A CA 1
ATOM 2596 C C . SER A 1 334 ? -1.109 26.388 9.785 1.00 53.16 334 SER A C 1
ATOM 2598 O O . SER A 1 334 ? -1.290 25.947 10.916 1.00 53.16 334 SER A O 1
ATOM 2600 N N . LYS A 1 335 ? -1.988 26.175 8.792 1.00 54.06 335 LYS A N 1
ATOM 2601 C CA . LYS A 1 335 ? -3.229 25.385 8.907 1.00 54.06 335 LYS A CA 1
ATOM 2602 C C . LYS A 1 335 ? -3.121 23.930 8.413 1.00 54.06 335 LYS A C 1
ATOM 2604 O O . LYS A 1 335 ? -3.942 23.109 8.805 1.00 54.06 335 LYS A O 1
ATOM 2609 N N . TYR A 1 336 ? -2.133 23.601 7.578 1.00 59.91 336 TYR A N 1
ATOM 2610 C CA . TYR A 1 336 ? -1.978 22.279 6.943 1.00 59.91 336 TYR A CA 1
ATOM 2611 C C . TYR A 1 336 ? -0.637 21.614 7.280 1.00 59.91 336 TYR A C 1
ATOM 2613 O O . TYR A 1 336 ? -0.166 20.742 6.551 1.00 59.91 336 TYR A O 1
ATOM 2621 N N . VAL A 1 337 ? -0.014 22.027 8.389 1.00 63.31 337 VAL A N 1
ATOM 2622 C CA . VAL A 1 337 ? 1.168 21.355 8.934 1.00 63.31 337 VAL A CA 1
ATOM 2623 C C . VAL A 1 337 ? 0.792 19.908 9.277 1.00 63.31 337 VAL A C 1
ATOM 2625 O O . VAL A 1 337 ? -0.221 19.701 9.953 1.00 63.31 337 VAL A O 1
ATOM 2628 N N . PRO A 1 338 ? 1.586 18.909 8.846 1.00 61.97 338 PRO A N 1
ATOM 2629 C CA . PRO A 1 338 ? 1.398 17.524 9.249 1.00 61.97 338 PRO A CA 1
ATOM 2630 C C . PRO A 1 338 ? 1.244 17.387 10.768 1.00 61.97 338 PRO A C 1
ATOM 2632 O O . PRO A 1 338 ? 2.143 17.778 11.516 1.00 61.97 338 PRO A O 1
ATOM 2635 N N . LYS A 1 339 ? 0.117 16.828 11.229 1.00 64.38 339 LYS A N 1
ATOM 2636 C CA . LYS A 1 339 ? -0.172 16.680 12.671 1.00 64.38 339 LYS A CA 1
ATOM 2637 C C . LYS A 1 339 ? 0.813 15.736 13.363 1.00 64.38 339 LYS A C 1
ATOM 2639 O O . LYS A 1 339 ? 1.234 15.980 14.489 1.00 64.38 339 LYS A O 1
ATOM 2644 N N . THR A 1 340 ? 1.186 14.665 12.670 1.00 76.19 340 THR A N 1
ATOM 2645 C CA . THR A 1 340 ? 2.161 13.660 13.107 1.00 76.19 340 THR A CA 1
ATOM 2646 C C . THR A 1 340 ? 3.028 13.234 11.920 1.00 76.19 340 THR A C 1
ATOM 2648 O O . THR A 1 340 ? 2.762 13.577 10.761 1.00 76.19 340 THR A O 1
ATOM 2651 N N . VAL A 1 341 ? 4.092 12.495 12.221 1.00 80.75 341 VAL A N 1
ATOM 2652 C CA . VAL A 1 341 ? 4.936 11.853 11.211 1.00 80.75 341 VAL A CA 1
ATOM 2653 C C . VAL A 1 341 ? 4.355 10.520 10.734 1.00 80.75 341 VAL A C 1
ATOM 2655 O O . VAL A 1 341 ? 4.735 10.072 9.664 1.00 80.75 341 VAL A O 1
ATOM 2658 N N . ASN A 1 342 ? 3.428 9.912 11.472 1.00 87.44 342 ASN A N 1
ATOM 2659 C CA . ASN A 1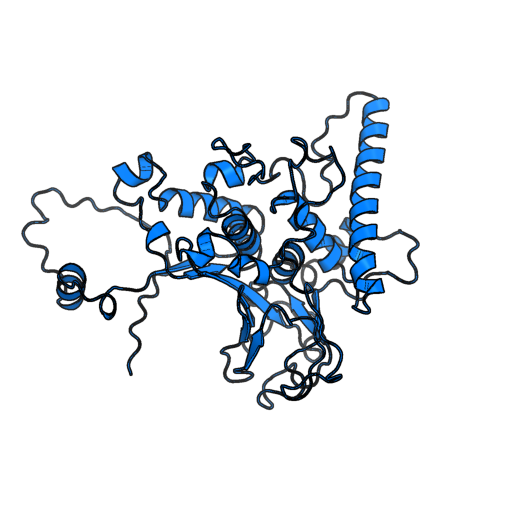 342 ? 2.891 8.580 11.175 1.00 87.44 342 ASN A CA 1
ATOM 2660 C C . ASN A 1 342 ? 1.627 8.631 10.322 1.00 87.44 342 ASN A C 1
ATOM 2662 O O . ASN A 1 342 ? 1.093 9.705 10.039 1.00 87.44 342 ASN A O 1
ATOM 2666 N N . ALA A 1 343 ? 1.146 7.478 9.869 1.00 92.25 343 ALA A N 1
ATOM 2667 C CA . ALA A 1 343 ? -0.119 7.436 9.156 1.00 92.25 343 ALA A CA 1
ATOM 2668 C C . ALA A 1 343 ? -1.257 7.627 10.152 1.00 92.25 343 ALA A C 1
ATOM 2670 O O . ALA A 1 343 ? -1.247 7.008 11.208 1.00 92.25 343 ALA A O 1
ATOM 2671 N N . ILE A 1 344 ? -2.237 8.455 9.795 1.00 93.19 344 ILE A N 1
ATOM 2672 C CA . ILE A 1 344 ? -3.490 8.547 10.538 1.00 93.19 344 ILE A CA 1
ATOM 2673 C C . ILE A 1 344 ? -4.642 8.134 9.629 1.00 93.19 344 ILE A C 1
ATOM 2675 O O . ILE A 1 344 ? -4.799 8.671 8.524 1.00 93.19 344 ILE A O 1
ATOM 2679 N N . ILE A 1 345 ? -5.456 7.211 10.137 1.00 95.44 345 ILE A N 1
ATOM 2680 C CA . ILE A 1 345 ? -6.711 6.750 9.542 1.00 95.44 345 ILE A CA 1
ATOM 2681 C C . ILE A 1 345 ? -7.801 6.818 10.623 1.00 95.44 345 ILE A C 1
ATOM 2683 O O . ILE A 1 345 ? -7.522 6.447 11.761 1.00 95.44 345 ILE A O 1
ATOM 2687 N N . PRO A 1 346 ? -9.031 7.284 10.331 1.00 95.69 346 PRO A N 1
ATOM 2688 C CA . PRO A 1 346 ? -10.144 7.168 11.276 1.00 95.69 346 PRO A CA 1
ATOM 2689 C C . PRO A 1 346 ? -10.320 5.717 11.713 1.00 95.69 346 PRO A C 1
ATOM 2691 O O . PRO A 1 346 ? -10.332 4.841 10.858 1.00 95.69 346 PRO A O 1
ATOM 2694 N N . ASN A 1 347 ? -10.454 5.450 13.010 1.00 95.69 347 ASN A N 1
ATOM 2695 C CA . ASN A 1 347 ? -10.529 4.077 13.494 1.00 95.69 347 ASN A CA 1
ATOM 2696 C C . ASN A 1 347 ? -11.879 3.436 13.119 1.00 95.69 347 ASN A C 1
ATOM 2698 O O . ASN A 1 347 ? -12.908 3.810 13.694 1.00 95.69 347 ASN A O 1
ATOM 2702 N N . PRO A 1 348 ? -11.919 2.455 12.194 1.00 96.50 348 PRO A N 1
ATOM 2703 C CA . PRO A 1 348 ? -13.167 1.780 11.852 1.00 96.50 348 PRO A CA 1
ATOM 2704 C C . PRO A 1 348 ? -13.609 0.791 12.946 1.00 96.50 348 PRO A C 1
ATOM 2706 O O . PRO A 1 348 ? -14.742 0.309 12.921 1.00 96.50 348 PRO A O 1
ATOM 2709 N N . PHE A 1 349 ? -12.730 0.501 13.909 1.00 97.06 349 PHE A N 1
ATOM 2710 C CA . PHE A 1 349 ? -12.914 -0.468 14.986 1.00 97.06 349 PHE A CA 1
ATOM 2711 C C . PHE A 1 349 ? -13.176 0.178 16.347 1.00 97.06 349 PHE A C 1
ATOM 2713 O O . PHE A 1 349 ? -13.157 -0.510 17.366 1.00 97.06 349 PHE A O 1
ATOM 2720 N N . LEU A 1 350 ? -13.437 1.486 16.385 1.00 96.25 350 LEU A N 1
ATOM 2721 C CA . LEU A 1 350 ? -13.754 2.195 17.620 1.00 96.25 350 LEU A CA 1
ATOM 2722 C C . LEU A 1 350 ? -14.934 1.515 18.337 1.00 96.25 350 LEU A C 1
ATOM 2724 O O . LEU A 1 350 ? -16.018 1.359 17.770 1.00 96.25 350 LEU A O 1
ATOM 2728 N N . GLY A 1 351 ? -14.727 1.104 19.588 1.00 95.81 351 GLY A N 1
ATOM 2729 C CA . GLY A 1 351 ? -15.718 0.385 20.392 1.00 95.81 351 GLY A CA 1
ATOM 2730 C C . GLY A 1 351 ? -15.954 -1.081 19.993 1.00 95.81 351 GLY A C 1
ATOM 2731 O O . GLY A 1 351 ? -16.935 -1.667 20.454 1.00 95.81 351 GLY A O 1
ATOM 2732 N N . LEU A 1 352 ? -15.105 -1.670 19.145 1.00 96.12 352 LEU A N 1
ATOM 2733 C CA . LEU A 1 352 ? -15.065 -3.108 18.843 1.00 96.12 352 LEU A CA 1
ATOM 2734 C C . LEU A 1 352 ? -13.875 -3.789 19.537 1.00 96.12 352 LEU A C 1
ATOM 2736 O O . LEU A 1 352 ? -13.012 -3.128 20.110 1.00 96.12 352 LEU A O 1
ATOM 2740 N N . GLY A 1 353 ? -13.845 -5.122 19.488 1.00 94.56 353 GLY A N 1
ATOM 2741 C CA . GLY A 1 353 ? -12.782 -5.930 20.083 1.00 94.56 353 GLY A CA 1
ATOM 2742 C C . GLY A 1 353 ? -12.912 -6.146 21.596 1.00 94.56 353 GLY A C 1
ATOM 2743 O O . GLY A 1 353 ? -13.819 -5.651 22.280 1.00 94.56 353 GLY A O 1
ATOM 2744 N N . THR A 1 354 ? -11.985 -6.939 22.118 1.00 94.44 354 THR A N 1
ATOM 2745 C CA . THR A 1 354 ? -11.829 -7.245 23.546 1.00 94.44 354 THR A CA 1
ATOM 2746 C C . THR A 1 354 ? -11.179 -6.075 24.296 1.00 94.44 354 THR A C 1
ATOM 2748 O O . THR A 1 354 ? -10.770 -5.091 23.689 1.00 94.44 354 THR A O 1
ATOM 2751 N N . GLU A 1 355 ? -11.071 -6.157 25.623 1.00 90.19 355 GLU A N 1
ATOM 2752 C CA . GLU A 1 355 ? -10.325 -5.160 26.415 1.00 90.19 355 GLU A CA 1
ATOM 2753 C C . GLU A 1 355 ? -8.808 -5.187 26.150 1.00 90.19 355 GLU A C 1
ATOM 2755 O O . GLU A 1 355 ? -8.111 -4.230 26.468 1.00 90.19 355 GLU A O 1
ATOM 2760 N N . GLU A 1 356 ? -8.293 -6.260 25.543 1.00 88.62 356 GLU A N 1
ATOM 2761 C CA . GLU A 1 356 ? -6.880 -6.382 25.164 1.00 88.62 356 GLU A CA 1
ATOM 2762 C C . GLU A 1 356 ? -6.561 -5.606 23.876 1.00 88.62 356 GLU A C 1
ATOM 2764 O O . GLU A 1 356 ? -5.395 -5.352 23.572 1.00 88.62 356 GLU A O 1
ATOM 2769 N N . PHE A 1 357 ? -7.586 -5.191 23.121 1.00 90.75 357 PHE A N 1
ATOM 2770 C C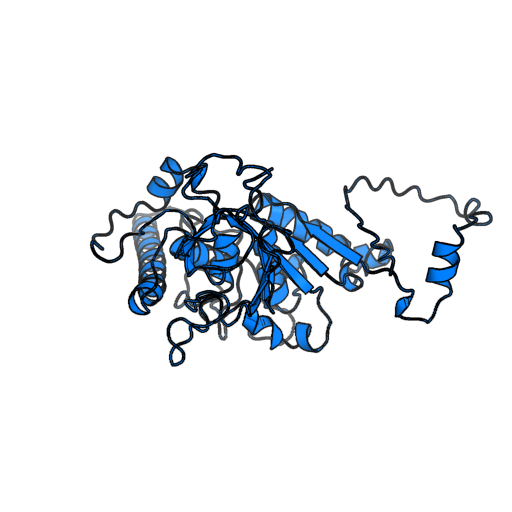A . PHE A 1 357 ? -7.399 -4.388 21.922 1.00 90.75 357 PHE A CA 1
ATOM 2771 C C . PHE A 1 357 ? -7.013 -2.949 22.283 1.00 90.75 357 PHE A C 1
ATOM 2773 O O . PHE A 1 357 ? -7.850 -2.120 22.638 1.00 90.75 357 PHE A O 1
ATOM 2780 N N . LEU A 1 358 ? -5.724 -2.641 22.139 1.00 88.25 358 LEU A N 1
ATOM 2781 C CA . LEU A 1 358 ? -5.131 -1.380 22.590 1.00 88.25 358 LEU A CA 1
ATOM 2782 C C . LEU A 1 358 ? -5.740 -0.124 21.949 1.00 88.25 358 LEU A C 1
ATOM 2784 O O . LEU A 1 358 ? -5.718 0.930 22.575 1.00 88.25 358 LEU A O 1
ATOM 2788 N N . GLN A 1 359 ? -6.273 -0.218 20.726 1.00 90.50 359 GLN A N 1
ATOM 2789 C CA . GLN A 1 359 ? -6.888 0.910 20.010 1.00 90.50 359 GLN A CA 1
ATOM 2790 C C . GLN A 1 359 ? -8.418 0.947 20.149 1.00 90.50 359 GLN A C 1
ATOM 2792 O O . GLN A 1 359 ? -9.088 1.689 19.430 1.00 90.50 359 GLN A O 1
ATOM 2797 N N . LYS A 1 360 ? -9.011 0.170 21.066 1.00 92.25 360 LYS A N 1
ATOM 2798 C CA . LYS A 1 360 ? -10.473 0.077 21.236 1.00 92.25 360 LYS A CA 1
ATOM 2799 C C . LYS A 1 360 ? -11.155 1.428 21.452 1.00 92.25 360 LYS A C 1
ATOM 2801 O O . LYS A 1 360 ? -12.287 1.616 21.005 1.00 92.25 360 LYS A O 1
ATOM 2806 N N . THR A 1 361 ? -10.488 2.354 22.137 1.00 92.00 361 THR A N 1
ATOM 2807 C CA . THR A 1 361 ? -11.017 3.683 22.483 1.00 92.00 361 THR A CA 1
ATOM 2808 C C . THR A 1 361 ? -10.453 4.817 21.632 1.00 92.00 361 THR A C 1
ATOM 2810 O O . THR A 1 361 ? -10.893 5.955 21.783 1.00 92.00 361 THR A O 1
ATOM 2813 N N . ASP A 1 362 ? -9.501 4.530 20.747 1.00 91.25 362 ASP A N 1
ATOM 2814 C CA . ASP A 1 362 ? -8.820 5.553 19.960 1.00 91.25 362 ASP A CA 1
ATOM 2815 C C . ASP A 1 362 ? -9.695 5.956 18.767 1.00 91.25 362 ASP A C 1
ATOM 2817 O O . ASP A 1 362 ? -10.094 5.112 17.967 1.00 91.25 362 ASP A O 1
ATOM 2821 N N . GLU A 1 363 ? -10.005 7.245 18.610 1.00 92.62 363 GLU A N 1
ATOM 2822 C CA . GLU A 1 363 ? -10.806 7.725 17.467 1.00 92.62 363 GLU A CA 1
ATOM 2823 C C . GLU A 1 363 ? -10.072 7.593 16.120 1.00 92.62 363 GLU A C 1
ATOM 2825 O O . GLU A 1 363 ? -10.690 7.552 15.051 1.00 92.62 363 GLU A O 1
ATOM 2830 N N . GLU A 1 364 ? -8.744 7.554 16.168 1.00 92.69 364 GLU A N 1
ATOM 2831 C CA . GLU A 1 364 ? -7.841 7.515 15.027 1.00 92.69 364 GLU A CA 1
ATOM 2832 C C . GLU A 1 364 ? -6.803 6.409 15.254 1.00 92.69 364 GLU A C 1
ATOM 2834 O O . GLU A 1 364 ? -6.245 6.289 16.340 1.00 92.69 364 GLU A O 1
ATOM 2839 N N . LEU A 1 365 ? -6.533 5.608 14.225 1.00 92.62 365 LEU A N 1
ATOM 2840 C CA . LEU A 1 365 ? -5.416 4.671 14.216 1.00 92.62 365 LEU A CA 1
ATOM 2841 C C . LEU A 1 365 ? -4.156 5.410 13.775 1.00 92.62 365 LEU A C 1
ATOM 2843 O O . LEU A 1 365 ? -4.098 5.928 12.655 1.00 92.62 365 LEU A O 1
ATOM 2847 N N . GLU A 1 366 ? -3.142 5.419 14.638 1.00 91.00 366 GLU A N 1
ATOM 2848 C CA . GLU A 1 366 ? -1.788 5.816 14.267 1.00 91.00 366 GLU A CA 1
ATOM 2849 C C . GLU A 1 366 ? -1.023 4.575 13.796 1.00 91.00 366 GLU A C 1
ATOM 2851 O O . GLU A 1 366 ? -0.746 3.672 14.580 1.00 91.00 366 GLU A O 1
ATOM 2856 N N . LEU A 1 367 ? -0.730 4.500 12.498 1.00 92.31 367 LEU A N 1
ATOM 2857 C CA . LEU A 1 367 ? -0.205 3.298 11.851 1.00 92.31 367 LEU A CA 1
ATOM 2858 C C . LEU A 1 367 ? 1.249 3.476 11.411 1.00 92.31 367 LEU A C 1
ATOM 2860 O O . LEU A 1 367 ? 1.643 4.544 10.920 1.00 92.31 367 LEU A O 1
ATOM 2864 N N . VAL A 1 368 ? 2.024 2.405 11.569 1.00 91.50 368 VAL A N 1
ATOM 2865 C CA . VAL A 1 368 ? 3.449 2.305 11.253 1.00 91.50 368 VAL A CA 1
ATOM 2866 C C . VAL A 1 368 ? 3.768 1.116 10.333 1.00 91.50 368 VAL A C 1
ATOM 2868 O O . VAL A 1 368 ? 2.918 0.264 10.057 1.00 91.50 368 VAL A O 1
ATOM 2871 N N . ASP A 1 369 ? 5.015 1.053 9.864 1.00 92.31 369 ASP A N 1
ATOM 2872 C CA . ASP A 1 369 ? 5.533 0.004 8.989 1.00 92.31 369 ASP A CA 1
ATOM 2873 C C . ASP A 1 369 ? 5.198 -1.395 9.540 1.00 92.31 369 ASP A C 1
ATOM 2875 O O . ASP A 1 369 ? 5.337 -1.654 10.736 1.00 92.31 369 ASP A O 1
ATOM 2879 N N . GLY A 1 370 ? 4.749 -2.313 8.680 1.00 86.25 370 GLY A N 1
ATOM 2880 C CA . GLY A 1 370 ? 4.377 -3.668 9.113 1.00 86.25 370 GLY A CA 1
ATOM 2881 C C . GLY A 1 370 ? 5.548 -4.475 9.688 1.00 86.25 370 GLY A C 1
ATOM 2882 O O . GLY A 1 370 ? 5.339 -5.430 10.425 1.00 86.25 370 GLY A O 1
ATOM 2883 N N . GLY A 1 371 ? 6.787 -4.089 9.379 1.00 83.31 371 GLY A N 1
ATOM 2884 C CA . GLY A 1 371 ? 8.015 -4.666 9.923 1.00 83.31 371 GLY A CA 1
ATOM 2885 C C . GLY A 1 371 ? 8.514 -3.967 11.186 1.00 83.31 371 GLY A C 1
ATOM 2886 O O . GLY A 1 371 ? 9.585 -4.309 11.668 1.00 83.31 371 GLY A O 1
ATOM 2887 N N . PHE A 1 372 ? 7.775 -2.994 11.728 1.00 78.19 372 PHE A N 1
ATOM 2888 C CA . PHE A 1 372 ? 8.202 -2.215 12.894 1.00 78.19 372 PHE A CA 1
ATOM 2889 C C . PHE A 1 372 ? 8.234 -3.029 14.209 1.00 78.19 372 PHE A C 1
ATOM 2891 O O . PHE A 1 372 ? 8.755 -2.554 15.214 1.00 78.19 372 PHE A O 1
ATOM 2898 N N . GLY A 1 373 ? 7.677 -4.243 14.218 1.00 61.41 373 GLY A N 1
ATOM 2899 C CA . GLY A 1 373 ? 7.649 -5.146 15.375 1.00 61.41 373 GLY A CA 1
ATOM 2900 C C . GLY A 1 373 ? 8.709 -6.257 15.388 1.00 61.41 373 GLY A C 1
ATOM 2901 O O . GLY A 1 373 ? 8.712 -7.031 16.340 1.00 61.41 373 GLY A O 1
ATOM 2902 N N . ASN A 1 374 ? 9.568 -6.370 14.361 1.00 51.66 374 ASN A N 1
ATOM 2903 C CA . ASN A 1 374 ? 10.484 -7.511 14.165 1.00 51.66 374 ASN A CA 1
ATOM 2904 C C . ASN A 1 374 ? 11.966 -7.134 14.114 1.00 51.66 374 ASN A C 1
ATOM 2906 O O . ASN A 1 374 ? 12.305 -6.124 13.455 1.00 51.66 374 ASN A O 1
#

Sequence (374 aa):
MTFKYLVILIFLSFQVIRPSSSELTNLVLPSYVTQILSSTNQTEMPRLSIAVGGGAYRGAIFAAGILNTLDGRNHTSARTGIGGLLQTADYIAGLSGSAWLIVSWAESELAPLFELVLGQVGTGGSSRRAGWFTQYNLFDPTASLGIHSFADHLKKFLLRTKYWSKILDQVIQKGLAGFPITLVDLWGRVLSYHFLSGLDKPPLEFFDGNFSQGLNESFSGFLELPSFRNYSQPYPIITTLPLSVSNPGEFPSPPTSTQYEISPHEFGSYDPALSSFISTKHLGTRMYSGKPIDPKRCALNFDNAGFLMGVSSNLFPAYRLLSRAFFNLTLPLSKYVPKTVNAIIPNPFLGLGTEEFLQKTDEELELVDGGFGN

Foldseek 3Di:
DDDDAPAPPPPPPPPPPPPDPVVVVPPPDPPLVVCQVPDPDPVSHHAAEAEFEADAPCSQLVVLVVLLLQALVNPVSVVVVNHPNQQRHQAYEYFANNLLNLLLCLQLLNDNSVLQDAQHADPDDDLWGSHFPPCADLLQRLPSQDDDDPVSVVVSVVLRCLVQVLLLVLQVVCVVVVHFRALLSSQLLSSQLGRAIFPGNPDSDSSPDRSRRLSQAFQLCSCVDPSNVVSRHHFYKYKWWFDFPVRHLDFQDAPLTFIWIDGSQWIDGCPQQFNDIDGSQQQQFQAAPQHGPDPVDTDGRPRRSSSVSSLQHQPCSVVVVVSCVSSVCPDPPVPRPHPYNFDKGQDNQACGGDPSHRCNPPRITGIDHSPRND

InterPro domains:
  IPR002642 Lysophospholipase, catalytic domain [PF01735] (49-317)
  IPR002642 Lysophospholipase, catalytic domain [PS51210] (1-374)
  IPR002642 Lysophospholipase, catalytic domain [SM00022] (4-374)
  IPR016035 Acyl transferase/acyl hydrolase/lysophospholipase [SSF52151] (37-372)

Organism: NCBI:txid200324

Radius of gyration: 22.43 Å; chains: 1; bounding box: 53×74×54 Å

Secondary structure (DSSP, 8-state):
--------------------TTTGGG----HHHHHHHH---GGGSPPEEEEE---HHHHHHHHHHHHHHH-TT-HHHHHHT-TTTGGGEEEEEE-THHHHHHHHHHHTTS--HHHHHHTPPPSSS-SS-----TTS-SS-GGGGS---SHHHHHHHHHHHHHHHHHHHHHHHHHHHTTPPP-HHHHHHHHHHHHHSPPSSS--SSTTSS---TTSS-BTGGGGGSHHHHTT-SPEEEEEEEEEPTTSTT-SSPPTTS--EEE-SSEEEE-STTT-EEEEGGGTTS-EETTEESSTT----S--BHHHHHHHHT--TTTTHHHHHHHT---S--TTT--S-SSEEEE-TTTT-S-TT-TTTT-SEEEEEETTTT-

pLDDT: mean 82.05, std 18.5, range [21.77, 98.56]

=== Feature glossary ===
Key to the feature types in this record:

Secondary structure (8-state, DSSP). Secondary structure is the local, repeating backbone conformation. DSSP classifies it into eight states by reading the hydrogen-bond network: three helix types (H, G, I), two β types (E, B), two non-regular types (T, S), and unstructured coil (-).

Backbone torsions (φ/ψ). Backbone dihedral angles. Every residue except chain termini has a φ (preceding-C → N → Cα → C) and a ψ (N → Cα → C → next-N). They are reported in degrees following the IUPAC sign convention. Secondary structure is essentially a statement about which (φ, ψ) basin each residue occupies.

Predicted aligned error. Predicted Aligned Error (PAE) is an AlphaFold confidence matrix: entry (i, j) is the expected error in the position of residue j, in ångströms, when the prediction is superimposed on the true structure at residue i. Low PAE within a block of residues means that block is internally rigid and well-predicted; high PAE between two blocks means their relative placement is uncertain even if each block individually is confident.

B-factor. B-factor (Debye–Waller factor) reflects atomic displacement in the crystal lattice. It is an experimental observable (units Å²), not a prediction; low values mean the atom is pinned down, high values mean it moves or is heterogeneous across the crystal.

Secondary structure (3-state, P-SEA). Three-state secondary structure (P-SEA) collapses the eight DSSP classes into helix (a), strand (b), and coil (c). P-SEA assigns these from Cα geometry alone — distances and angles — without requiring backbone oxygens, so it works on any Cα trace.

Sequence. Primary structure: the covalent order of the twenty standard amino acids along the backbone. Two proteins with the same sequence will (almost always) fold to the same structure; two with 30% identity often share a fold but not the details.

pLDDT. pLDDT is the predicted lDDT-Cα score: AlphaFold's confidence that the local environment of each residue (all inter-atomic distances within 15 Å) is correctly placed. It is a per-residue number between 0 and 100, with higher meaning more reliable.

InterPro / GO / CATH / organism. Functional annotations link the protein to curated databases. InterPro entries identify conserved domains and families by matching the sequence against member-database signatures (Pfam, PROSITE, CDD, …). Gene Ontology (GO) terms describe molecular function, biological process, and cellular component in a controlled vocabulary. CATH places the structure in a hierarchical fold classification (Class/Architecture/Topology/Homologous-superfamily). The organism is the source species.

Contact-map, Ramachandran, and PAE plots. Three diagnostic plots accompany the record. The Cα contact map visualizes the tertiary structure as a 2D adjacency matrix (8 Å cutoff, sequence-local contacts suppressed). The Ramachandran plot shows the distribution of backbone (φ, ψ) torsions, with points in the α and β basins reflecting secondary structure content. The PAE plot shows AlphaFold's inter-residue confidence as a color matrix.

mmCIF coordinates. The mmCIF table is the protein's shape written out atom by atom. For each backbone N, Cα, C, and carbonyl O, it records an (x, y, z) coordinate triple in Å plus the residue type, chain letter, and residue number.

Radius of gyration, Cα contacts, bounding box. Three whole-structure scalars: the radius of gyration (RMS distance of Cα from centroid, in Å), the count of Cα–Cα contacts (pairs closer than 8 Å and separated by more than four residues in sequence — i.e. tertiary, not local, contacts), and the bounding-box dimensions. Together they distinguish compact globular folds from extended fibres or disordered chains.

Foldseek 3Di. The Foldseek 3Di string encodes local tertiary geometry as a 20-letter alphabet — one character per residue — derived from the relative positions of nearby Cα atoms. Unlike the amino-acid sequence, 3Di is a direct function of the 3D structure, so two proteins with the same fold have similar 3Di strings even at low sequence identity.

Rendered structure images. Six rendered views show the 3D structure from the faces of a cube — i.e. along ±x, ±y, ±z. Rendering representation is drawn randomly per protein from cartoon (secondary-structure ribbons), sticks (backbone bonds), or molecular surface; coloring is either N→C rainbow (blue at the N-terminus through red at the C-terminus) or one color per chain.

Nearest PDB structures. The Foldseek neighbor list gives the closest experimentally determined structures in the PDB, ranked by structural alignment. TM-score near 1 means near-identical fold; near 0.3 means only rough topology match. This is how one finds what a novel AlphaFold prediction most resembles in the solved-structure universe.

Solvent-accessible surface area. SASA measures how much of the protein is reachable by solvent. It is computed by rolling a water-sized probe over the atomic surface and summing the exposed area (Å²). Per-residue SASA distinguishes core (buried, low SASA) from surface (exposed, high SASA) residues; total SASA is a whole-molecule size measure.